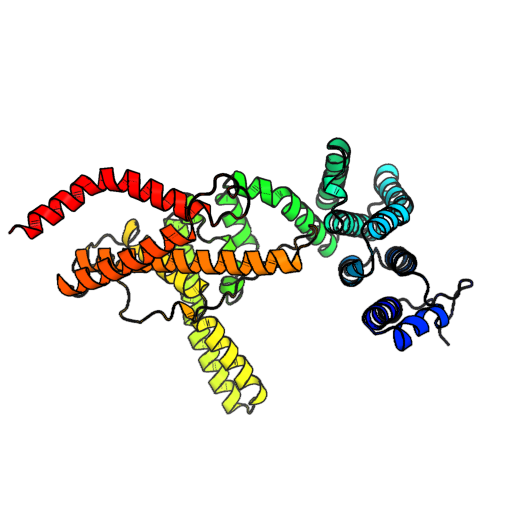Protein AF-A0A016VKU4-F1 (afdb_monomer_lite)

Structure (mmCIF, N/CA/C/O backbone):
data_AF-A0A016VKU4-F1
#
_entry.id   AF-A0A016VKU4-F1
#
loop_
_atom_site.group_PDB
_atom_site.id
_atom_site.type_symbol
_atom_site.label_atom_id
_atom_site.label_alt_id
_atom_site.label_comp_id
_atom_site.label_asym_id
_atom_site.label_entity_id
_atom_site.label_seq_id
_atom_site.pdbx_PDB_ins_code
_atom_site.Cartn_x
_atom_site.Cartn_y
_atom_site.Cartn_z
_atom_site.occupancy
_atom_site.B_iso_or_equiv
_atom_site.auth_seq_id
_atom_site.auth_comp_id
_atom_site.auth_asym_id
_atom_site.auth_atom_id
_atom_site.pdbx_PDB_model_num
ATOM 1 N N . MET A 1 1 ? -12.195 -19.382 39.585 1.00 36.94 1 MET A N 1
ATOM 2 C CA . MET A 1 1 ? -13.373 -18.495 39.668 1.00 36.94 1 MET A CA 1
ATOM 3 C C . MET A 1 1 ? -12.895 -17.095 39.341 1.00 36.94 1 MET A C 1
ATOM 5 O O . MET A 1 1 ? -12.125 -16.550 40.120 1.00 36.94 1 MET A O 1
ATOM 9 N N . GLU A 1 2 ? -13.237 -16.565 38.165 1.00 37.88 2 GLU A N 1
ATOM 10 C CA . GLU A 1 2 ? -12.980 -15.151 37.863 1.00 37.88 2 GLU A CA 1
ATOM 11 C C . GLU A 1 2 ? -13.862 -14.297 38.777 1.00 37.88 2 GLU A C 1
ATOM 13 O O . GLU A 1 2 ? -15.054 -14.573 38.909 1.00 37.88 2 GLU A O 1
ATOM 18 N N . ALA A 1 3 ? -13.282 -13.296 39.442 1.00 38.75 3 ALA A N 1
ATOM 19 C CA . ALA A 1 3 ? -14.057 -12.374 40.257 1.00 38.75 3 ALA A CA 1
ATOM 20 C C . ALA A 1 3 ? -14.966 -11.559 39.330 1.00 38.75 3 ALA A C 1
ATOM 22 O O . ALA A 1 3 ? -14.496 -10.883 38.413 1.00 38.75 3 ALA A O 1
ATOM 23 N N . VAL A 1 4 ? -16.268 -11.669 39.540 1.00 41.91 4 VAL A N 1
ATOM 24 C CA . VAL A 1 4 ? -17.293 -10.891 38.850 1.00 41.91 4 VAL A CA 1
ATOM 25 C C . VAL A 1 4 ? -17.611 -9.707 39.764 1.00 41.91 4 VAL A C 1
ATOM 27 O O . VAL A 1 4 ? -17.753 -9.900 40.972 1.00 41.91 4 VAL A O 1
ATOM 30 N N . ASN A 1 5 ? -17.634 -8.480 39.240 1.00 48.84 5 ASN A N 1
ATOM 31 C CA . ASN A 1 5 ? -18.047 -7.318 40.035 1.00 48.84 5 ASN A CA 1
ATOM 32 C C . ASN A 1 5 ? -19.577 -7.321 40.247 1.00 48.84 5 ASN A C 1
ATOM 34 O O . ASN A 1 5 ? -20.285 -8.156 39.686 1.00 48.84 5 ASN A O 1
ATOM 38 N N . ALA A 1 6 ? -20.086 -6.401 41.074 1.00 39.22 6 ALA A N 1
ATOM 39 C CA . ALA A 1 6 ? -21.504 -6.335 41.455 1.00 39.22 6 ALA A CA 1
ATOM 40 C C . ALA A 1 6 ? -22.479 -6.240 40.258 1.00 39.22 6 ALA A C 1
ATOM 42 O O . ALA A 1 6 ? -23.636 -6.623 40.391 1.00 39.22 6 ALA A O 1
ATOM 43 N N . ASP A 1 7 ? -21.980 -5.827 39.088 1.00 47.75 7 ASP A N 1
ATOM 44 C CA . ASP A 1 7 ? -22.739 -5.659 37.845 1.00 47.75 7 ASP A CA 1
ATOM 45 C C . ASP A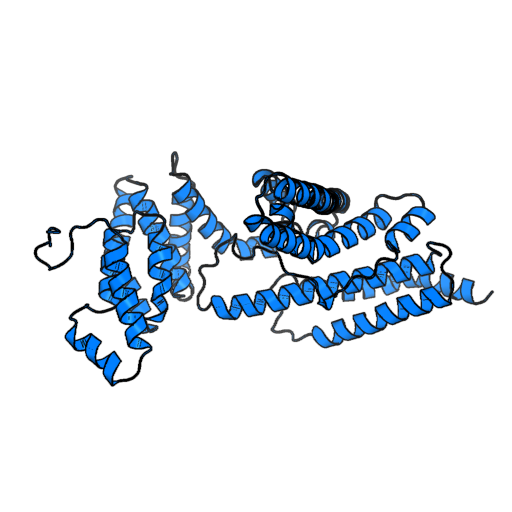 1 7 ? -22.622 -6.856 36.879 1.00 47.75 7 ASP A C 1
ATOM 47 O O . ASP A 1 7 ? -22.999 -6.764 35.712 1.00 47.75 7 ASP A O 1
ATOM 51 N N . GLY A 1 8 ? -22.058 -7.991 37.307 1.00 42.06 8 GLY A N 1
ATOM 52 C CA . GLY A 1 8 ? -21.963 -9.176 36.446 1.00 42.06 8 GLY A CA 1
ATOM 53 C C . GLY A 1 8 ? -20.842 -9.122 35.392 1.00 42.06 8 GLY A C 1
ATOM 54 O O . GLY A 1 8 ? -20.757 -10.004 34.531 1.00 42.06 8 GLY A O 1
ATOM 55 N N . LEU A 1 9 ? -19.954 -8.120 35.434 1.00 47.56 9 LEU A N 1
ATOM 56 C CA . LEU A 1 9 ? -18.817 -7.996 34.519 1.00 47.56 9 LEU A CA 1
ATOM 57 C C . LEU A 1 9 ? -17.557 -8.661 35.099 1.00 47.56 9 LEU A C 1
ATOM 59 O O . LEU A 1 9 ? -17.164 -8.447 36.246 1.00 47.56 9 LEU A O 1
ATOM 63 N N . SER A 1 10 ? -16.877 -9.468 34.277 1.00 48.25 10 SER A N 1
ATOM 64 C CA . SER A 1 10 ? -15.586 -10.068 34.640 1.00 48.25 10 SER A CA 1
ATOM 65 C C . SER A 1 10 ? -14.590 -8.965 35.032 1.00 48.25 10 SER A C 1
ATOM 67 O O . SER A 1 10 ? -14.452 -7.966 34.325 1.00 48.25 10 SER A O 1
ATOM 69 N N . THR A 1 11 ? -13.882 -9.118 36.154 1.00 53.78 11 THR A N 1
ATOM 70 C CA . THR A 1 11 ? -12.762 -8.232 36.554 1.00 53.78 11 THR A CA 1
ATOM 71 C C . THR A 1 11 ? -11.488 -8.493 35.747 1.00 53.78 11 THR A C 1
ATOM 73 O O . THR A 1 11 ? -10.471 -7.821 35.933 1.00 53.78 11 THR A O 1
ATOM 76 N N . SER A 1 12 ? -11.537 -9.463 34.832 1.00 57.28 12 SER A N 1
ATOM 77 C CA . SER A 1 12 ? -10.430 -9.817 33.965 1.00 57.28 12 SER A CA 1
ATOM 78 C C . SER A 1 12 ? -9.983 -8.618 33.125 1.00 57.28 12 SER A C 1
ATOM 80 O O . SER A 1 12 ? -10.776 -7.955 32.455 1.00 57.28 12 SER A O 1
ATOM 82 N N . ARG A 1 13 ? -8.673 -8.346 33.142 1.00 72.38 13 ARG A N 1
ATOM 83 C CA . ARG A 1 13 ? -8.019 -7.404 32.216 1.00 72.38 13 ARG A CA 1
ATOM 84 C C . ARG A 1 13 ? -7.783 -8.027 30.833 1.00 72.38 13 ARG A C 1
ATOM 86 O O . ARG A 1 13 ? -7.097 -7.434 30.002 1.00 72.38 13 ARG A O 1
ATOM 93 N N . LEU A 1 14 ? -8.302 -9.230 30.584 1.00 86.75 14 LEU A N 1
ATOM 94 C CA . LEU A 1 14 ? -8.193 -9.898 29.295 1.00 86.75 14 LEU A CA 1
ATOM 95 C C . LEU A 1 14 ? -9.196 -9.290 28.317 1.00 86.75 14 LEU A C 1
ATOM 97 O O . LEU A 1 14 ? -10.392 -9.254 28.577 1.00 86.75 14 LEU A O 1
ATOM 101 N N . ARG A 1 15 ? -8.705 -8.856 27.156 1.00 90.88 15 ARG A N 1
ATOM 102 C CA . ARG A 1 15 ? -9.536 -8.294 26.079 1.00 90.88 15 ARG A CA 1
ATOM 103 C C . ARG A 1 15 ? -10.429 -9.349 25.419 1.00 90.88 15 ARG A C 1
ATOM 105 O O . ARG A 1 15 ? -11.575 -9.068 25.084 1.00 90.88 15 ARG A O 1
ATOM 112 N N . GLY A 1 16 ? -9.907 -10.571 25.282 1.00 92.50 16 GLY A N 1
ATOM 113 C CA . GLY A 1 16 ? -10.527 -11.678 24.546 1.00 92.50 16 GLY A CA 1
ATOM 114 C C . GLY A 1 16 ? -11.987 -11.953 24.921 1.00 92.50 16 GLY A C 1
ATOM 115 O O . GLY A 1 16 ? -12.823 -11.925 24.026 1.00 92.50 16 GLY A O 1
ATOM 116 N N . PRO A 1 17 ? -12.334 -12.148 26.208 1.00 91.88 17 PRO A N 1
ATOM 117 C CA . PRO A 1 17 ? -13.717 -12.400 26.614 1.00 91.88 17 PRO A CA 1
ATOM 118 C C . PRO A 1 17 ? -14.701 -11.286 26.235 1.00 91.88 17 PRO A C 1
ATOM 120 O O . PRO A 1 17 ? -15.844 -11.573 25.889 1.00 91.88 17 PRO A O 1
ATOM 123 N N . HIS A 1 18 ? -14.273 -10.020 26.268 1.00 91.94 18 HIS A N 1
ATOM 124 C CA . HIS A 1 18 ? -15.134 -8.903 25.880 1.00 91.94 18 HIS A CA 1
ATOM 125 C C . HIS A 1 18 ? -15.362 -8.864 24.362 1.00 91.94 18 HIS A C 1
ATOM 127 O O . HIS A 1 18 ? -16.495 -8.690 23.920 1.00 91.94 18 HIS A O 1
ATOM 133 N N . LEU A 1 19 ? -14.309 -9.091 23.569 1.00 95.25 19 LEU A N 1
ATOM 134 C CA . LEU A 1 19 ? -14.415 -9.160 22.106 1.00 95.25 19 LEU A CA 1
ATOM 135 C C . LEU A 1 19 ? -15.195 -10.395 21.645 1.00 95.25 19 LEU A C 1
ATOM 137 O O . LEU A 1 19 ? -15.984 -10.306 20.713 1.00 95.25 19 LEU A O 1
ATOM 141 N N . ALA A 1 20 ? -15.055 -11.522 22.345 1.00 93.88 20 ALA A N 1
ATOM 142 C CA . ALA A 1 20 ? -15.795 -12.746 22.055 1.00 93.88 20 ALA A CA 1
ATOM 143 C C . ALA A 1 20 ? -17.317 -12.555 22.171 1.00 93.88 20 ALA A C 1
ATOM 145 O O . ALA A 1 20 ? -18.057 -13.170 21.409 1.00 93.88 20 ALA A O 1
ATOM 146 N N . ARG A 1 21 ? -17.796 -11.687 23.077 1.00 93.50 21 ARG A N 1
ATOM 147 C CA . ARG A 1 21 ? -19.228 -11.346 23.166 1.00 93.50 21 ARG A CA 1
ATOM 148 C C . ARG A 1 21 ? -19.714 -10.605 21.918 1.00 93.50 21 ARG A C 1
ATOM 150 O O . ARG A 1 21 ? -20.748 -10.975 21.372 1.00 93.50 21 ARG A O 1
ATOM 157 N N . LEU A 1 22 ? -18.959 -9.607 21.449 1.00 95.12 22 LEU A N 1
ATOM 158 C CA . LEU A 1 22 ? -19.272 -8.872 20.214 1.00 95.12 22 LEU A CA 1
ATOM 159 C C . LEU A 1 22 ? -19.219 -9.788 18.983 1.00 95.12 22 LEU A C 1
ATOM 161 O O . LEU A 1 22 ? -20.114 -9.746 18.144 1.00 95.12 22 LEU A O 1
ATOM 165 N N . GLU A 1 23 ? -18.212 -10.658 18.908 1.00 95.38 23 GLU A N 1
ATOM 166 C CA . GLU A 1 23 ? -18.069 -11.643 17.834 1.00 95.38 23 GLU A CA 1
ATOM 167 C C . GLU A 1 23 ? -19.229 -12.648 17.823 1.00 95.38 23 GLU A C 1
ATOM 169 O O . GLU A 1 23 ? -19.771 -12.952 16.762 1.00 95.38 23 GLU A O 1
ATOM 174 N N . LEU A 1 24 ? -19.658 -13.132 18.994 1.00 94.06 24 LEU A N 1
ATOM 175 C CA . LEU A 1 24 ? -20.796 -14.046 19.111 1.00 94.06 24 LEU A CA 1
ATOM 176 C C . LEU A 1 24 ? -22.092 -13.389 18.616 1.00 94.06 24 LEU A C 1
ATOM 178 O O . LEU A 1 24 ? -22.798 -13.987 17.805 1.00 94.06 24 LEU A O 1
ATOM 182 N N . ILE A 1 25 ? -22.360 -12.147 19.040 1.00 93.50 25 ILE A N 1
ATOM 183 C CA . ILE A 1 25 ? -23.488 -11.347 18.535 1.00 93.50 25 ILE A CA 1
ATOM 184 C C . ILE A 1 25 ? -23.400 -11.217 17.012 1.00 93.50 25 ILE A C 1
ATOM 186 O O . ILE A 1 25 ? -24.379 -11.473 16.309 1.00 93.50 25 ILE A O 1
ATOM 190 N N . GLY A 1 26 ? -22.223 -10.873 16.484 1.00 92.56 26 GLY A N 1
ATOM 191 C CA . GLY A 1 26 ? -22.033 -10.687 15.051 1.00 92.56 26 GLY A CA 1
ATOM 192 C C . GLY A 1 26 ? -22.246 -11.952 14.229 1.00 92.56 26 GLY A C 1
ATOM 193 O O . GLY A 1 26 ? -22.896 -11.891 13.187 1.00 92.56 26 GLY A O 1
ATOM 194 N N . ARG A 1 27 ? -21.767 -13.108 14.694 1.00 92.75 27 ARG A N 1
ATOM 195 C CA . ARG A 1 27 ? -21.996 -14.383 14.002 1.00 92.75 27 ARG A CA 1
ATOM 196 C C . ARG A 1 27 ? -23.475 -14.731 13.951 1.00 92.75 27 ARG A C 1
ATOM 198 O O . ARG A 1 27 ? -23.995 -14.935 12.866 1.00 92.75 27 ARG A O 1
ATOM 205 N N . PHE A 1 28 ? -24.164 -14.704 15.089 1.00 91.88 28 PHE A N 1
ATOM 206 C CA . PHE A 1 28 ? -25.588 -15.052 15.155 1.00 91.88 28 PHE A CA 1
ATOM 207 C C . PHE A 1 28 ? -26.479 -14.075 14.377 1.00 91.88 28 PHE A C 1
ATOM 209 O O . PHE A 1 28 ? -27.508 -14.479 13.848 1.00 91.88 28 PHE A O 1
ATOM 216 N N . THR A 1 29 ? -26.081 -12.803 14.260 1.00 88.88 29 THR A N 1
ATOM 217 C CA . THR A 1 29 ? -26.810 -11.806 13.454 1.00 88.88 29 THR A CA 1
ATOM 218 C C . THR A 1 29 ? -26.782 -12.130 11.954 1.00 88.88 29 THR A C 1
ATOM 220 O O . THR A 1 29 ? -27.672 -11.696 11.226 1.00 88.88 29 THR A O 1
ATOM 223 N N . LYS A 1 30 ? -25.779 -12.886 11.482 1.00 90.19 30 LYS A N 1
ATOM 224 C CA . LYS A 1 30 ? -25.656 -13.318 10.078 1.00 90.19 30 LYS A CA 1
ATOM 225 C C . LYS A 1 30 ? -26.398 -14.623 9.769 1.00 90.19 30 LYS A C 1
ATOM 227 O O . LYS A 1 30 ? -26.472 -14.987 8.601 1.00 90.19 30 LYS A O 1
ATOM 232 N N . GLU A 1 31 ? -26.904 -15.315 10.785 1.00 92.19 31 GLU A N 1
ATOM 233 C CA . GLU A 1 31 ? -27.603 -16.595 10.646 1.00 92.19 31 GLU A CA 1
ATOM 234 C C . GLU A 1 31 ? -29.121 -16.407 10.481 1.00 92.19 31 GLU A C 1
ATOM 236 O O . GLU A 1 31 ? -29.681 -15.350 10.791 1.00 92.19 31 GLU A O 1
ATOM 241 N N . ASP A 1 32 ? -29.798 -17.469 10.044 1.00 89.88 32 ASP A N 1
ATOM 242 C CA . ASP A 1 32 ? -31.255 -17.500 9.898 1.00 89.88 32 ASP A CA 1
ATOM 243 C C . ASP A 1 32 ? -32.000 -17.476 11.253 1.00 89.88 32 ASP A C 1
ATOM 245 O O . ASP A 1 32 ? -31.464 -17.790 12.322 1.00 89.88 32 ASP A O 1
ATOM 249 N N . GLU A 1 33 ? -33.300 -17.163 11.201 1.00 84.94 33 GLU A N 1
ATOM 250 C CA . GLU A 1 33 ? -34.180 -16.943 12.363 1.00 84.94 33 GLU A CA 1
ATOM 251 C C . GLU A 1 33 ? -34.157 -17.984 13.503 1.00 84.94 33 GLU A C 1
ATOM 253 O O . GLU A 1 33 ? -34.212 -17.572 14.671 1.00 84.94 33 GLU A O 1
ATOM 258 N N . PRO A 1 34 ? -34.056 -19.311 13.273 1.00 83.75 34 PRO A N 1
ATOM 259 C CA . PRO A 1 34 ? -34.003 -20.242 14.399 1.00 83.75 34 PRO A CA 1
ATOM 260 C C . PRO A 1 34 ? -32.718 -20.093 15.225 1.00 83.75 34 PRO A C 1
ATOM 262 O O . PRO A 1 34 ? -32.741 -20.341 16.428 1.00 83.75 34 PRO A O 1
ATOM 265 N N . VAL A 1 35 ? -31.613 -19.666 14.608 1.00 85.88 35 VAL A N 1
ATOM 266 C CA . VAL A 1 35 ? -30.335 -19.443 15.295 1.00 85.88 35 VAL A CA 1
ATOM 267 C C . VAL A 1 35 ? -30.288 -18.032 15.865 1.00 85.88 35 VAL A C 1
ATOM 269 O O . VAL A 1 35 ? -29.947 -17.858 17.033 1.00 85.88 35 VAL A O 1
ATOM 272 N N . ARG A 1 36 ? -30.708 -17.027 15.089 1.00 87.38 36 ARG A N 1
ATOM 273 C CA . ARG A 1 36 ? -30.703 -15.619 15.506 1.00 87.38 36 ARG A CA 1
ATOM 274 C C . ARG A 1 36 ? -31.510 -15.369 16.782 1.00 87.38 36 ARG A C 1
ATOM 276 O O . ARG A 1 36 ? -31.025 -14.693 17.685 1.00 87.38 36 ARG A O 1
ATOM 283 N N . SER A 1 37 ? -32.686 -15.987 16.908 1.00 86.38 37 SER A N 1
ATOM 284 C CA . SER A 1 37 ? -33.555 -15.878 18.096 1.00 86.38 37 SER A CA 1
ATOM 285 C C . SER A 1 37 ? -32.957 -16.463 19.386 1.00 86.38 37 SER A C 1
ATOM 287 O O . SER A 1 37 ? -33.473 -16.230 20.481 1.00 86.38 37 SER A O 1
ATOM 289 N N . LEU A 1 38 ? -31.853 -17.217 19.304 1.00 87.38 38 LEU A N 1
ATOM 290 C CA . LEU A 1 38 ? -31.128 -17.662 20.495 1.00 87.38 38 LEU A CA 1
ATOM 291 C C . LEU A 1 38 ? -30.404 -16.504 21.193 1.00 87.38 38 LEU A C 1
ATOM 293 O O . LEU A 1 38 ? -30.191 -16.598 22.401 1.00 87.38 38 LEU A O 1
ATOM 297 N N . LEU A 1 39 ? -30.068 -15.418 20.483 1.00 85.88 39 LEU A N 1
ATOM 298 C CA . LEU A 1 39 ? -29.403 -14.249 21.072 1.00 85.88 39 LEU A CA 1
ATOM 299 C C . LEU A 1 39 ? -30.208 -13.645 22.222 1.00 85.88 39 LEU A C 1
ATOM 301 O O . LEU A 1 39 ? -29.643 -13.371 23.283 1.00 85.88 39 LEU A O 1
ATOM 305 N N . ASP A 1 40 ? -31.526 -13.535 22.051 1.00 84.19 40 ASP A N 1
ATOM 306 C CA . ASP A 1 40 ? -32.435 -12.976 23.058 1.00 84.19 40 ASP A CA 1
ATOM 307 C C . ASP A 1 40 ? -32.413 -13.779 24.367 1.00 84.19 40 ASP A C 1
ATOM 309 O O . ASP A 1 40 ? -32.663 -13.246 25.448 1.00 84.19 40 ASP A O 1
ATOM 313 N N . LYS A 1 41 ? -32.059 -15.068 24.291 1.00 86.62 41 LYS A N 1
ATOM 314 C CA . LYS A 1 41 ? -31.964 -15.970 25.447 1.00 86.62 41 LYS A CA 1
ATOM 315 C C . LYS A 1 41 ? -30.601 -15.929 26.140 1.00 86.62 41 LYS A C 1
ATOM 317 O O . LYS A 1 41 ? -30.492 -16.411 27.263 1.00 86.62 41 LYS A O 1
ATOM 322 N N . MET A 1 42 ? -29.560 -15.401 25.491 1.00 85.31 42 MET A N 1
ATOM 323 C CA . MET A 1 42 ? -28.179 -15.439 25.996 1.00 85.31 42 MET A CA 1
ATOM 324 C C . MET A 1 42 ? -27.808 -14.253 26.898 1.00 85.31 42 MET A C 1
ATOM 326 O O . MET A 1 42 ? -26.710 -14.246 27.455 1.00 85.31 42 MET A O 1
ATOM 330 N N . SER A 1 43 ? -28.689 -13.254 27.052 1.00 86.19 43 SER A N 1
ATOM 331 C CA . SER A 1 43 ? -28.490 -12.086 27.933 1.00 86.19 43 SER A CA 1
ATOM 332 C C . SER A 1 43 ? -27.103 -11.430 27.785 1.00 86.19 43 SER A C 1
ATOM 334 O O . SER A 1 43 ? -26.421 -11.156 28.770 1.00 86.19 43 SER A O 1
ATOM 336 N N . LEU A 1 44 ? -26.650 -11.224 26.542 1.00 86.69 44 LEU A N 1
ATOM 337 C CA . LEU A 1 44 ? -25.292 -10.737 26.250 1.00 86.69 44 LEU A CA 1
ATOM 338 C C . LEU A 1 44 ? -25.133 -9.213 26.398 1.00 86.69 44 LEU A C 1
ATOM 340 O O . LEU A 1 44 ? -24.001 -8.738 26.484 1.00 86.69 44 LEU A O 1
ATOM 344 N N . GLY A 1 45 ? -26.242 -8.468 26.457 1.00 87.69 45 GLY A N 1
ATOM 345 C CA . GLY A 1 45 ? -26.269 -7.004 26.376 1.00 87.69 45 GLY A CA 1
ATOM 346 C C . GLY A 1 45 ? -26.342 -6.500 24.931 1.00 87.69 45 GLY A C 1
ATOM 347 O O . GLY A 1 45 ? -26.281 -7.286 23.984 1.00 87.69 45 GLY A O 1
ATOM 348 N N . THR A 1 46 ? -26.493 -5.185 24.754 1.00 91.00 46 THR A N 1
ATOM 349 C CA . THR A 1 46 ? -26.507 -4.576 23.417 1.00 91.00 46 THR A CA 1
ATOM 350 C C . THR A 1 46 ? -25.083 -4.370 22.897 1.00 91.00 46 THR A C 1
ATOM 352 O O . THR A 1 46 ? -24.134 -4.208 23.667 1.00 91.00 46 THR A O 1
ATOM 355 N N . ALA A 1 47 ? -24.911 -4.354 21.572 1.00 93.56 47 ALA A N 1
ATOM 356 C CA . ALA A 1 47 ? -23.601 -4.107 20.969 1.00 93.56 47 ALA A CA 1
ATOM 357 C C . ALA A 1 47 ? -23.028 -2.731 21.362 1.00 93.56 47 ALA A C 1
ATOM 359 O O . ALA A 1 47 ? -21.828 -2.630 21.603 1.00 93.56 47 ALA A O 1
ATOM 360 N N . ILE A 1 48 ? -23.875 -1.699 21.479 1.00 95.00 48 ILE A N 1
ATOM 361 C CA . ILE A 1 48 ? -23.465 -0.339 21.867 1.00 95.00 48 ILE A CA 1
ATOM 362 C C . ILE A 1 48 ? -22.920 -0.343 23.296 1.00 95.00 48 ILE A C 1
ATOM 364 O O . ILE A 1 48 ? -21.783 0.077 23.509 1.00 95.00 48 ILE A O 1
ATOM 368 N N . ASP A 1 49 ? -23.673 -0.894 24.253 1.00 93.88 49 ASP A N 1
ATOM 369 C CA . ASP A 1 49 ? -23.263 -0.944 25.661 1.00 93.88 49 ASP A CA 1
ATOM 370 C C . ASP A 1 49 ? -21.958 -1.719 25.832 1.00 93.88 49 ASP A C 1
ATOM 372 O O . ASP A 1 49 ? -21.064 -1.314 26.579 1.00 93.88 49 ASP A O 1
ATOM 376 N N . LEU A 1 50 ? -21.823 -2.846 25.128 1.00 95.00 50 LEU A N 1
ATOM 377 C CA . LEU A 1 50 ? -20.603 -3.647 25.151 1.00 95.00 50 LEU A CA 1
ATOM 378 C C . LEU A 1 50 ? -19.404 -2.867 24.598 1.00 95.00 50 LEU A C 1
ATOM 380 O O . LEU A 1 50 ? -18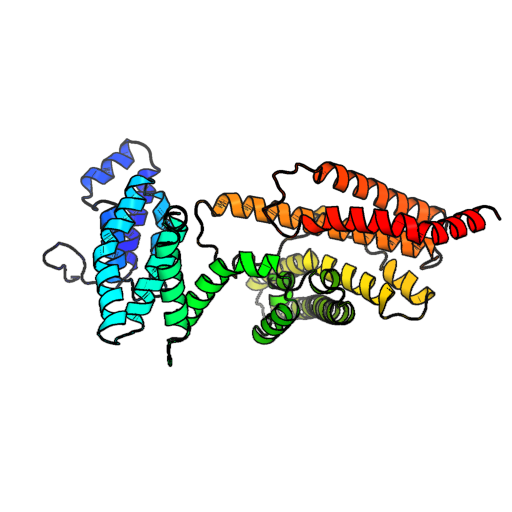.320 -2.950 25.178 1.00 95.00 50 LEU A O 1
ATOM 384 N N . MET A 1 51 ? -19.587 -2.094 23.522 1.00 96.12 51 MET A N 1
ATOM 385 C CA . MET A 1 51 ? -18.535 -1.238 22.969 1.00 96.12 51 MET A CA 1
ATOM 386 C C . MET A 1 51 ? -18.177 -0.096 23.923 1.00 96.12 51 MET A C 1
ATOM 388 O O . MET A 1 51 ? -16.995 0.067 24.213 1.00 96.12 51 MET A O 1
ATOM 392 N N . ILE A 1 52 ? -19.149 0.641 24.474 1.00 94.94 52 ILE A N 1
ATOM 393 C CA . ILE A 1 52 ? -18.894 1.717 25.451 1.00 94.94 52 ILE A CA 1
ATOM 394 C C . ILE A 1 52 ? -18.102 1.167 26.643 1.00 94.94 52 ILE A C 1
ATOM 396 O O . ILE A 1 52 ? -17.030 1.677 26.973 1.00 94.94 52 ILE A O 1
ATOM 400 N N . ASN A 1 53 ? -18.567 0.066 27.239 1.00 93.19 53 ASN A N 1
ATOM 401 C CA . ASN A 1 53 ? -17.898 -0.566 28.377 1.00 93.19 53 ASN A CA 1
ATOM 402 C C . ASN A 1 53 ? -16.479 -1.044 28.042 1.00 93.19 53 ASN A C 1
ATOM 404 O O . ASN A 1 53 ? -15.574 -0.945 28.875 1.00 93.19 53 ASN A O 1
ATOM 408 N N . TYR A 1 54 ? -16.264 -1.560 26.829 1.00 94.56 54 TYR A N 1
ATOM 409 C CA . TYR A 1 54 ? -14.932 -1.947 26.372 1.00 94.56 54 TYR A CA 1
ATOM 410 C C . TYR A 1 54 ? -14.003 -0.736 26.287 1.00 94.56 54 TYR A C 1
ATOM 412 O O . TYR A 1 54 ? -12.878 -0.784 26.785 1.00 94.56 54 TYR A O 1
ATOM 420 N N . VAL A 1 55 ? -14.477 0.364 25.704 1.00 94.19 55 VAL A N 1
ATOM 421 C CA . VAL A 1 55 ? -13.699 1.596 25.556 1.00 94.19 55 VAL A CA 1
ATOM 422 C C . VAL A 1 55 ? -13.335 2.173 26.916 1.00 94.19 55 VAL A C 1
ATOM 424 O O . VAL A 1 55 ? -12.153 2.370 27.183 1.00 94.19 55 VAL A O 1
ATOM 427 N N . LEU A 1 56 ? -14.305 2.351 27.814 1.00 91.75 56 LEU A N 1
ATOM 428 C CA . LEU A 1 56 ? -14.058 2.877 29.162 1.00 91.75 56 LEU A CA 1
ATOM 429 C C . LEU A 1 56 ? -13.035 2.037 29.944 1.00 91.75 56 LEU A C 1
ATOM 431 O O . LEU A 1 56 ? -12.299 2.556 30.781 1.00 91.75 56 LEU A O 1
ATOM 435 N N . ARG A 1 57 ? -12.944 0.739 29.642 1.00 90.44 57 ARG A N 1
ATOM 436 C CA . ARG A 1 57 ? -11.994 -0.180 30.272 1.00 90.44 57 ARG A CA 1
ATOM 437 C C . ARG A 1 57 ? -10.610 -0.193 29.621 1.00 90.44 57 ARG A C 1
ATOM 439 O O . ARG A 1 57 ? -9.616 -0.362 30.329 1.00 90.44 57 ARG A O 1
ATOM 446 N N . PHE A 1 58 ? -10.528 -0.074 28.296 1.00 92.19 58 PHE A N 1
ATOM 447 C CA . PHE A 1 58 ? -9.299 -0.319 27.532 1.00 92.19 58 PHE A CA 1
ATOM 448 C C . PHE A 1 58 ? -8.772 0.896 26.756 1.00 92.19 58 PHE A C 1
ATOM 450 O O . PHE A 1 58 ? -7.754 0.749 26.082 1.00 92.19 58 PHE A O 1
ATOM 457 N N . TYR A 1 59 ? -9.377 2.087 26.876 1.00 91.12 59 TYR A N 1
ATOM 458 C CA . TYR A 1 59 ? -8.996 3.292 26.117 1.00 91.12 59 TYR A CA 1
ATOM 459 C C . TYR A 1 59 ? -7.500 3.611 26.179 1.00 91.12 59 TYR A C 1
ATOM 461 O O . TYR A 1 59 ? -6.925 4.027 25.182 1.00 91.12 59 TYR A O 1
ATOM 469 N N . ALA A 1 60 ? -6.855 3.369 27.326 1.00 89.00 60 ALA A N 1
ATOM 470 C CA . ALA A 1 60 ? -5.436 3.640 27.546 1.00 89.00 60 ALA A CA 1
ATOM 471 C C . ALA A 1 60 ? -4.499 2.664 26.804 1.00 89.00 60 ALA A C 1
ATOM 473 O O . ALA A 1 60 ? -3.284 2.708 26.988 1.00 89.00 60 ALA A O 1
ATOM 474 N N . LYS A 1 61 ? -5.043 1.719 26.027 1.00 89.94 61 LYS A N 1
ATOM 475 C CA . LYS A 1 61 ? -4.279 0.748 25.243 1.00 89.94 61 LYS A CA 1
A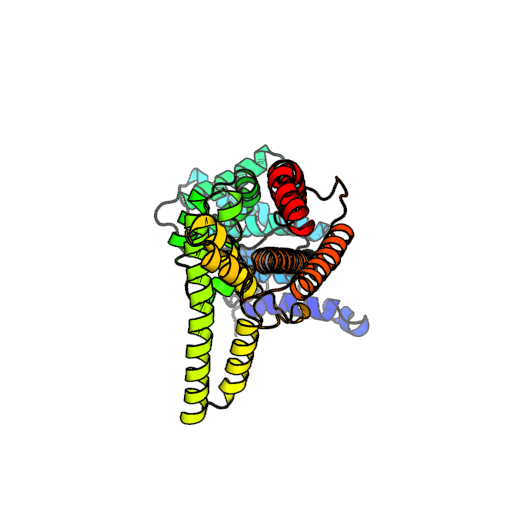TOM 476 C C . LYS A 1 61 ? -4.302 1.123 23.756 1.00 89.94 61 LYS A C 1
ATOM 478 O O . LYS A 1 61 ? -5.390 1.298 23.206 1.00 89.94 61 LYS A O 1
ATOM 483 N N . PRO A 1 62 ? -3.144 1.109 23.061 1.00 88.69 62 PRO A N 1
ATOM 484 C CA . PRO A 1 62 ? -3.050 1.451 21.636 1.00 88.69 62 PRO A CA 1
ATOM 485 C C . PRO A 1 62 ? -4.001 0.667 20.719 1.00 88.69 62 PRO A C 1
ATOM 487 O O . PRO A 1 62 ? -4.443 1.160 19.682 1.00 88.69 62 PRO A O 1
ATOM 490 N N . CYS A 1 63 ? -4.318 -0.569 21.106 1.00 91.19 63 CYS A N 1
ATOM 491 C CA . CYS A 1 63 ? -5.163 -1.490 20.357 1.00 91.19 63 CYS A CA 1
ATOM 492 C C . CYS A 1 63 ? -6.666 -1.204 20.465 1.00 91.19 63 CYS A C 1
ATOM 494 O O . CYS A 1 63 ? -7.420 -1.737 19.660 1.00 91.19 63 CYS A O 1
ATOM 496 N N . CYS A 1 64 ? -7.116 -0.387 21.427 1.00 93.94 64 CYS A N 1
ATOM 497 C CA . CYS A 1 64 ? -8.539 -0.242 21.747 1.00 93.94 64 CYS A CA 1
ATOM 498 C C . CYS A 1 64 ? -9.383 0.149 20.527 1.00 93.94 64 CYS A C 1
ATOM 500 O O . CYS A 1 64 ? -10.441 -0.429 20.294 1.00 93.94 64 CYS A O 1
ATOM 502 N N . TYR A 1 65 ? -8.896 1.095 19.721 1.00 93.06 65 TYR A N 1
ATOM 503 C CA . TYR A 1 65 ? -9.565 1.492 18.482 1.00 93.06 65 TYR A CA 1
ATOM 504 C C . TYR A 1 65 ? -9.636 0.337 17.469 1.00 93.06 65 TYR A C 1
ATOM 506 O O . TYR A 1 65 ? -10.713 0.045 16.959 1.00 93.06 65 TYR A O 1
ATOM 514 N N . ASN A 1 66 ? -8.513 -0.349 17.219 1.00 90.94 66 ASN A N 1
ATOM 515 C CA . ASN A 1 66 ? -8.443 -1.458 16.259 1.00 90.94 66 ASN A CA 1
ATOM 516 C C . ASN A 1 66 ? -9.327 -2.641 16.671 1.00 90.94 66 ASN A C 1
ATOM 518 O O . ASN A 1 66 ? -9.807 -3.376 15.811 1.00 90.94 66 ASN A O 1
ATOM 522 N N . ASP A 1 67 ? -9.539 -2.826 17.972 1.00 94.88 67 ASP A N 1
ATOM 523 C CA . ASP A 1 67 ? -10.430 -3.851 18.499 1.00 94.88 67 ASP A CA 1
ATOM 524 C C . ASP A 1 67 ? -11.905 -3.477 18.236 1.00 94.88 67 ASP A C 1
ATOM 526 O O . ASP A 1 67 ? -12.664 -4.309 17.753 1.00 94.88 67 ASP A O 1
ATOM 530 N N . ILE A 1 68 ? -12.312 -2.222 18.483 1.00 94.62 68 ILE A N 1
ATOM 531 C CA . ILE A 1 68 ? -13.709 -1.765 18.323 1.00 94.62 68 ILE A CA 1
ATOM 532 C C . ILE A 1 68 ? -14.113 -1.561 16.864 1.00 94.62 68 ILE A C 1
ATOM 534 O O . ILE A 1 68 ? -15.228 -1.917 16.478 1.00 94.62 68 ILE A O 1
ATOM 538 N N . VAL A 1 69 ? -13.221 -1.015 16.033 1.00 91.12 69 VAL A N 1
ATOM 539 C CA . VAL A 1 69 ? -13.537 -0.667 14.639 1.00 91.12 69 VAL A CA 1
ATOM 540 C C . VAL A 1 69 ? -14.020 -1.878 13.832 1.00 91.12 69 VAL A C 1
ATOM 542 O O . VAL A 1 69 ? -14.879 -1.748 12.961 1.00 91.12 69 VAL A O 1
ATOM 545 N N . GLN A 1 70 ? -13.536 -3.076 14.177 1.00 90.50 70 GLN A N 1
ATOM 546 C CA . GLN A 1 70 ? -13.913 -4.342 13.543 1.00 90.50 70 GLN A CA 1
ATOM 547 C C . GLN A 1 70 ? -15.380 -4.724 13.747 1.00 90.50 70 GLN A C 1
ATOM 549 O O . GLN A 1 70 ? -15.900 -5.526 12.975 1.00 90.50 70 GLN A O 1
ATOM 554 N N . TYR A 1 71 ? -16.051 -4.147 14.743 1.00 93.94 71 TYR A N 1
ATOM 555 C CA . TYR A 1 71 ? -17.431 -4.467 15.098 1.00 93.94 71 TYR A CA 1
ATOM 556 C C . TYR A 1 71 ? -18.407 -3.323 14.808 1.00 93.94 71 TYR A C 1
ATOM 558 O O . TYR A 1 71 ? -19.606 -3.504 14.993 1.00 93.94 71 TYR A O 1
ATOM 566 N N . LEU A 1 72 ? -17.952 -2.171 14.292 1.00 91.81 72 LEU A N 1
ATOM 567 C CA . LEU A 1 72 ? -18.835 -1.033 13.975 1.00 91.81 72 LEU A CA 1
ATOM 568 C C . LEU A 1 72 ? -19.918 -1.358 12.936 1.00 91.81 72 LEU A C 1
ATOM 570 O O . LEU A 1 72 ? -20.910 -0.640 12.851 1.00 91.81 72 LEU A O 1
ATOM 574 N N . TRP A 1 73 ? -19.749 -2.429 12.157 1.00 90.50 73 TRP A N 1
ATOM 575 C CA . TRP A 1 73 ? -20.770 -2.929 11.233 1.00 90.50 73 TRP A CA 1
ATOM 576 C C . TRP A 1 73 ? -22.001 -3.513 11.949 1.00 90.50 73 TRP A C 1
ATOM 578 O O . TRP A 1 73 ? -23.051 -3.620 11.325 1.00 90.50 73 TRP A O 1
ATOM 588 N N . LEU A 1 74 ? -21.901 -3.848 13.244 1.00 92.75 74 LEU A N 1
ATOM 589 C CA . LEU A 1 74 ? -23.047 -4.234 14.081 1.00 92.75 74 LEU A CA 1
ATOM 590 C C . LEU A 1 74 ? -23.974 -3.055 14.392 1.00 92.75 74 LEU A C 1
ATOM 592 O O . LEU A 1 74 ? -25.096 -3.256 14.851 1.00 92.75 74 LEU A O 1
ATOM 596 N N . LEU A 1 75 ? -23.496 -1.826 14.195 1.00 93.06 75 LEU A N 1
ATOM 597 C CA . LEU A 1 75 ? -24.228 -0.611 14.511 1.00 93.06 75 LEU A CA 1
ATOM 598 C C . LEU A 1 75 ? -24.762 0.026 13.226 1.00 93.06 75 LEU A C 1
ATOM 600 O O . LEU A 1 75 ? -24.031 0.211 12.248 1.00 93.06 75 LEU A O 1
ATOM 604 N N . ASN A 1 76 ? -26.035 0.416 13.250 1.00 91.38 76 ASN A N 1
ATOM 605 C CA . ASN A 1 76 ? -26.580 1.338 12.257 1.00 91.38 76 ASN A CA 1
ATOM 606 C C . ASN A 1 76 ? -26.060 2.769 12.521 1.00 91.38 76 ASN A C 1
ATOM 608 O O . ASN A 1 76 ? -25.359 3.022 13.501 1.00 91.38 76 ASN A O 1
ATOM 612 N N . ASP A 1 77 ? -26.391 3.718 11.649 1.00 89.19 77 ASP A N 1
ATOM 613 C CA . ASP A 1 77 ? -25.898 5.093 11.784 1.00 89.19 77 ASP A CA 1
ATOM 614 C C . ASP A 1 77 ? -26.378 5.800 13.058 1.00 89.19 77 ASP A C 1
ATOM 616 O O . ASP A 1 77 ? -25.603 6.542 13.651 1.00 89.19 77 ASP A O 1
ATOM 620 N N . ALA A 1 78 ? -27.606 5.538 13.517 1.00 91.25 78 ALA A N 1
ATOM 621 C CA . ALA A 1 78 ? -28.120 6.113 14.762 1.00 91.25 78 ALA A CA 1
ATOM 622 C C . ALA A 1 78 ? -27.344 5.585 15.981 1.00 91.25 78 ALA A C 1
ATOM 624 O O . ALA A 1 78 ? -26.868 6.362 16.802 1.00 91.25 78 ALA A O 1
ATOM 625 N N . ASN A 1 79 ? -27.118 4.273 16.030 1.00 93.19 79 ASN A N 1
ATOM 626 C CA . ASN A 1 79 ? -26.377 3.591 17.087 1.00 93.19 79 ASN A CA 1
ATOM 627 C C . ASN A 1 79 ? -24.892 3.997 17.114 1.00 93.19 79 ASN A C 1
ATOM 629 O O . ASN A 1 79 ? -24.249 3.951 18.160 1.00 93.19 79 ASN A O 1
ATOM 633 N N . LYS A 1 80 ? -24.316 4.379 15.966 1.00 92.50 80 LYS A N 1
ATOM 634 C CA . LYS A 1 80 ? -22.953 4.930 15.900 1.00 92.50 80 LYS A CA 1
ATOM 635 C C . LYS A 1 80 ? -22.874 6.329 16.508 1.00 92.50 80 LYS A C 1
ATOM 637 O O . LYS A 1 80 ? -21.898 6.618 17.193 1.00 92.50 80 LYS A O 1
ATOM 642 N N . GLU A 1 81 ? -23.869 7.182 16.271 1.00 90.88 81 GLU A N 1
ATOM 643 C CA . GLU A 1 81 ? -23.941 8.494 16.931 1.00 90.88 81 GLU A CA 1
ATOM 644 C C . GLU A 1 81 ? -24.167 8.318 18.442 1.00 90.88 81 GLU A C 1
ATOM 646 O O . GLU A 1 81 ? -23.462 8.929 19.237 1.00 90.88 81 GLU A O 1
ATOM 651 N N . GLU A 1 82 ? -25.030 7.380 18.846 1.00 93.12 82 GLU A N 1
ATOM 652 C CA . GLU A 1 82 ? -25.244 7.037 20.259 1.00 93.12 82 GLU A CA 1
ATOM 653 C C . GLU A 1 82 ? -23.962 6.534 20.944 1.00 93.12 82 GLU A C 1
ATOM 655 O O . GLU A 1 82 ? -23.660 6.938 22.064 1.00 93.12 82 GLU A O 1
ATOM 660 N N . LEU A 1 83 ? -23.149 5.715 20.263 1.00 94.00 83 LEU A N 1
ATOM 661 C CA . LEU A 1 83 ? -21.831 5.306 20.760 1.00 94.00 83 LEU A CA 1
ATOM 662 C C . LEU A 1 83 ? -20.917 6.517 21.016 1.00 94.00 83 LEU A C 1
ATOM 664 O O . LEU A 1 83 ? -20.200 6.553 22.014 1.00 94.00 83 LEU A O 1
ATOM 668 N N . ILE A 1 84 ? -20.918 7.501 20.115 1.00 91.75 84 ILE A N 1
ATOM 669 C CA . ILE A 1 84 ? -20.120 8.722 20.264 1.00 91.75 84 ILE A CA 1
ATOM 670 C C . ILE A 1 84 ? -20.630 9.583 21.424 1.00 91.75 84 ILE A C 1
ATOM 672 O O . ILE A 1 84 ? -19.821 10.095 22.203 1.00 91.75 84 ILE A O 1
ATOM 676 N N . ASP A 1 85 ? -21.946 9.723 21.554 1.00 91.31 85 ASP A N 1
ATOM 677 C CA . ASP A 1 85 ? -22.575 10.489 22.627 1.00 91.31 85 ASP A CA 1
ATOM 678 C C . ASP A 1 85 ? -22.354 9.828 23.994 1.00 91.31 85 ASP A C 1
ATOM 680 O O . ASP A 1 85 ? -21.984 10.510 24.949 1.00 91.31 85 ASP A O 1
ATOM 684 N N . GLY A 1 86 ? -22.448 8.499 24.077 1.00 91.00 86 GLY A N 1
ATOM 685 C CA . GLY A 1 86 ? -22.174 7.734 25.296 1.00 91.00 86 GLY A CA 1
ATOM 686 C C . GLY A 1 86 ? -20.719 7.818 25.775 1.00 91.00 86 GLY A C 1
ATOM 687 O O . GLY A 1 86 ? -20.438 7.617 26.955 1.00 91.00 86 GLY A O 1
ATOM 688 N N . LEU A 1 87 ? -19.779 8.160 24.888 1.00 92.44 87 LEU A N 1
ATOM 689 C CA . LEU A 1 87 ? -18.376 8.402 25.240 1.00 92.44 87 LEU A CA 1
ATOM 690 C C . LEU A 1 87 ? -18.080 9.873 25.568 1.00 92.44 87 LEU A C 1
ATOM 692 O O . LEU A 1 87 ? -16.990 10.178 26.055 1.00 92.44 87 LEU A O 1
ATOM 696 N N . LYS A 1 88 ? -19.017 10.792 25.313 1.00 89.44 88 LYS A N 1
ATOM 697 C CA . LYS A 1 88 ? -18.779 12.238 25.374 1.00 89.44 88 LYS A CA 1
ATOM 698 C C . LYS A 1 88 ? -18.386 12.720 26.766 1.00 89.44 88 LYS A C 1
ATOM 700 O O . LYS A 1 88 ? -17.344 13.349 26.896 1.00 89.44 88 LYS A O 1
ATOM 705 N N . GLU A 1 89 ? -19.159 12.381 27.799 1.00 89.00 89 GLU A N 1
ATOM 706 C CA . GLU A 1 89 ? -18.880 12.830 29.174 1.00 89.00 89 GLU A CA 1
ATOM 707 C C . GLU A 1 89 ? -17.506 12.358 29.668 1.00 89.00 89 GLU A C 1
ATOM 709 O O . GLU A 1 89 ? -16.756 13.116 30.284 1.00 89.00 89 GLU A O 1
ATOM 714 N N . PHE A 1 90 ? -17.140 11.116 29.338 1.00 89.81 90 PHE A N 1
ATOM 715 C CA . PHE A 1 90 ? -15.823 10.567 29.647 1.00 89.81 90 PHE A CA 1
ATOM 716 C C . PHE A 1 90 ? -14.704 11.351 28.948 1.00 89.81 90 PHE A C 1
ATOM 718 O O . PHE A 1 90 ? -13.728 11.741 29.589 1.00 89.81 90 PHE A O 1
ATOM 725 N N . ILE A 1 91 ? -14.846 11.614 27.647 1.00 86.69 91 ILE A N 1
ATOM 726 C CA . ILE A 1 91 ? -13.844 12.358 26.877 1.00 86.69 91 ILE A CA 1
ATOM 727 C C . ILE A 1 91 ? -13.743 13.813 27.345 1.00 86.69 91 ILE A C 1
ATOM 729 O O . ILE A 1 91 ? -12.629 14.309 27.505 1.00 86.69 91 ILE A O 1
ATOM 733 N N . ASP A 1 92 ? -14.864 14.473 27.631 1.00 86.62 92 ASP A N 1
ATOM 734 C CA . ASP A 1 92 ? -14.892 15.843 28.149 1.00 86.62 92 ASP A CA 1
ATOM 735 C C . ASP A 1 92 ? -14.189 15.924 29.515 1.00 86.62 92 ASP A C 1
ATOM 737 O O . ASP A 1 92 ? -13.378 16.826 29.743 1.00 86.62 92 ASP A O 1
ATOM 741 N N . SER A 1 93 ? -14.397 14.932 30.392 1.00 85.19 93 SER A N 1
ATOM 742 C CA . SER A 1 93 ? -13.658 14.810 31.656 1.00 85.19 93 SER A CA 1
ATOM 743 C C . SER A 1 93 ? -12.149 14.659 31.432 1.00 85.19 93 SER A C 1
ATOM 745 O O . SER A 1 93 ? -11.357 15.300 32.124 1.00 85.19 93 SER A O 1
ATOM 747 N N . VAL A 1 94 ? -11.724 13.832 30.470 1.00 82.62 94 VAL A N 1
ATOM 748 C CA . VAL A 1 94 ? -10.299 13.654 30.140 1.00 82.62 94 VAL A CA 1
ATOM 749 C C . VAL A 1 94 ? -9.695 14.945 29.580 1.00 82.62 94 VAL A C 1
ATOM 751 O O . VAL A 1 94 ? -8.592 15.331 29.970 1.00 82.62 94 VAL A O 1
ATOM 754 N N . ILE A 1 95 ? -10.398 15.638 28.679 1.00 78.88 95 ILE A N 1
ATOM 755 C CA . ILE A 1 95 ? -9.940 16.911 28.103 1.00 78.88 95 ILE A CA 1
ATOM 756 C C . ILE A 1 95 ? -9.782 17.957 29.207 1.00 78.88 95 ILE A C 1
ATOM 758 O O . ILE A 1 95 ? -8.737 18.602 29.290 1.00 78.88 95 ILE A O 1
ATOM 762 N N . HIS A 1 96 ? -10.767 18.073 30.098 1.00 81.75 96 HIS A N 1
ATOM 763 C CA . HIS A 1 96 ? -10.721 19.000 31.222 1.00 81.75 96 HIS A CA 1
ATOM 764 C C . HIS A 1 96 ? -9.507 18.754 32.134 1.00 81.75 96 HIS A C 1
ATOM 766 O O . HIS A 1 96 ? -8.799 19.700 32.485 1.00 81.75 96 HIS A O 1
ATOM 772 N N . GLN A 1 97 ? -9.204 17.489 32.450 1.00 74.25 97 GLN A N 1
ATOM 773 C CA . GLN A 1 97 ? -8.005 17.115 33.213 1.00 74.25 97 GLN A CA 1
ATOM 774 C C . GLN A 1 97 ? -6.709 17.536 32.498 1.00 74.25 97 GLN A C 1
ATOM 776 O O . GLN A 1 97 ? -5.812 18.099 33.128 1.00 74.25 97 GLN A O 1
ATOM 781 N N . ARG A 1 98 ? -6.620 17.350 31.173 1.00 72.81 98 ARG A N 1
ATOM 782 C CA . ARG A 1 98 ? -5.449 17.774 30.378 1.00 72.81 98 ARG A CA 1
ATOM 783 C C . ARG A 1 98 ? -5.286 19.294 30.326 1.00 72.81 98 ARG A C 1
ATOM 785 O O . ARG A 1 98 ? -4.160 19.794 30.306 1.00 72.81 98 ARG A O 1
ATOM 792 N N . GLU A 1 99 ? -6.388 20.036 30.249 1.00 71.44 99 GLU A N 1
ATOM 793 C CA . GLU A 1 99 ? -6.363 21.491 30.087 1.00 71.44 99 GLU A CA 1
ATOM 794 C C . GLU A 1 99 ? -6.130 22.243 31.397 1.00 71.44 99 GLU A C 1
ATOM 796 O O . GLU A 1 99 ? -5.350 23.196 31.393 1.00 71.44 99 GLU A O 1
ATOM 801 N N . GLN A 1 100 ? -6.771 21.823 32.493 1.00 65.38 100 GLN A N 1
ATOM 802 C CA . GLN A 1 100 ? -6.778 22.576 33.752 1.00 65.38 100 GLN A CA 1
ATOM 803 C C . GLN A 1 100 ? -5.779 22.064 34.793 1.00 65.38 100 GLN A C 1
ATOM 805 O O . GLN A 1 100 ? -5.231 22.872 35.539 1.00 65.38 100 GLN A O 1
ATOM 810 N N . ALA A 1 101 ? -5.502 20.756 34.838 1.00 57.88 101 ALA A N 1
ATOM 811 C CA . ALA A 1 101 ? -4.598 20.177 35.838 1.00 57.88 101 ALA A CA 1
ATOM 812 C C . ALA A 1 101 ? -3.143 20.058 35.352 1.00 57.88 101 ALA A C 1
ATOM 814 O O . ALA A 1 101 ? -2.252 19.744 36.135 1.00 57.88 101 ALA A O 1
ATOM 815 N N . GLY A 1 102 ? -2.884 20.280 34.056 1.00 60.38 102 GLY A N 1
ATOM 816 C CA . GLY A 1 102 ? -1.570 20.028 33.452 1.00 60.38 102 GLY A CA 1
ATOM 817 C C . GLY A 1 102 ? -1.187 18.541 33.399 1.00 60.38 102 GLY A C 1
ATOM 818 O O . GLY A 1 102 ? -0.068 18.211 33.009 1.00 60.38 102 GLY A O 1
ATOM 819 N N . GLU A 1 103 ? -2.108 17.640 33.757 1.00 62.16 103 GLU A N 1
ATOM 820 C CA . GLU A 1 103 ? -1.911 16.191 33.777 1.00 62.16 103 GLU A CA 1
ATOM 821 C C . GLU A 1 103 ? -2.178 15.589 32.391 1.00 62.16 103 GLU A C 1
ATOM 823 O O . GLU A 1 103 ? -3.269 15.111 32.066 1.00 62.16 103 GLU A O 1
ATOM 828 N N . ASP A 1 104 ? -1.156 15.599 31.540 1.00 69.56 104 ASP A N 1
ATOM 829 C CA . ASP A 1 104 ? -1.216 14.993 30.209 1.00 69.56 104 ASP A CA 1
ATOM 830 C C . ASP A 1 104 ? -0.575 13.597 30.176 1.00 69.56 104 ASP A C 1
ATOM 832 O O . ASP A 1 104 ? 0.374 13.321 29.434 1.00 69.56 104 ASP A O 1
ATOM 836 N N . SER A 1 105 ? -1.112 12.707 31.015 1.00 81.06 105 SER A N 1
ATOM 837 C CA . SER A 1 105 ? -0.705 11.301 31.047 1.00 81.06 105 SER A CA 1
ATOM 838 C C . SER A 1 105 ? -0.907 10.625 29.684 1.00 81.06 105 SER A C 1
ATOM 840 O O . SER A 1 105 ? -1.790 10.995 28.904 1.00 81.06 105 SER A O 1
ATOM 842 N N . ASP A 1 106 ? -0.128 9.582 29.393 1.00 81.25 106 ASP A N 1
ATOM 843 C CA . ASP A 1 106 ? -0.299 8.831 28.144 1.00 81.25 106 ASP A CA 1
ATOM 844 C C . ASP A 1 106 ? -1.683 8.174 28.046 1.00 81.25 106 ASP A C 1
ATOM 846 O O . ASP A 1 106 ? -2.240 8.084 26.955 1.00 81.25 106 ASP A O 1
ATOM 850 N N . ALA A 1 107 ? -2.302 7.807 29.174 1.00 84.94 107 ALA A N 1
ATOM 851 C CA . ALA A 1 107 ? -3.678 7.313 29.198 1.00 84.94 107 ALA A CA 1
ATOM 852 C C . ALA A 1 107 ? -4.674 8.367 28.680 1.00 84.94 107 ALA A C 1
ATOM 854 O O . ALA A 1 107 ? -5.492 8.066 27.807 1.00 84.94 107 ALA A O 1
ATOM 855 N N . ASN A 1 108 ? -4.560 9.612 29.153 1.00 86.56 108 ASN A N 1
ATOM 856 C CA . ASN A 1 108 ? -5.399 10.727 28.705 1.00 86.56 108 ASN A CA 1
ATOM 857 C C . ASN A 1 108 ? -5.177 11.029 27.215 1.00 86.56 108 ASN A C 1
ATOM 859 O O . ASN A 1 108 ? -6.118 11.323 26.475 1.00 86.56 108 ASN A O 1
ATOM 863 N N . CYS A 1 109 ? -3.933 10.910 26.752 1.00 88.62 109 CYS A N 1
ATOM 864 C CA . CYS A 1 109 ? -3.595 11.034 25.340 1.00 88.62 109 CYS A CA 1
ATOM 865 C C . CYS A 1 109 ? -4.255 9.930 24.495 1.00 88.62 109 CYS A C 1
ATOM 867 O O . CYS A 1 109 ? -4.880 10.226 23.474 1.00 88.62 109 CYS A O 1
ATOM 869 N N . TRP A 1 110 ? -4.195 8.674 24.945 1.00 91.69 110 TRP A N 1
ATOM 870 C CA . TRP A 1 110 ? -4.817 7.537 24.265 1.00 91.69 110 TRP A CA 1
ATOM 871 C C . TRP A 1 110 ? -6.346 7.624 24.203 1.00 91.69 110 TRP A C 1
ATOM 873 O O . TRP A 1 110 ? -6.914 7.271 23.170 1.00 91.69 110 TRP A O 1
ATOM 883 N N . ALA A 1 111 ? -7.010 8.168 25.229 1.00 90.81 111 ALA A N 1
ATOM 884 C CA . ALA A 1 111 ? -8.442 8.487 25.170 1.00 90.81 111 ALA A CA 1
ATOM 885 C C . ALA A 1 111 ? -8.760 9.467 24.030 1.00 90.81 111 ALA A C 1
ATOM 887 O O . ALA A 1 111 ? -9.666 9.215 23.233 1.00 90.81 111 ALA A O 1
ATOM 888 N N . VAL A 1 112 ? -7.981 10.549 23.904 1.00 89.69 112 VAL A N 1
ATOM 889 C CA . VAL A 1 112 ? -8.157 11.518 22.812 1.00 89.69 112 VAL A CA 1
ATOM 890 C C . VAL A 1 112 ? -7.885 10.868 21.458 1.00 89.69 112 VAL A C 1
ATOM 892 O O . VAL A 1 112 ? -8.733 10.957 20.578 1.00 89.69 112 VAL A O 1
ATOM 895 N N . ILE A 1 113 ? -6.767 10.154 21.291 1.00 91.31 113 ILE A N 1
ATOM 896 C CA . ILE A 1 113 ? -6.435 9.441 20.042 1.00 91.31 113 ILE A CA 1
ATOM 897 C C . ILE A 1 113 ? -7.567 8.493 19.632 1.00 91.31 113 ILE A C 1
ATOM 899 O O . ILE A 1 113 ? -7.965 8.462 18.468 1.00 91.31 113 ILE A O 1
ATOM 903 N N . MET A 1 114 ? -8.079 7.707 20.578 1.00 92.38 114 MET A N 1
ATOM 904 C CA . MET A 1 114 ? -9.152 6.752 20.334 1.00 92.38 114 MET A CA 1
ATOM 905 C C . MET A 1 114 ? -10.432 7.462 19.870 1.00 92.38 114 MET A C 1
ATOM 907 O O . MET A 1 114 ? -10.995 7.072 18.845 1.00 92.38 114 MET A O 1
ATOM 911 N N . ASN A 1 115 ? -10.851 8.524 20.567 1.00 91.00 115 ASN A N 1
ATOM 912 C CA . ASN A 1 115 ? -12.041 9.300 20.213 1.00 91.00 115 ASN A CA 1
ATOM 913 C C . ASN A 1 115 ? -11.888 9.982 18.846 1.00 91.00 115 ASN A C 1
ATOM 915 O O . ASN A 1 115 ? -12.799 9.932 18.021 1.00 91.00 115 ASN A O 1
ATOM 919 N N . GLU A 1 116 ? -10.716 10.556 18.572 1.00 89.94 116 GLU A N 1
ATOM 920 C CA . GLU A 1 116 ? -10.396 11.172 17.284 1.00 89.94 116 GLU A CA 1
ATOM 921 C C . GLU A 1 116 ? -10.491 10.174 16.125 1.00 89.94 116 GLU A C 1
ATOM 923 O O . GLU A 1 116 ? -11.053 10.496 15.074 1.00 89.94 116 GLU A O 1
ATOM 928 N N . ARG A 1 117 ? -9.955 8.961 16.300 1.00 90.06 117 ARG A N 1
ATOM 929 C CA . ARG A 1 117 ? -10.040 7.903 15.287 1.00 90.06 117 ARG A CA 1
ATOM 930 C C . ARG A 1 117 ? -11.483 7.440 15.090 1.00 90.06 117 ARG A C 1
ATOM 932 O O . ARG A 1 117 ? -11.945 7.362 13.957 1.00 90.06 117 ARG A O 1
ATOM 939 N N . LEU A 1 118 ? -12.215 7.198 16.178 1.00 90.88 118 LEU A N 1
ATOM 940 C CA . LEU A 1 118 ? -13.593 6.708 16.126 1.00 90.88 118 LEU A CA 1
ATOM 941 C C . LEU A 1 118 ? -14.546 7.709 15.450 1.00 90.88 118 LEU A C 1
ATOM 943 O O . LEU A 1 118 ? -15.320 7.320 14.576 1.00 90.88 118 LEU A O 1
ATOM 947 N N . ARG A 1 119 ? -14.453 9.003 15.790 1.00 89.44 119 ARG A N 1
ATOM 948 C CA . ARG A 1 119 ? -15.287 10.062 15.190 1.00 89.44 119 ARG A CA 1
ATOM 949 C C . ARG A 1 119 ? -15.059 10.222 13.691 1.00 89.44 119 ARG A C 1
ATOM 951 O O . ARG A 1 119 ? -16.025 10.463 12.968 1.00 89.44 119 ARG A O 1
ATOM 958 N N . ARG A 1 120 ? -13.813 10.079 13.225 1.00 86.19 120 ARG A N 1
ATOM 959 C CA . ARG A 1 120 ? -13.492 10.068 11.786 1.00 86.19 120 ARG A CA 1
ATOM 960 C C . ARG A 1 120 ? -14.116 8.856 11.104 1.00 86.19 120 ARG A C 1
ATOM 962 O O . ARG A 1 120 ? -14.804 9.017 10.106 1.00 86.19 120 ARG A O 1
ATOM 969 N N . THR A 1 121 ? -14.007 7.673 11.711 1.00 85.81 121 THR A N 1
ATOM 970 C CA . THR A 1 121 ? -14.512 6.434 11.089 1.00 85.81 121 THR A CA 1
ATOM 971 C C . THR A 1 121 ? -16.027 6.399 10.979 1.00 85.81 121 THR A C 1
ATOM 973 O O . THR A 1 121 ? -16.579 5.841 10.033 1.00 85.81 121 THR A O 1
ATOM 976 N N . ILE A 1 122 ? -16.715 7.033 11.924 1.00 88.12 122 ILE A N 1
ATOM 977 C CA . ILE A 1 122 ? -18.170 7.186 11.891 1.00 88.12 122 ILE A CA 1
ATOM 978 C C . ILE A 1 122 ? -18.607 8.315 10.932 1.00 88.12 122 ILE A C 1
ATOM 980 O O . ILE A 1 122 ? -19.753 8.325 10.484 1.00 88.12 122 ILE A O 1
ATOM 984 N N . GLY A 1 123 ? -17.706 9.231 10.556 1.00 83.75 123 GLY A N 1
ATOM 985 C CA . GLY A 1 123 ? -18.010 10.406 9.726 1.00 83.75 123 GLY A CA 1
ATOM 986 C C . GLY A 1 123 ? -18.643 11.565 10.506 1.00 83.75 123 GLY A C 1
ATOM 987 O O . GLY A 1 123 ? -19.266 12.452 9.925 1.00 83.75 123 GLY A O 1
ATOM 988 N N . ASN A 1 124 ? -18.514 11.568 11.837 1.00 83.44 124 ASN A N 1
ATOM 989 C CA . ASN A 1 124 ? -19.065 12.617 12.697 1.00 83.44 124 ASN A CA 1
ATOM 990 C C . ASN A 1 124 ? -18.293 13.943 12.523 1.00 83.44 124 ASN A C 1
ATOM 992 O O . ASN A 1 124 ? -18.897 15.014 12.555 1.00 83.44 124 ASN A O 1
ATOM 996 N N . ILE A 1 125 ? -16.979 13.883 12.254 1.00 81.94 125 ILE A N 1
ATOM 997 C CA . ILE A 1 125 ? -16.135 15.078 12.052 1.00 81.94 125 ILE A CA 1
ATOM 998 C C . ILE A 1 125 ? -16.599 15.932 10.868 1.00 81.94 125 ILE A C 1
ATOM 1000 O O . ILE A 1 125 ? -16.554 17.159 10.955 1.00 81.94 125 ILE A O 1
ATOM 1004 N N . ASP A 1 126 ? -17.091 15.331 9.786 1.00 78.62 126 ASP A N 1
ATOM 1005 C CA . ASP A 1 126 ? -17.509 16.078 8.591 1.00 78.62 126 ASP A CA 1
ATOM 1006 C C . ASP A 1 126 ? -18.716 16.981 8.847 1.00 78.62 126 ASP A C 1
ATOM 1008 O O . ASP A 1 126 ? -18.857 18.034 8.220 1.00 78.62 126 ASP A O 1
ATOM 1012 N N . ARG A 1 127 ? -19.552 16.593 9.815 1.00 82.88 127 ARG A N 1
ATOM 1013 C CA . ARG A 1 127 ? -20.773 17.297 10.221 1.00 82.88 127 ARG A CA 1
ATOM 1014 C C . ARG A 1 127 ? -20.511 18.390 11.260 1.00 82.88 127 ARG A C 1
ATOM 1016 O O . ARG A 1 127 ? -21.391 19.210 11.512 1.00 82.88 127 ARG A O 1
ATOM 1023 N N . MET A 1 128 ? -19.322 18.419 11.865 1.00 84.06 128 MET A N 1
ATOM 1024 C CA . MET A 1 128 ? -18.994 19.379 12.917 1.00 84.06 128 MET A CA 1
ATOM 1025 C C . MET A 1 128 ? -18.803 20.808 12.376 1.00 84.06 128 MET A C 1
ATOM 1027 O O . MET A 1 128 ? -18.207 21.001 11.307 1.00 84.06 128 MET A O 1
ATOM 1031 N N . PRO A 1 129 ? -19.199 21.838 13.150 1.00 88.56 129 PRO A N 1
ATOM 1032 C CA . PRO A 1 129 ? -18.852 23.223 12.861 1.00 88.56 129 PRO A CA 1
ATOM 1033 C C . PRO A 1 129 ? -17.339 23.425 12.723 1.00 88.56 129 PRO A C 1
ATOM 1035 O O . PRO A 1 129 ? -16.525 22.774 13.381 1.00 88.56 129 PRO A O 1
ATOM 1038 N N . ARG A 1 130 ? -16.936 24.389 11.885 1.00 85.19 130 ARG A N 1
ATOM 1039 C CA . ARG A 1 130 ? -15.513 24.684 11.624 1.00 85.19 130 ARG A CA 1
ATOM 1040 C C . ARG A 1 130 ? -14.723 24.994 12.896 1.00 85.19 130 ARG A C 1
ATOM 1042 O O . ARG A 1 130 ? -13.551 24.636 12.965 1.00 85.19 130 ARG A O 1
ATOM 1049 N N . GLU A 1 131 ? -15.340 25.669 13.858 1.00 87.12 131 GLU A N 1
ATOM 1050 C CA . GLU A 1 131 ? -14.700 26.027 15.125 1.00 87.12 131 GLU A CA 1
ATOM 1051 C C . GLU A 1 131 ? -14.377 24.793 15.963 1.00 87.12 131 GLU A C 1
ATOM 1053 O O . GLU A 1 131 ? -13.249 24.655 16.432 1.00 87.12 131 GLU A O 1
ATOM 1058 N N . ASP A 1 132 ? -15.310 23.851 16.069 1.00 85.75 132 ASP A N 1
ATOM 1059 C CA . ASP A 1 132 ? -15.092 22.622 16.829 1.00 85.75 132 ASP A CA 1
ATOM 1060 C C . ASP A 1 132 ? -14.053 21.733 16.148 1.00 85.75 132 ASP A C 1
ATOM 1062 O O . ASP A 1 132 ? -13.117 21.274 16.802 1.00 85.75 132 ASP A O 1
ATOM 1066 N N . ARG A 1 133 ? -14.088 21.613 14.813 1.00 84.94 133 ARG A N 1
ATOM 1067 C CA . ARG A 1 133 ? -13.025 20.910 14.069 1.00 84.94 133 ARG A CA 1
ATOM 1068 C C . ARG A 1 133 ? -11.636 21.484 14.355 1.00 84.94 133 ARG A C 1
ATOM 1070 O O . ARG A 1 133 ? -10.679 20.726 14.492 1.00 84.94 133 ARG A O 1
ATOM 1077 N N . ARG A 1 134 ? -11.508 22.811 14.486 1.00 85.88 134 ARG A N 1
ATOM 1078 C CA . ARG A 1 134 ? -10.232 23.443 14.865 1.00 85.88 134 ARG A CA 1
ATOM 1079 C C . ARG A 1 134 ? -9.797 23.056 16.276 1.00 85.88 134 ARG A C 1
ATOM 1081 O O . ARG A 1 134 ? -8.609 22.806 16.455 1.00 85.88 134 ARG A O 1
ATOM 1088 N N . LYS A 1 135 ? -10.717 22.954 17.242 1.00 85.44 135 LYS A N 1
ATOM 1089 C CA . LYS A 1 135 ? -10.398 22.484 18.604 1.00 85.44 135 LYS A CA 1
ATOM 1090 C C . LYS A 1 135 ? -9.851 21.054 18.583 1.00 85.44 135 LYS A C 1
ATOM 1092 O O . LYS A 1 135 ? -8.803 20.797 19.166 1.00 85.44 135 LYS A O 1
ATOM 1097 N N . HIS A 1 136 ? -10.479 20.151 17.829 1.00 86.12 136 HIS A N 1
ATOM 1098 C CA . HIS A 1 136 ? -9.992 18.776 17.654 1.00 86.12 136 HIS A CA 1
ATOM 1099 C C . HIS A 1 136 ? -8.573 18.725 17.055 1.00 86.12 136 HIS A C 1
ATOM 1101 O O . HIS A 1 136 ? -7.699 18.019 17.560 1.00 86.12 136 HIS A O 1
ATOM 1107 N N . VAL A 1 137 ? -8.290 19.539 16.030 1.00 85.19 137 VAL A N 1
ATOM 1108 C CA . VAL A 1 137 ? -6.930 19.662 15.468 1.00 85.19 137 VAL A CA 1
ATOM 1109 C C . VAL A 1 137 ? -5.943 20.215 16.504 1.00 85.19 137 VAL A C 1
ATOM 1111 O O . VAL A 1 137 ? -4.834 19.698 16.631 1.00 85.19 137 VAL A O 1
ATOM 1114 N N . GLN A 1 138 ? -6.332 21.232 17.277 1.00 86.38 138 GLN A N 1
ATOM 1115 C CA . GLN A 1 138 ? -5.491 21.805 18.334 1.00 86.38 138 GLN A CA 1
ATOM 1116 C C . GLN A 1 138 ? -5.138 20.776 19.415 1.00 86.38 138 GLN A C 1
ATOM 1118 O O . GLN A 1 138 ? -3.989 20.750 19.857 1.00 86.38 138 GLN A O 1
ATOM 1123 N N . LEU A 1 139 ? -6.070 19.892 19.794 1.00 84.69 139 LEU A N 1
ATOM 1124 C CA . LEU A 1 139 ? -5.809 18.798 20.737 1.00 84.69 139 LEU A CA 1
ATOM 1125 C C . LEU A 1 139 ? -4.740 17.831 20.213 1.00 84.69 139 LEU A C 1
ATOM 1127 O O . LEU A 1 139 ? -3.848 17.434 20.968 1.00 84.69 139 LEU A O 1
ATOM 1131 N N . ILE A 1 140 ? -4.791 17.491 18.921 1.00 86.50 140 ILE A N 1
ATOM 1132 C CA . ILE A 1 140 ? -3.795 16.620 18.282 1.00 86.50 140 ILE A CA 1
ATOM 1133 C C . ILE A 1 140 ? -2.419 17.296 18.286 1.00 86.50 140 ILE A C 1
ATOM 1135 O O . ILE A 1 140 ? -1.447 16.706 18.754 1.00 86.50 140 ILE A O 1
ATOM 1139 N N . ILE A 1 141 ? -2.336 18.552 17.832 1.00 85.00 141 ILE A N 1
ATOM 1140 C CA . ILE A 1 141 ? -1.072 19.302 17.778 1.00 85.00 141 ILE A CA 1
ATOM 1141 C C . ILE A 1 141 ? -0.477 19.492 19.177 1.00 85.00 141 ILE A C 1
ATOM 1143 O O . ILE A 1 141 ? 0.715 19.257 19.370 1.00 85.00 141 ILE A O 1
ATOM 1147 N N . ARG A 1 142 ? -1.293 19.844 20.178 1.00 84.12 142 ARG A N 1
ATOM 1148 C CA . ARG A 1 142 ? -0.843 19.958 21.573 1.00 84.12 142 ARG A CA 1
ATOM 1149 C C . ARG A 1 142 ? -0.295 18.630 22.094 1.00 84.12 142 ARG A C 1
ATOM 1151 O O . ARG A 1 142 ? 0.719 18.628 22.782 1.00 84.12 142 ARG A O 1
ATOM 1158 N N . GLY A 1 143 ? -0.927 17.512 21.732 1.00 83.88 143 GLY A N 1
ATOM 1159 C CA . GLY A 1 143 ? -0.443 16.174 22.069 1.00 83.88 143 GLY A CA 1
ATOM 1160 C C . GLY A 1 143 ? 0.918 15.839 21.451 1.00 83.88 143 GLY A C 1
ATOM 1161 O O . GLY A 1 143 ? 1.728 15.197 22.114 1.00 83.88 143 GLY A O 1
ATOM 1162 N N . ILE A 1 144 ? 1.177 16.283 20.213 1.00 83.12 144 ILE A N 1
ATOM 1163 C CA . ILE A 1 144 ? 2.457 16.079 19.506 1.00 83.12 144 ILE A CA 1
ATOM 1164 C C . ILE A 1 144 ? 3.572 16.911 20.143 1.00 83.12 144 ILE A C 1
ATOM 1166 O O . ILE A 1 144 ? 4.696 16.440 20.273 1.00 83.12 144 ILE A O 1
ATOM 1170 N N . LEU A 1 145 ? 3.266 18.148 20.539 1.00 84.25 145 LEU A N 1
ATOM 1171 C CA . LEU A 1 145 ? 4.240 19.087 21.105 1.00 84.25 145 LEU A CA 1
ATOM 1172 C C . LEU A 1 145 ? 4.589 18.809 22.578 1.00 84.25 145 LEU A C 1
ATOM 1174 O O . LEU A 1 145 ? 5.438 19.495 23.145 1.00 84.25 145 LEU A O 1
ATOM 1178 N N . GLN A 1 146 ? 3.938 17.831 23.208 1.00 83.69 146 GLN A N 1
ATOM 1179 C CA . GLN A 1 146 ? 4.194 17.456 24.595 1.00 83.69 146 GLN A CA 1
ATOM 1180 C C . GLN A 1 146 ? 5.595 16.843 24.773 1.00 83.69 146 GLN A C 1
ATOM 1182 O O . GLN A 1 146 ? 5.923 15.863 24.098 1.00 83.69 146 GLN A O 1
ATOM 1187 N N . PRO A 1 147 ? 6.418 17.369 25.700 1.00 79.19 147 PRO A N 1
ATOM 1188 C CA . PRO A 1 147 ? 7.720 16.787 25.996 1.00 79.19 147 PRO A CA 1
ATOM 1189 C C . PRO A 1 147 ? 7.552 15.405 26.643 1.00 79.19 147 PRO A C 1
ATOM 1191 O O . PRO A 1 147 ? 6.646 15.197 27.444 1.00 79.19 147 PRO A O 1
ATOM 1194 N N . ASN A 1 148 ? 8.450 14.469 26.325 1.00 83.00 148 ASN A N 1
ATOM 1195 C CA . ASN A 1 148 ? 8.463 13.098 26.862 1.00 83.00 148 ASN A CA 1
ATOM 1196 C C . ASN A 1 148 ? 7.227 12.241 26.525 1.00 83.00 148 ASN A C 1
ATOM 1198 O O . ASN A 1 148 ? 6.955 11.266 27.223 1.00 83.00 148 ASN A O 1
ATOM 1202 N N . ARG A 1 149 ? 6.490 12.570 25.457 1.00 85.88 149 ARG A N 1
ATOM 1203 C CA . ARG A 1 149 ? 5.375 11.745 24.976 1.00 85.88 149 ARG A CA 1
ATOM 1204 C C . ARG A 1 149 ? 5.842 10.323 24.648 1.00 85.88 149 ARG A C 1
ATOM 1206 O O . ARG A 1 149 ? 6.836 10.152 23.940 1.00 85.88 149 ARG A O 1
ATOM 1213 N N . GLU A 1 150 ? 5.084 9.314 25.087 1.00 86.19 150 GLU A N 1
ATOM 1214 C CA . GLU A 1 150 ? 5.312 7.925 24.679 1.00 86.19 150 GLU A CA 1
ATOM 1215 C C . GLU A 1 150 ? 5.375 7.814 23.146 1.00 86.19 150 GLU A C 1
ATOM 1217 O O . GLU A 1 150 ? 4.497 8.310 22.434 1.00 86.19 150 GLU A O 1
ATOM 1222 N N . GLN A 1 151 ? 6.389 7.116 22.626 1.00 83.94 151 GLN A N 1
ATOM 1223 C CA . GLN A 1 151 ? 6.640 6.994 21.187 1.00 83.94 151 GLN A CA 1
ATOM 1224 C C . GLN A 1 151 ? 5.411 6.504 20.403 1.00 83.94 151 GLN A C 1
ATOM 1226 O O . GLN A 1 151 ? 5.117 7.027 19.326 1.00 83.94 151 GLN A O 1
ATOM 1231 N N . LEU A 1 152 ? 4.661 5.534 20.940 1.00 85.25 152 LEU A N 1
ATOM 1232 C CA . LEU A 1 152 ? 3.464 4.995 20.289 1.00 85.25 152 LEU A CA 1
ATOM 1233 C C . LEU A 1 152 ? 2.330 6.026 20.215 1.00 85.25 152 LEU A C 1
ATOM 1235 O O . LEU A 1 152 ? 1.702 6.170 19.165 1.00 85.25 152 LEU A O 1
ATOM 1239 N N . ALA A 1 153 ? 2.092 6.770 21.297 1.00 85.62 153 ALA A N 1
ATOM 1240 C CA . ALA A 1 153 ? 1.079 7.821 21.333 1.00 85.62 153 ALA A CA 1
ATOM 1241 C C . ALA A 1 153 ? 1.461 8.989 20.409 1.00 85.62 153 ALA A C 1
ATOM 1243 O O . ALA A 1 153 ? 0.634 9.457 19.625 1.00 85.62 153 ALA A O 1
ATOM 1244 N N . GLY A 1 154 ? 2.733 9.404 20.427 1.00 84.56 154 GLY A N 1
ATOM 1245 C CA . GLY A 1 154 ? 3.265 10.411 19.506 1.00 84.56 154 GLY A CA 1
ATOM 1246 C C . GLY A 1 154 ? 3.108 9.996 18.040 1.00 84.56 154 GLY A C 1
ATOM 1247 O O . GLY A 1 154 ? 2.652 10.789 17.219 1.00 84.56 154 GLY A O 1
ATOM 1248 N N . THR A 1 155 ? 3.385 8.728 17.724 1.00 82.06 155 THR A N 1
ATOM 1249 C CA . THR A 1 155 ? 3.199 8.167 16.375 1.00 82.06 155 THR A CA 1
ATOM 1250 C C . THR A 1 155 ? 1.727 8.175 15.964 1.00 82.06 155 THR A C 1
ATOM 1252 O O . THR A 1 155 ? 1.396 8.594 14.858 1.00 82.06 155 THR A O 1
ATOM 1255 N N . ALA A 1 156 ? 0.818 7.763 16.848 1.00 83.94 156 ALA A N 1
ATOM 1256 C CA . ALA A 1 156 ? -0.614 7.755 16.561 1.00 83.94 156 ALA A CA 1
ATOM 1257 C C . ALA A 1 156 ? -1.182 9.167 16.322 1.00 83.94 156 ALA A C 1
ATOM 1259 O O . ALA A 1 156 ? -2.021 9.356 15.438 1.00 83.94 156 ALA A O 1
ATOM 1260 N N . LEU A 1 157 ? -0.701 10.166 17.064 1.00 85.38 157 LEU A N 1
ATOM 1261 C CA . LEU A 1 157 ? -1.040 11.569 16.828 1.00 85.38 157 LEU A CA 1
ATOM 1262 C C . LEU A 1 157 ? -0.456 12.087 15.512 1.00 85.38 157 LEU A C 1
ATOM 1264 O O . LEU A 1 157 ? -1.148 12.786 14.776 1.00 85.38 157 LEU A O 1
ATOM 1268 N N . ALA A 1 158 ? 0.786 11.720 15.190 1.00 80.62 158 ALA A N 1
ATOM 1269 C CA . ALA A 1 158 ? 1.404 12.063 13.915 1.00 80.62 158 ALA A CA 1
ATOM 1270 C C . ALA A 1 158 ? 0.643 11.444 12.733 1.00 80.62 158 ALA A C 1
ATOM 1272 O O . ALA A 1 158 ? 0.451 12.120 11.730 1.00 80.62 158 ALA A O 1
ATOM 1273 N N . GLN A 1 159 ? 0.135 10.213 12.863 1.00 78.31 159 GLN A N 1
ATOM 1274 C CA . GLN A 1 159 ? -0.738 9.586 11.862 1.00 78.31 159 GLN A CA 1
ATOM 1275 C C . GLN A 1 159 ? -2.044 10.365 11.673 1.00 78.31 159 GLN A C 1
ATOM 1277 O O . GLN A 1 159 ? -2.449 10.605 10.541 1.00 78.31 159 GLN A O 1
ATOM 1282 N N . LEU A 1 160 ? -2.691 10.795 12.761 1.00 79.00 160 LEU A N 1
ATOM 1283 C CA . LEU A 1 160 ? -3.894 11.630 12.681 1.00 79.00 160 LEU A CA 1
ATOM 1284 C C . LEU A 1 160 ? -3.596 12.985 12.027 1.00 79.00 160 LEU A C 1
ATOM 1286 O O . LEU A 1 160 ? -4.341 13.424 11.156 1.00 79.00 160 LEU A O 1
ATOM 1290 N N . ALA A 1 161 ? -2.493 13.631 12.410 1.00 77.00 161 ALA A N 1
ATOM 1291 C CA . ALA A 1 161 ? -2.051 14.876 11.795 1.00 77.00 161 ALA A CA 1
ATOM 1292 C C . ALA A 1 161 ? -1.740 14.688 10.304 1.00 77.00 161 ALA A C 1
ATOM 1294 O O . ALA A 1 161 ? -2.155 15.511 9.496 1.00 77.00 161 ALA A O 1
ATOM 1295 N N . ALA A 1 162 ? -1.071 13.594 9.933 1.00 70.81 162 ALA A N 1
ATOM 1296 C CA . ALA A 1 162 ? -0.797 13.246 8.547 1.00 70.81 162 ALA A CA 1
ATOM 1297 C C . ALA A 1 162 ? -2.096 13.035 7.768 1.00 70.81 162 ALA A C 1
ATOM 1299 O O . ALA A 1 162 ? -2.248 13.651 6.727 1.00 70.81 162 ALA A O 1
ATOM 1300 N N . ALA A 1 163 ? -3.061 12.272 8.290 1.00 69.06 163 ALA A N 1
ATOM 1301 C CA . ALA A 1 163 ? -4.357 12.066 7.639 1.00 69.06 163 ALA A CA 1
ATOM 1302 C C . ALA A 1 163 ? -5.108 13.392 7.393 1.00 69.06 163 ALA A C 1
ATOM 1304 O O . ALA A 1 163 ? -5.657 13.602 6.316 1.00 69.06 163 ALA A O 1
ATOM 1305 N N . ILE A 1 164 ? -5.069 14.324 8.354 1.00 70.56 164 ILE A N 1
ATOM 1306 C CA . ILE A 1 164 ? -5.695 15.653 8.225 1.00 70.56 164 ILE A CA 1
ATOM 1307 C C . ILE A 1 164 ? -4.954 16.524 7.202 1.00 70.56 164 ILE A C 1
ATOM 1309 O O . ILE A 1 164 ? -5.574 17.206 6.389 1.00 70.56 164 ILE A O 1
ATOM 1313 N N . LEU A 1 165 ? -3.621 16.533 7.262 1.00 65.06 165 LEU A N 1
ATOM 1314 C CA . LEU A 1 165 ? -2.774 17.402 6.446 1.00 65.06 165 LEU A CA 1
ATOM 1315 C C . LEU A 1 165 ? -2.467 16.819 5.065 1.00 65.06 165 LEU A C 1
ATOM 1317 O O . LEU A 1 165 ? -1.971 17.553 4.214 1.00 65.06 165 LEU A O 1
ATOM 1321 N N . TRP A 1 166 ? -2.763 15.541 4.818 1.00 59.44 166 TRP A N 1
ATOM 1322 C CA . TRP A 1 166 ? -2.466 14.850 3.562 1.00 59.44 166 TRP A CA 1
ATOM 1323 C C . TRP A 1 166 ? -3.063 15.587 2.362 1.00 59.44 166 TRP A C 1
ATOM 1325 O O . TRP A 1 166 ? -2.379 15.815 1.364 1.00 59.44 166 TRP A O 1
ATOM 1335 N N . ASN A 1 167 ? -4.308 16.055 2.499 1.00 50.50 167 ASN A N 1
ATOM 1336 C CA . ASN A 1 167 ? -4.993 16.834 1.466 1.00 50.50 167 ASN A CA 1
ATOM 1337 C C . ASN A 1 167 ? -4.300 18.176 1.176 1.00 50.50 167 ASN A C 1
ATOM 1339 O O . ASN A 1 167 ? -4.222 18.583 0.020 1.00 50.50 167 ASN A O 1
ATOM 1343 N N . GLU A 1 168 ? -3.725 18.828 2.187 1.00 54.16 168 GLU A N 1
ATOM 1344 C CA . GLU A 1 168 ? -2.968 20.076 2.016 1.00 54.16 168 GLU A CA 1
ATOM 1345 C C . GLU A 1 168 ? -1.572 19.816 1.425 1.00 54.16 168 GLU A C 1
ATOM 1347 O O . GLU A 1 168 ? -1.096 20.546 0.553 1.00 54.16 168 GLU A O 1
ATOM 1352 N N . TRP A 1 169 ? -0.907 18.736 1.848 1.00 54.72 169 TRP A N 1
ATOM 1353 C CA . TRP A 1 169 ? 0.404 18.343 1.321 1.00 54.72 169 TRP A CA 1
ATOM 1354 C C . TRP A 1 169 ? 0.329 17.982 -0.163 1.00 54.72 169 TRP A C 1
ATOM 1356 O O . TRP A 1 169 ? 1.222 18.360 -0.926 1.00 54.72 169 TRP A O 1
ATOM 1366 N N . ARG A 1 170 ? -0.769 17.332 -0.574 1.00 48.75 170 ARG A N 1
ATOM 1367 C CA . ARG A 1 170 ? -1.086 17.017 -1.972 1.00 48.75 170 ARG A CA 1
ATOM 1368 C C . ARG A 1 170 ? -1.087 18.268 -2.852 1.00 48.75 170 ARG A C 1
ATOM 1370 O O . ARG A 1 170 ? -0.528 18.245 -3.942 1.00 48.75 170 ARG A O 1
ATOM 1377 N N . VAL A 1 171 ? -1.692 19.363 -2.394 1.00 50.09 171 VAL A N 1
ATOM 1378 C CA . VAL A 1 171 ? -1.871 20.580 -3.208 1.00 50.09 171 VAL A CA 1
ATOM 1379 C C . VAL A 1 171 ? -0.579 21.394 -3.324 1.00 50.09 171 VAL A C 1
ATOM 1381 O O . VAL A 1 171 ? -0.318 21.995 -4.365 1.00 50.09 171 VAL A O 1
ATOM 1384 N N . HIS A 1 172 ? 0.258 21.398 -2.284 1.00 57.09 172 HIS A N 1
ATOM 1385 C CA . HIS A 1 172 ? 1.391 22.322 -2.190 1.00 57.09 172 HIS A CA 1
ATOM 1386 C C . HIS A 1 172 ? 2.745 21.777 -2.679 1.00 57.09 172 HIS A C 1
ATOM 1388 O O . HIS A 1 172 ? 3.736 22.506 -2.625 1.00 57.09 172 HIS A O 1
ATOM 1394 N N . GLY A 1 173 ? 2.810 20.542 -3.198 1.00 54.78 173 GLY A N 1
ATOM 1395 C CA . GLY A 1 173 ? 3.932 20.066 -4.026 1.00 54.78 173 GLY A CA 1
ATOM 1396 C C . GLY A 1 173 ? 5.326 20.241 -3.405 1.00 54.78 173 GLY A C 1
ATOM 1397 O O . GLY A 1 173 ? 6.269 20.659 -4.079 1.00 54.78 173 GLY A O 1
ATOM 1398 N N . CYS A 1 174 ? 5.479 19.966 -2.107 1.00 66.88 174 CYS A N 1
ATOM 1399 C CA . CYS A 1 174 ? 6.721 20.252 -1.385 1.00 66.88 174 CYS A CA 1
ATOM 1400 C C . CYS A 1 174 ? 7.743 19.102 -1.491 1.00 66.88 174 CYS A C 1
ATOM 1402 O O . CYS A 1 174 ? 7.999 18.390 -0.519 1.00 66.88 174 CYS A O 1
ATOM 1404 N N . MET A 1 175 ? 8.362 18.936 -2.668 1.00 68.88 175 MET A N 1
ATOM 1405 C CA . MET A 1 175 ? 9.326 17.852 -2.943 1.00 68.88 175 MET A CA 1
ATOM 1406 C C . MET A 1 175 ? 10.444 17.754 -1.894 1.00 68.88 175 MET A C 1
ATOM 1408 O O . MET A 1 175 ? 10.762 16.662 -1.433 1.00 68.88 175 MET A O 1
ATOM 1412 N N . TYR A 1 176 ? 11.001 18.885 -1.446 1.00 71.12 176 TYR A N 1
ATOM 1413 C CA . TYR A 1 176 ? 12.086 18.883 -0.455 1.00 71.12 176 TYR A CA 1
ATOM 1414 C C . TYR A 1 176 ? 11.680 18.197 0.859 1.00 71.12 176 TYR A C 1
ATOM 1416 O O . TYR A 1 176 ? 12.480 17.486 1.464 1.00 71.12 176 TYR A O 1
ATOM 1424 N N . ARG A 1 177 ? 10.419 18.364 1.284 1.00 72.31 177 ARG A N 1
ATOM 1425 C CA . ARG A 1 177 ? 9.887 17.692 2.475 1.00 72.31 177 ARG A CA 1
ATOM 1426 C C . ARG A 1 177 ? 9.649 16.206 2.233 1.00 72.31 177 ARG A C 1
ATOM 1428 O O . ARG A 1 177 ? 9.921 15.427 3.135 1.00 72.31 177 ARG A O 1
ATOM 1435 N N . MET A 1 178 ? 9.221 15.813 1.033 1.00 68.50 178 MET A N 1
ATOM 1436 C CA . MET A 1 178 ? 9.064 14.399 0.659 1.00 68.50 178 MET A CA 1
ATOM 1437 C C . MET A 1 178 ? 10.406 13.658 0.648 1.00 68.50 178 MET A C 1
ATOM 1439 O O . MET A 1 178 ? 10.511 12.563 1.195 1.00 68.50 178 MET A O 1
ATOM 1443 N N . VAL A 1 179 ? 11.461 14.282 0.113 1.00 72.44 179 VAL A N 1
ATOM 1444 C CA . VAL A 1 179 ? 12.822 13.721 0.153 1.00 72.44 179 VAL A CA 1
ATOM 1445 C C . VAL A 1 179 ? 13.341 13.642 1.585 1.00 72.44 179 VAL A C 1
ATOM 1447 O O . VAL A 1 179 ? 13.889 12.614 1.979 1.00 72.44 179 VAL A O 1
ATOM 1450 N N . ALA A 1 180 ? 13.160 14.701 2.380 1.00 74.75 180 ALA A N 1
ATOM 1451 C CA . ALA A 1 180 ? 13.557 14.694 3.786 1.00 74.75 180 ALA A CA 1
ATOM 1452 C C . ALA A 1 180 ? 12.820 13.602 4.580 1.00 74.75 180 ALA A C 1
ATOM 1454 O O . ALA A 1 180 ? 13.449 12.894 5.361 1.00 74.75 180 ALA A O 1
ATOM 1455 N N . LEU A 1 181 ? 11.518 13.427 4.334 1.00 72.50 181 LEU A N 1
ATOM 1456 C CA . LEU A 1 181 ? 10.702 12.382 4.945 1.00 72.50 181 LEU A CA 1
ATOM 1457 C C . LEU A 1 181 ? 11.187 10.988 4.542 1.00 72.50 181 LEU A C 1
ATOM 1459 O O . LEU A 1 181 ? 11.440 10.167 5.411 1.00 72.50 181 LEU A O 1
ATOM 1463 N N . THR A 1 182 ? 11.374 10.738 3.247 1.00 72.62 182 THR A N 1
ATOM 1464 C CA . THR A 1 182 ? 11.834 9.437 2.731 1.00 72.62 182 THR A CA 1
ATOM 1465 C C . THR A 1 182 ? 13.188 9.050 3.322 1.00 72.62 182 THR A C 1
ATOM 1467 O O . THR A 1 182 ? 13.382 7.911 3.736 1.00 72.62 182 THR A O 1
ATOM 1470 N N . ARG A 1 183 ? 14.112 10.014 3.432 1.00 78.94 183 ARG A N 1
ATOM 1471 C CA . ARG A 1 183 ? 15.414 9.806 4.081 1.00 78.94 183 ARG A CA 1
ATOM 1472 C C . ARG A 1 183 ? 15.287 9.551 5.581 1.00 78.94 183 ARG A C 1
ATOM 1474 O O . ARG A 1 183 ? 15.996 8.703 6.100 1.00 78.94 183 ARG A O 1
ATOM 1481 N N . ALA A 1 184 ? 14.397 10.264 6.271 1.00 78.31 184 ALA A N 1
ATOM 1482 C CA . ALA A 1 184 ? 14.169 10.075 7.703 1.00 78.31 184 ALA A CA 1
ATOM 1483 C C . ALA A 1 184 ? 13.485 8.736 8.028 1.00 78.31 184 ALA A C 1
ATOM 1485 O O . ALA A 1 184 ? 13.741 8.169 9.085 1.00 78.31 184 ALA A O 1
ATOM 1486 N N . LEU A 1 185 ? 12.635 8.235 7.125 1.00 78.88 185 LEU A N 1
ATOM 1487 C CA . LEU A 1 185 ? 12.015 6.912 7.225 1.00 78.88 185 LEU A CA 1
ATOM 1488 C C . LEU A 1 185 ? 13.003 5.769 6.955 1.00 78.88 185 LEU A C 1
ATOM 1490 O O . LEU A 1 185 ? 12.689 4.632 7.289 1.00 78.88 185 LEU A O 1
ATOM 1494 N N . ASP A 1 186 ? 14.168 6.068 6.366 1.00 86.50 186 ASP A N 1
ATOM 1495 C CA . ASP A 1 186 ? 15.232 5.103 6.071 1.00 86.50 186 ASP A CA 1
ATOM 1496 C C . ASP A 1 186 ? 14.722 3.868 5.296 1.00 86.50 186 ASP A C 1
ATOM 1498 O O . ASP A 1 186 ? 15.056 2.726 5.610 1.00 86.50 186 ASP A O 1
ATOM 1502 N N . ILE A 1 187 ? 13.873 4.110 4.285 1.00 85.00 187 ILE A N 1
ATOM 1503 C CA . ILE A 1 187 ? 13.219 3.065 3.478 1.00 85.00 187 ILE A CA 1
ATOM 1504 C C . ILE A 1 187 ? 14.276 2.242 2.722 1.00 85.00 187 ILE A C 1
ATOM 1506 O O . ILE A 1 187 ? 14.985 2.759 1.850 1.00 85.00 187 ILE A O 1
ATOM 1510 N N . LYS A 1 188 ? 14.360 0.941 3.025 1.00 87.38 188 LYS A N 1
ATOM 1511 C CA . LYS A 1 188 ? 15.410 0.032 2.528 1.00 87.38 188 LYS A CA 1
ATOM 1512 C C . LYS A 1 188 ? 14.869 -1.286 1.979 1.00 87.38 188 LYS A C 1
ATOM 1514 O O . LYS A 1 188 ? 13.828 -1.779 2.411 1.00 87.38 188 LYS A O 1
ATOM 1519 N N . SER A 1 189 ? 15.629 -1.882 1.059 1.00 88.44 189 SER A N 1
ATOM 1520 C CA . SER A 1 189 ? 15.394 -3.232 0.525 1.00 88.44 189 SER A CA 1
ATOM 1521 C C . SER A 1 189 ? 13.931 -3.429 0.092 1.00 88.44 189 SER A C 1
ATOM 1523 O O . SER A 1 189 ? 13.381 -2.571 -0.594 1.00 88.44 189 SER A O 1
ATOM 1525 N N . VAL A 1 190 ? 13.264 -4.498 0.544 1.00 88.19 190 VAL A N 1
ATOM 1526 C CA . VAL A 1 190 ? 11.857 -4.812 0.231 1.00 88.19 190 VAL A CA 1
ATOM 1527 C C . VAL A 1 190 ? 10.867 -3.680 0.561 1.00 88.19 190 VAL A C 1
ATOM 1529 O O . VAL A 1 190 ? 9.793 -3.597 -0.033 1.00 88.19 190 VAL A O 1
ATOM 1532 N N . GLN A 1 191 ? 11.213 -2.751 1.463 1.00 91.06 191 GLN A N 1
ATOM 1533 C CA . GLN A 1 191 ? 10.363 -1.586 1.721 1.00 91.06 191 GLN A CA 1
ATOM 1534 C C . GLN A 1 191 ? 10.283 -0.653 0.506 1.00 91.06 191 GLN A C 1
ATOM 1536 O O . GLN A 1 191 ? 9.314 0.080 0.374 1.00 91.06 191 GLN A O 1
ATOM 1541 N N . ARG A 1 192 ? 11.260 -0.673 -0.409 1.00 90.81 192 ARG A N 1
ATOM 1542 C CA . ARG A 1 192 ? 11.203 0.116 -1.650 1.00 90.81 192 ARG A CA 1
ATOM 1543 C C . ARG A 1 192 ? 10.178 -0.421 -2.646 1.00 90.81 192 ARG A C 1
ATOM 1545 O O . ARG A 1 192 ? 9.607 0.373 -3.382 1.00 90.81 192 ARG A O 1
ATOM 1552 N N . ASP A 1 193 ? 9.892 -1.720 -2.625 1.00 92.69 193 ASP A N 1
ATOM 1553 C CA . ASP A 1 193 ? 8.821 -2.317 -3.436 1.00 92.69 193 ASP A CA 1
ATOM 1554 C C . ASP A 1 193 ? 7.432 -1.910 -2.914 1.00 92.69 193 ASP A C 1
ATOM 1556 O O . ASP A 1 193 ? 6.533 -1.555 -3.673 1.00 92.69 193 ASP A O 1
ATOM 1560 N N . THR A 1 194 ? 7.284 -1.854 -1.588 1.00 90.56 194 THR A N 1
ATOM 1561 C CA . THR A 1 194 ? 6.006 -1.540 -0.929 1.00 90.56 194 THR A CA 1
ATOM 1562 C C . THR A 1 194 ? 5.749 -0.040 -0.759 1.00 90.56 194 THR A C 1
ATOM 1564 O O . THR A 1 194 ? 4.610 0.395 -0.895 1.00 90.56 194 THR A O 1
ATOM 1567 N N . LEU A 1 195 ? 6.778 0.767 -0.487 1.00 84.62 195 LEU A N 1
ATOM 1568 C CA . LEU A 1 195 ? 6.680 2.195 -0.144 1.00 84.62 195 LEU A CA 1
ATOM 1569 C C . LEU A 1 195 ? 7.384 3.123 -1.144 1.00 84.62 195 LEU A C 1
ATOM 1571 O O . LEU A 1 195 ? 7.297 4.344 -1.006 1.00 84.62 195 LEU A O 1
ATOM 1575 N N . GLY A 1 196 ? 8.060 2.588 -2.167 1.00 84.31 196 GLY A N 1
ATOM 1576 C CA . GLY A 1 196 ? 8.747 3.398 -3.185 1.00 84.31 196 GLY A CA 1
ATOM 1577 C C . GLY A 1 196 ? 7.811 4.355 -3.925 1.00 84.31 196 GLY A C 1
ATOM 1578 O O . GLY A 1 196 ? 8.218 5.447 -4.321 1.00 84.31 196 GLY A O 1
ATOM 1579 N N . TYR A 1 197 ? 6.519 4.014 -3.990 1.00 82.19 197 TYR A N 1
ATOM 1580 C CA . TYR A 1 197 ? 5.487 4.862 -4.583 1.00 82.19 197 TYR A CA 1
ATOM 1581 C C . TYR A 1 197 ? 5.373 6.253 -3.932 1.00 82.19 197 TYR A C 1
ATOM 1583 O O . TYR A 1 197 ? 4.875 7.172 -4.570 1.00 82.19 197 TYR A O 1
ATOM 1591 N N . ILE A 1 198 ? 5.847 6.446 -2.693 1.00 78.19 198 ILE A N 1
ATOM 1592 C CA . ILE A 1 198 ? 5.828 7.751 -2.007 1.00 78.19 198 ILE A CA 1
ATOM 1593 C C . ILE A 1 198 ? 6.621 8.808 -2.791 1.00 78.19 198 ILE A C 1
ATOM 1595 O O . ILE A 1 198 ? 6.255 9.985 -2.805 1.00 78.19 198 ILE A O 1
ATOM 1599 N N . MET A 1 199 ? 7.710 8.393 -3.438 1.00 77.81 199 MET A N 1
ATOM 1600 C CA . MET A 1 199 ? 8.558 9.266 -4.250 1.00 77.81 199 MET A CA 1
ATOM 1601 C C . MET A 1 199 ? 8.227 9.192 -5.743 1.00 77.81 199 MET A C 1
ATOM 1603 O O . MET A 1 199 ? 8.686 10.038 -6.502 1.00 77.81 199 MET A O 1
ATOM 1607 N N . PHE A 1 200 ? 7.392 8.254 -6.178 1.00 75.75 200 PHE A N 1
ATOM 1608 C CA . PHE A 1 200 ? 7.042 8.060 -7.582 1.00 75.75 200 PHE A CA 1
ATOM 1609 C C . PHE A 1 200 ? 5.769 8.852 -7.958 1.00 75.75 200 PHE A C 1
ATOM 1611 O O . PHE A 1 200 ? 4.758 8.700 -7.275 1.00 75.75 200 PHE A O 1
ATOM 1618 N N . PRO A 1 201 ? 5.717 9.646 -9.050 1.00 70.69 201 PRO A N 1
ATOM 1619 C CA . PRO A 1 201 ? 6.787 10.159 -9.913 1.00 70.69 201 PRO A CA 1
ATOM 1620 C C . PRO A 1 201 ? 7.127 11.621 -9.544 1.00 70.69 201 PRO A C 1
ATOM 1622 O O . PRO A 1 201 ? 7.063 12.554 -10.353 1.00 70.69 201 PRO A O 1
ATOM 1625 N N . MET A 1 202 ? 7.359 11.882 -8.257 1.00 73.81 202 MET A N 1
ATOM 1626 C CA . MET A 1 202 ? 7.477 13.247 -7.737 1.00 73.81 202 MET A CA 1
ATOM 1627 C C . MET A 1 202 ? 8.695 14.014 -8.284 1.00 73.81 202 MET A C 1
ATOM 1629 O O . MET A 1 202 ? 8.544 15.200 -8.601 1.00 73.81 202 MET A O 1
ATOM 1633 N N . PRO A 1 203 ? 9.892 13.409 -8.432 1.00 79.88 203 PRO A N 1
ATOM 1634 C CA . PRO A 1 203 ? 11.042 14.087 -9.013 1.00 79.88 203 PRO A CA 1
ATOM 1635 C C . PRO A 1 203 ? 10.787 14.646 -10.415 1.00 79.88 203 PRO A C 1
ATOM 1637 O O . PRO A 1 203 ? 11.189 15.782 -10.678 1.00 79.88 203 PRO A O 1
ATOM 1640 N N . GLU A 1 204 ? 10.094 13.922 -11.301 1.00 77.38 204 GLU A N 1
ATOM 1641 C CA . GLU A 1 204 ? 9.792 14.419 -12.650 1.00 77.38 204 GLU A CA 1
ATOM 1642 C C . GLU A 1 204 ? 8.804 15.574 -12.616 1.00 77.38 204 GLU A C 1
ATOM 1644 O O . GLU A 1 204 ? 9.014 16.588 -13.283 1.00 77.38 204 GLU A O 1
ATOM 1649 N N . LEU A 1 205 ? 7.744 15.441 -11.814 1.00 72.44 205 LEU A N 1
ATOM 1650 C CA . LEU A 1 205 ? 6.698 16.458 -11.704 1.00 72.44 205 LEU A CA 1
ATOM 1651 C C . LEU A 1 205 ? 7.231 17.785 -11.157 1.00 72.44 205 LEU A C 1
ATOM 1653 O O . LEU A 1 205 ? 6.688 18.847 -11.466 1.00 72.44 205 LEU A O 1
ATOM 1657 N N . CYS A 1 206 ? 8.304 17.735 -10.370 1.00 74.81 206 CYS A N 1
ATOM 1658 C CA . CYS A 1 206 ? 8.974 18.910 -9.825 1.00 74.81 206 CYS A CA 1
ATOM 1659 C C . CYS A 1 206 ? 10.196 19.366 -10.644 1.00 74.81 206 CYS A C 1
ATOM 1661 O O . CYS A 1 206 ? 10.887 20.293 -10.215 1.00 74.81 206 CYS A O 1
ATOM 1663 N N . GLY A 1 207 ? 10.488 18.739 -11.792 1.00 78.38 207 GLY A N 1
ATOM 1664 C CA . GLY A 1 207 ? 11.629 19.090 -12.647 1.00 78.38 207 GLY A CA 1
ATOM 1665 C C . GLY A 1 207 ? 12.988 18.846 -11.981 1.00 78.38 207 GLY A C 1
ATOM 1666 O O . GLY A 1 207 ? 13.924 19.630 -12.132 1.00 78.38 207 GLY A O 1
ATOM 1667 N N . ARG A 1 208 ? 13.087 17.802 -11.156 1.00 83.31 208 ARG A N 1
ATOM 1668 C CA . ARG A 1 208 ? 14.262 17.463 -10.340 1.00 83.31 208 ARG A CA 1
ATOM 1669 C C . ARG A 1 208 ? 14.837 16.123 -10.789 1.00 83.31 208 ARG A C 1
ATOM 1671 O O . ARG A 1 208 ? 14.973 15.192 -10.002 1.00 83.31 208 ARG A O 1
ATOM 1678 N N . PHE A 1 209 ? 15.190 16.058 -12.069 1.00 88.88 209 PHE A N 1
ATOM 1679 C CA . PHE A 1 209 ? 15.572 14.825 -12.758 1.00 88.88 209 PHE A CA 1
ATOM 1680 C C . PHE A 1 209 ? 16.790 14.131 -12.143 1.00 88.88 209 PHE A C 1
ATOM 1682 O O . PHE A 1 209 ? 16.740 12.924 -11.975 1.00 88.88 209 PHE A O 1
ATOM 1689 N N . ASN A 1 210 ? 17.807 14.867 -11.678 1.00 89.69 210 ASN A N 1
ATOM 1690 C CA . ASN A 1 210 ? 18.967 14.266 -10.997 1.00 89.69 210 ASN A CA 1
ATOM 1691 C C . ASN A 1 210 ? 18.571 13.480 -9.737 1.00 89.69 210 ASN A C 1
ATOM 1693 O O . ASN A 1 210 ? 19.130 12.425 -9.461 1.00 89.69 210 ASN A O 1
ATOM 1697 N N . VAL A 1 211 ? 17.590 13.983 -8.975 1.00 87.94 211 VAL A N 1
ATOM 1698 C CA . VAL A 1 211 ? 17.059 13.274 -7.799 1.00 87.94 211 VAL A CA 1
ATOM 1699 C C . VAL A 1 211 ? 16.264 12.046 -8.237 1.00 87.94 211 VAL A C 1
ATOM 1701 O O . VAL A 1 211 ? 16.369 11.005 -7.598 1.00 87.94 211 VAL A O 1
ATOM 1704 N N . GLY A 1 212 ? 15.500 12.164 -9.328 1.00 89.38 212 GLY A N 1
ATOM 1705 C CA . GLY A 1 212 ? 14.774 11.048 -9.933 1.00 89.38 212 GLY A CA 1
ATOM 1706 C C . GLY A 1 212 ? 15.706 9.930 -10.384 1.00 89.38 212 GLY A C 1
ATOM 1707 O O . GLY A 1 212 ? 15.519 8.798 -9.965 1.00 89.38 212 GLY A O 1
ATOM 1708 N N . ILE A 1 213 ? 16.752 10.255 -11.149 1.00 93.12 213 ILE A N 1
ATOM 1709 C CA . ILE A 1 213 ? 17.750 9.291 -11.635 1.00 93.12 213 ILE A CA 1
ATOM 1710 C C . ILE A 1 213 ? 18.333 8.502 -10.467 1.00 93.12 213 ILE A C 1
ATOM 1712 O O . ILE A 1 213 ? 18.221 7.284 -10.461 1.00 93.12 213 ILE A O 1
ATOM 1716 N N . VAL A 1 214 ? 18.865 9.185 -9.444 1.00 91.88 214 VAL A N 1
ATOM 1717 C CA . VAL A 1 214 ? 19.425 8.518 -8.255 1.00 91.88 214 VAL A CA 1
ATOM 1718 C C . VAL A 1 214 ? 18.383 7.623 -7.583 1.00 91.88 214 VAL A C 1
ATOM 1720 O O . VAL A 1 214 ? 18.668 6.470 -7.280 1.00 91.88 214 VAL A O 1
ATOM 1723 N N . HIS A 1 215 ? 17.164 8.128 -7.379 1.00 89.56 215 HIS A N 1
ATOM 1724 C CA . HIS A 1 215 ? 16.109 7.372 -6.713 1.00 89.56 215 HIS A CA 1
ATOM 1725 C C . HIS A 1 215 ? 15.731 6.091 -7.468 1.00 89.56 215 HIS A C 1
ATOM 1727 O O . HIS A 1 215 ? 15.644 5.032 -6.849 1.00 89.56 215 HIS A O 1
ATOM 1733 N N . TYR A 1 216 ? 15.525 6.170 -8.784 1.00 93.50 216 TYR A N 1
ATOM 1734 C CA . TYR A 1 216 ? 15.136 5.006 -9.576 1.00 93.50 216 TYR A CA 1
ATOM 1735 C C . TYR A 1 216 ? 16.293 4.029 -9.780 1.00 93.50 216 TYR A C 1
ATOM 1737 O O . TYR A 1 216 ? 16.040 2.829 -9.770 1.00 93.50 216 TYR A O 1
ATOM 1745 N N . THR A 1 217 ? 17.545 4.498 -9.861 1.00 94.06 217 THR A N 1
ATOM 1746 C CA . THR A 1 217 ? 18.723 3.613 -9.831 1.00 94.06 217 THR A CA 1
ATOM 1747 C C . THR A 1 217 ? 18.743 2.784 -8.546 1.00 94.06 217 THR A C 1
ATOM 1749 O O . THR A 1 217 ? 18.783 1.560 -8.612 1.00 94.06 217 THR A O 1
ATOM 1752 N N . GLU A 1 218 ? 18.603 3.424 -7.378 1.00 92.00 218 GLU A N 1
ATOM 1753 C CA . GLU A 1 218 ? 18.547 2.713 -6.090 1.00 92.00 218 GLU A CA 1
ATOM 1754 C C . GLU A 1 218 ? 17.366 1.729 -6.010 1.00 92.00 218 GLU A C 1
ATOM 1756 O O . GLU A 1 218 ? 17.428 0.733 -5.292 1.00 92.00 218 GLU A O 1
ATOM 1761 N N . MET A 1 219 ? 16.252 2.014 -6.692 1.00 92.25 219 MET A N 1
ATOM 1762 C CA . MET A 1 219 ? 15.125 1.083 -6.758 1.00 92.25 219 MET A CA 1
ATOM 1763 C C . MET A 1 219 ? 15.436 -0.127 -7.635 1.00 92.25 219 MET A C 1
ATOM 1765 O O . MET A 1 219 ? 15.160 -1.242 -7.204 1.00 92.25 219 MET A O 1
ATOM 1769 N N . VAL A 1 220 ? 16.010 0.073 -8.825 1.00 94.25 220 VAL A N 1
ATOM 1770 C CA . VAL A 1 220 ? 16.407 -1.015 -9.734 1.00 94.25 220 VAL A CA 1
ATOM 1771 C C . VAL A 1 220 ? 17.405 -1.952 -9.047 1.00 94.25 220 VAL A C 1
ATOM 1773 O O . VAL A 1 220 ? 17.180 -3.162 -9.024 1.00 94.25 220 VAL A O 1
ATOM 1776 N N . GLU A 1 221 ? 18.423 -1.397 -8.382 1.00 93.81 221 GLU A N 1
ATOM 1777 C CA . GLU A 1 221 ? 19.434 -2.163 -7.637 1.00 93.81 221 GLU A CA 1
ATOM 1778 C C . GLU A 1 221 ? 18.817 -3.093 -6.579 1.00 93.81 221 GLU A C 1
ATOM 1780 O O . GLU A 1 221 ? 19.296 -4.209 -6.373 1.00 93.81 221 GLU A O 1
ATOM 1785 N N . VAL A 1 222 ? 17.726 -2.677 -5.921 1.00 92.50 222 VAL A N 1
ATOM 1786 C CA . VAL A 1 222 ? 17.036 -3.524 -4.937 1.00 92.50 222 VAL A CA 1
ATOM 1787 C C . VAL A 1 222 ? 16.440 -4.775 -5.574 1.00 92.50 222 VAL A C 1
ATOM 1789 O O . VAL A 1 222 ? 16.502 -5.838 -4.956 1.00 92.50 222 VAL A O 1
ATOM 1792 N N . TYR A 1 223 ? 15.867 -4.683 -6.774 1.00 94.25 223 TYR A N 1
ATOM 1793 C CA . TYR A 1 223 ? 15.277 -5.852 -7.432 1.00 94.25 223 TYR A CA 1
ATOM 1794 C C . TYR A 1 223 ? 16.353 -6.813 -7.941 1.00 94.25 223 TYR A C 1
ATOM 1796 O O . TYR A 1 223 ? 16.224 -8.019 -7.735 1.00 94.25 223 TYR A O 1
ATOM 1804 N N . GLU A 1 224 ? 17.443 -6.294 -8.512 1.00 93.38 224 GLU A N 1
ATOM 1805 C CA . GLU A 1 224 ? 18.586 -7.116 -8.934 1.00 93.38 224 GLU A CA 1
ATOM 1806 C C . GLU A 1 224 ? 19.243 -7.837 -7.750 1.00 93.38 224 GLU A C 1
ATOM 1808 O O . GLU A 1 224 ? 19.623 -9.008 -7.839 1.00 93.38 224 GLU A O 1
ATOM 1813 N N . GLN A 1 225 ? 19.378 -7.141 -6.618 1.00 94.00 225 GLN A N 1
ATOM 1814 C CA . GLN A 1 225 ? 19.919 -7.728 -5.400 1.00 94.00 225 GLN A CA 1
ATOM 1815 C C . GLN A 1 225 ? 18.957 -8.769 -4.811 1.00 94.00 225 GLN A C 1
ATOM 1817 O O . GLN A 1 225 ? 19.396 -9.850 -4.418 1.00 94.00 225 GLN A O 1
ATOM 1822 N N . ALA A 1 226 ? 17.649 -8.491 -4.804 1.00 93.62 226 ALA A N 1
ATOM 1823 C CA . ALA A 1 226 ? 16.639 -9.431 -4.328 1.00 93.62 226 ALA A CA 1
ATOM 1824 C C . ALA A 1 226 ? 16.622 -10.729 -5.149 1.00 93.62 226 ALA A C 1
ATOM 1826 O O . ALA A 1 226 ? 16.528 -11.807 -4.567 1.00 93.62 226 ALA A O 1
ATOM 1827 N N . GLU A 1 227 ? 16.762 -10.660 -6.476 1.00 93.56 227 GLU A N 1
ATOM 1828 C CA . GLU A 1 227 ? 16.839 -11.853 -7.332 1.00 93.56 227 GLU A CA 1
ATOM 1829 C C . GLU A 1 227 ? 17.999 -12.776 -6.921 1.00 93.56 227 GLU A C 1
ATOM 1831 O O . GLU A 1 227 ? 17.817 -13.992 -6.772 1.00 93.56 227 GLU A O 1
ATOM 1836 N N . LYS A 1 228 ? 19.181 -12.197 -6.671 1.00 95.38 228 LYS A N 1
ATOM 1837 C CA . LYS A 1 228 ? 20.374 -12.935 -6.229 1.00 95.38 228 LYS A CA 1
ATOM 1838 C C . LYS A 1 228 ? 20.179 -13.529 -4.834 1.00 95.38 228 LYS A C 1
ATOM 1840 O O . LYS A 1 228 ? 20.375 -14.730 -4.648 1.00 95.38 228 LYS A O 1
ATOM 1845 N N . GLU A 1 229 ? 19.737 -12.722 -3.872 1.00 95.88 229 GLU A N 1
ATOM 1846 C CA . GLU A 1 229 ? 19.554 -13.146 -2.478 1.00 95.88 229 GLU A CA 1
ATOM 1847 C C . GLU A 1 229 ? 18.482 -14.229 -2.327 1.00 95.88 229 GLU A C 1
ATOM 1849 O O . GLU A 1 229 ? 18.678 -15.200 -1.593 1.00 95.88 229 GLU A O 1
ATOM 1854 N N . ILE A 1 230 ? 17.359 -14.113 -3.045 1.00 95.94 230 ILE A N 1
ATOM 1855 C CA . ILE A 1 230 ? 16.296 -15.125 -3.013 1.00 95.94 230 ILE A CA 1
ATOM 1856 C C . ILE A 1 230 ? 16.787 -16.431 -3.649 1.00 95.94 230 ILE A C 1
ATOM 1858 O O . ILE A 1 230 ? 16.532 -17.511 -3.110 1.00 95.94 230 ILE A O 1
ATOM 1862 N N . SER A 1 231 ? 17.542 -16.355 -4.748 1.00 96.31 231 SER A N 1
ATOM 1863 C CA . SER A 1 231 ? 18.141 -17.534 -5.387 1.00 96.31 231 SER A CA 1
ATOM 1864 C C . SER A 1 231 ? 19.120 -18.260 -4.455 1.00 96.31 231 SER A C 1
ATOM 1866 O O . SER A 1 231 ? 19.074 -19.487 -4.326 1.00 96.31 231 SER A O 1
ATOM 1868 N N . GLU A 1 232 ? 19.968 -17.519 -3.741 1.00 97.31 232 GLU A N 1
ATOM 1869 C CA . GLU A 1 232 ? 20.866 -18.078 -2.724 1.00 97.31 232 GLU A CA 1
ATOM 1870 C C . GLU A 1 232 ? 20.096 -18.686 -1.544 1.00 97.31 232 GLU A C 1
ATOM 1872 O O . GLU A 1 232 ? 20.423 -19.789 -1.089 1.00 97.31 232 GLU A O 1
ATOM 1877 N N . ALA A 1 233 ? 19.033 -18.019 -1.082 1.00 97.19 233 ALA A N 1
ATOM 1878 C CA . ALA A 1 233 ? 18.165 -18.517 -0.019 1.00 97.19 233 ALA A CA 1
ATOM 1879 C C . ALA A 1 233 ? 17.461 -19.824 -0.415 1.00 97.19 233 ALA A C 1
ATOM 1881 O O . ALA A 1 233 ? 17.371 -20.739 0.407 1.00 97.19 233 ALA A O 1
ATOM 1882 N N . LEU A 1 234 ? 17.025 -19.959 -1.672 1.00 97.12 234 LEU A N 1
ATOM 1883 C CA . LEU A 1 234 ? 16.447 -21.195 -2.208 1.00 97.12 234 LEU A CA 1
ATOM 1884 C C . LEU A 1 234 ? 17.460 -22.345 -2.169 1.00 97.12 234 LEU A C 1
ATOM 1886 O O . LEU A 1 234 ? 17.149 -23.426 -1.663 1.00 97.12 234 LEU A O 1
ATOM 1890 N N . ILE A 1 235 ? 18.692 -22.112 -2.630 1.00 96.75 235 ILE A N 1
ATOM 1891 C CA . ILE A 1 235 ? 19.775 -23.107 -2.557 1.00 96.75 235 ILE A CA 1
ATOM 1892 C C . ILE A 1 235 ? 20.043 -23.497 -1.095 1.00 96.75 235 ILE A C 1
ATOM 1894 O O . ILE A 1 235 ? 20.174 -24.683 -0.778 1.00 96.75 235 ILE A O 1
ATOM 1898 N N . GLY A 1 236 ? 20.095 -22.512 -0.195 1.00 97.62 236 GLY A N 1
ATOM 1899 C CA . GLY A 1 236 ? 20.256 -22.725 1.242 1.00 97.62 236 GLY A CA 1
ATOM 1900 C C . GLY A 1 236 ? 19.128 -23.561 1.850 1.00 97.62 236 GLY A C 1
ATOM 1901 O O . GLY A 1 236 ? 19.397 -24.472 2.633 1.00 97.62 236 GLY A O 1
ATOM 1902 N N . ALA A 1 237 ? 17.877 -23.315 1.454 1.00 97.75 237 ALA A N 1
ATOM 1903 C CA . ALA A 1 237 ? 16.718 -24.057 1.937 1.00 97.75 237 ALA A CA 1
ATOM 1904 C C . ALA A 1 237 ? 16.797 -25.546 1.567 1.00 97.75 237 ALA A C 1
ATOM 1906 O O . ALA A 1 237 ? 16.581 -26.397 2.432 1.00 97.75 237 ALA A O 1
ATOM 1907 N N . TYR A 1 238 ? 17.188 -25.872 0.330 1.00 97.19 238 TYR A N 1
ATOM 1908 C CA . TYR A 1 238 ? 17.408 -27.261 -0.089 1.00 97.19 238 TYR A CA 1
ATOM 1909 C C . TYR A 1 238 ? 18.574 -27.919 0.656 1.00 97.19 238 TYR A C 1
ATOM 1911 O O . TYR A 1 238 ? 18.435 -29.045 1.134 1.00 97.19 238 TYR A O 1
ATOM 1919 N N . ARG A 1 239 ? 19.709 -27.221 0.801 1.00 97.75 239 ARG A N 1
ATOM 1920 C CA . ARG A 1 239 ? 20.893 -27.748 1.508 1.00 97.75 239 ARG A CA 1
ATOM 1921 C C . ARG A 1 239 ? 20.617 -28.044 2.983 1.00 97.75 239 ARG A C 1
ATOM 1923 O O . ARG A 1 239 ? 21.118 -29.035 3.502 1.00 97.75 239 ARG A O 1
ATOM 1930 N N . ASN A 1 240 ? 19.816 -27.205 3.637 1.00 97.25 240 ASN A N 1
ATOM 1931 C CA . ASN A 1 240 ? 19.531 -27.294 5.071 1.00 97.25 240 ASN A CA 1
ATOM 1932 C C . ASN A 1 240 ? 18.262 -28.103 5.399 1.00 97.25 240 ASN A C 1
ATOM 1934 O O . ASN A 1 240 ? 17.875 -28.180 6.563 1.00 97.25 240 ASN A O 1
ATOM 1938 N N . GLY A 1 241 ? 17.584 -28.677 4.399 1.00 96.81 241 GLY A N 1
ATOM 1939 C CA . GLY A 1 241 ? 16.342 -29.433 4.597 1.00 96.81 241 GLY A CA 1
ATOM 1940 C C . GLY A 1 241 ? 15.128 -28.581 4.995 1.00 96.81 241 GLY A C 1
ATOM 1941 O O . GLY A 1 241 ? 14.136 -29.113 5.490 1.00 96.81 241 GLY A O 1
ATOM 1942 N N . ALA A 1 242 ? 15.167 -27.264 4.771 1.00 97.06 242 ALA A N 1
ATOM 1943 C CA . ALA A 1 242 ? 14.077 -26.333 5.070 1.00 97.06 242 ALA A CA 1
ATOM 1944 C C . ALA A 1 242 ? 13.013 -26.308 3.952 1.00 97.06 242 ALA A C 1
ATOM 1946 O O . ALA A 1 242 ? 12.594 -25.245 3.494 1.00 97.06 242 ALA A O 1
ATOM 1947 N N . PHE A 1 243 ? 12.555 -27.483 3.510 1.00 96.12 243 PHE A N 1
ATOM 1948 C CA . PHE A 1 243 ? 11.658 -27.632 2.354 1.00 96.12 243 PHE A CA 1
ATOM 1949 C C . PHE A 1 243 ? 10.337 -26.868 2.502 1.00 96.12 243 PHE A C 1
ATOM 1951 O O . PHE A 1 243 ? 9.800 -26.372 1.518 1.00 96.12 243 PHE A O 1
ATOM 1958 N N . MET A 1 244 ? 9.852 -26.703 3.736 1.00 96.88 244 MET A N 1
ATOM 1959 C CA . MET A 1 244 ? 8.627 -25.949 4.025 1.00 96.88 244 MET A CA 1
ATOM 1960 C C . MET A 1 244 ? 8.725 -24.459 3.669 1.00 96.88 244 MET A C 1
ATOM 1962 O O . MET A 1 244 ? 7.694 -23.818 3.511 1.00 96.88 244 MET A O 1
ATOM 1966 N N . GLN A 1 245 ? 9.936 -23.901 3.546 1.00 95.75 245 GLN A N 1
ATOM 1967 C CA . GLN A 1 245 ? 10.140 -22.499 3.163 1.00 95.75 245 GLN A CA 1
ATOM 1968 C C . GLN A 1 245 ? 10.292 -22.303 1.654 1.00 95.75 245 GLN A C 1
ATOM 1970 O O . GLN A 1 245 ? 10.149 -21.181 1.177 1.00 95.75 245 GLN A O 1
ATOM 1975 N N . VAL A 1 246 ? 10.555 -23.371 0.892 1.00 97.06 246 VAL A N 1
ATOM 1976 C CA . VAL A 1 246 ? 10.753 -23.280 -0.561 1.00 97.06 246 VAL A CA 1
ATOM 1977 C C . VAL A 1 246 ? 9.538 -22.660 -1.265 1.00 97.06 246 VAL A C 1
ATOM 1979 O O . VAL A 1 246 ? 9.758 -21.729 -2.036 1.00 97.06 246 VAL A O 1
ATOM 1982 N N . PRO A 1 247 ? 8.277 -23.059 -0.985 1.00 97.50 247 PRO A N 1
ATOM 1983 C CA . PRO A 1 247 ? 7.117 -22.420 -1.610 1.00 97.50 247 PRO A CA 1
ATOM 1984 C C . PRO A 1 247 ? 7.039 -20.914 -1.332 1.00 97.50 247 PRO A C 1
ATOM 1986 O O . PRO A 1 247 ? 6.804 -20.144 -2.255 1.00 97.50 247 PRO A O 1
ATOM 1989 N N . ASN A 1 248 ? 7.321 -20.488 -0.095 1.00 96.50 248 ASN A N 1
ATOM 1990 C CA . ASN A 1 248 ? 7.292 -19.073 0.294 1.00 96.50 248 ASN A CA 1
ATOM 1991 C C . ASN A 1 248 ? 8.374 -18.258 -0.434 1.00 96.50 248 ASN A C 1
ATOM 1993 O O . ASN A 1 248 ? 8.142 -17.118 -0.826 1.00 96.50 248 ASN A O 1
ATOM 1997 N N . LEU A 1 249 ? 9.568 -18.834 -0.614 1.00 96.38 249 LEU A N 1
ATOM 1998 C CA . LEU A 1 249 ? 10.667 -18.191 -1.339 1.00 96.38 249 LEU A CA 1
ATOM 1999 C C . LEU A 1 249 ? 10.382 -18.093 -2.843 1.00 96.38 249 LEU A C 1
ATOM 2001 O O . LEU A 1 249 ? 10.712 -17.079 -3.449 1.00 96.38 249 LEU A O 1
ATOM 2005 N N . VAL A 1 250 ? 9.750 -19.113 -3.434 1.00 96.31 250 VAL A N 1
ATOM 2006 C CA . VAL A 1 250 ? 9.304 -19.075 -4.837 1.00 96.31 250 VAL A CA 1
ATOM 2007 C C . VAL A 1 250 ? 8.215 -18.018 -5.026 1.00 96.31 250 VAL A C 1
ATOM 2009 O O . VAL A 1 250 ? 8.315 -17.209 -5.941 1.00 96.31 250 VAL A O 1
ATOM 2012 N N . GLU A 1 251 ? 7.229 -17.957 -4.127 1.00 95.38 251 GLU A N 1
ATOM 2013 C CA . GLU A 1 251 ? 6.185 -16.927 -4.164 1.00 95.38 251 GLU A CA 1
ATOM 2014 C C . GLU A 1 251 ? 6.778 -15.515 -4.044 1.00 95.38 251 GLU A C 1
ATOM 2016 O O . GLU A 1 251 ? 6.386 -14.608 -4.778 1.00 95.38 251 GLU A O 1
ATOM 2021 N N . LEU A 1 252 ? 7.768 -15.326 -3.163 1.00 93.81 252 LEU A N 1
ATOM 2022 C CA . LEU A 1 252 ? 8.477 -14.055 -3.042 1.00 93.81 252 LEU A CA 1
ATOM 2023 C C . LEU A 1 252 ? 9.253 -13.705 -4.321 1.00 93.81 252 LEU A C 1
ATOM 2025 O O . LEU A 1 252 ? 9.206 -12.552 -4.750 1.00 93.81 252 LEU A O 1
ATOM 2029 N N . ALA A 1 253 ? 9.937 -14.675 -4.937 1.00 94.31 253 ALA A N 1
ATOM 2030 C CA . ALA A 1 253 ? 10.652 -14.475 -6.198 1.00 94.31 253 ALA A CA 1
ATOM 2031 C C . ALA A 1 253 ? 9.699 -14.019 -7.312 1.00 94.31 253 ALA A C 1
ATOM 2033 O O . ALA A 1 253 ? 9.956 -13.011 -7.970 1.00 94.31 253 ALA A O 1
ATOM 2034 N N . ASP A 1 254 ? 8.569 -14.713 -7.472 1.00 93.25 254 ASP A N 1
ATOM 2035 C CA . ASP A 1 254 ? 7.555 -14.379 -8.474 1.00 93.25 254 ASP A CA 1
ATOM 2036 C C . ASP A 1 254 ? 6.949 -12.993 -8.221 1.00 93.25 254 ASP A C 1
ATOM 2038 O O . ASP A 1 254 ? 6.800 -12.200 -9.154 1.00 93.25 254 ASP A O 1
ATOM 2042 N N . LYS A 1 255 ? 6.654 -12.665 -6.957 1.00 93.19 255 LYS A N 1
ATOM 2043 C CA . LYS A 1 255 ? 6.095 -11.366 -6.562 1.00 93.19 255 LYS A CA 1
ATOM 2044 C C . LYS A 1 255 ? 7.054 -10.202 -6.819 1.00 93.19 255 LYS A C 1
ATOM 2046 O O . LYS A 1 255 ? 6.610 -9.133 -7.235 1.00 93.19 255 LYS A O 1
ATOM 2051 N N . MET A 1 256 ? 8.351 -10.391 -6.577 1.00 92.75 256 MET A N 1
ATOM 2052 C CA . MET A 1 256 ? 9.371 -9.373 -6.855 1.00 92.75 256 MET A CA 1
ATOM 2053 C C . MET A 1 256 ? 9.599 -9.216 -8.360 1.00 92.75 256 MET A C 1
ATOM 2055 O O . MET A 1 256 ? 9.620 -8.093 -8.859 1.00 92.75 256 MET A O 1
ATOM 2059 N N . LYS A 1 257 ? 9.693 -10.331 -9.097 1.00 91.81 257 LYS A N 1
ATOM 2060 C CA . LYS A 1 257 ? 9.888 -10.340 -10.554 1.00 91.81 257 LYS A CA 1
ATOM 2061 C C . LYS A 1 257 ? 8.735 -9.676 -11.306 1.00 91.81 257 LYS A C 1
ATOM 2063 O O . LYS A 1 257 ? 8.956 -9.007 -12.308 1.00 91.81 257 LYS A O 1
ATOM 2068 N N . ARG A 1 258 ? 7.502 -9.866 -10.829 1.00 94.56 258 ARG A N 1
ATOM 2069 C CA . ARG A 1 258 ? 6.289 -9.298 -11.433 1.00 94.56 258 ARG A CA 1
ATOM 2070 C C . ARG A 1 258 ? 5.886 -7.954 -10.832 1.00 94.56 258 ARG A C 1
ATOM 2072 O O . ARG A 1 258 ? 4.817 -7.452 -11.160 1.00 94.56 258 ARG A O 1
ATOM 2079 N N . SER A 1 259 ? 6.710 -7.346 -9.980 1.00 95.81 259 SER A N 1
ATOM 2080 C CA . SER A 1 259 ? 6.377 -6.053 -9.384 1.00 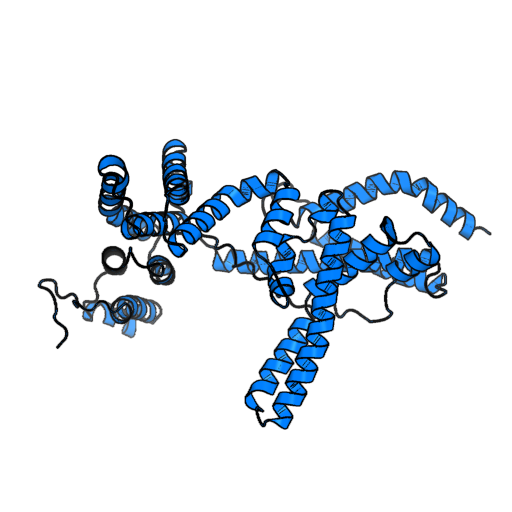95.81 259 SER A CA 1
ATOM 2081 C C . SER A 1 259 ? 6.212 -4.977 -10.457 1.00 95.81 259 SER A C 1
ATOM 2083 O O . SER A 1 259 ? 7.148 -4.652 -11.192 1.00 95.81 259 SER A O 1
ATOM 2085 N N . ALA A 1 260 ? 5.035 -4.349 -10.497 1.00 94.88 260 ALA A N 1
ATOM 2086 C CA . ALA A 1 260 ? 4.814 -3.192 -11.357 1.00 94.88 260 ALA A CA 1
ATOM 2087 C C . ALA A 1 260 ? 5.778 -2.044 -11.010 1.00 94.88 260 ALA A C 1
ATOM 2089 O O . ALA A 1 260 ? 6.253 -1.335 -11.896 1.00 94.88 260 ALA A O 1
ATOM 2090 N N . MET A 1 261 ? 6.112 -1.888 -9.726 1.00 92.62 261 MET A N 1
ATOM 2091 C CA . MET A 1 261 ? 7.036 -0.859 -9.257 1.00 92.62 261 MET A CA 1
ATOM 2092 C C . MET A 1 261 ? 8.465 -1.096 -9.763 1.00 92.62 261 MET A C 1
ATOM 2094 O O . MET A 1 261 ? 9.161 -0.129 -10.069 1.00 92.62 261 MET A O 1
ATOM 2098 N N . SER A 1 262 ? 8.884 -2.358 -9.909 1.00 94.69 262 SER A N 1
ATOM 2099 C CA . SER A 1 262 ? 10.161 -2.716 -10.541 1.00 94.69 262 SER A CA 1
ATOM 2100 C C . SER A 1 262 ? 10.220 -2.240 -11.990 1.00 94.69 262 SER A C 1
ATOM 2102 O O . SER A 1 262 ? 11.124 -1.490 -12.365 1.00 94.69 262 SER A O 1
ATOM 2104 N N . VAL A 1 263 ? 9.194 -2.582 -12.777 1.00 95.19 263 VAL A N 1
ATOM 2105 C CA . VAL A 1 263 ? 9.089 -2.165 -14.181 1.00 95.19 263 VAL A CA 1
ATOM 2106 C C . VAL A 1 263 ? 9.051 -0.641 -14.290 1.00 95.19 263 VAL A C 1
ATOM 2108 O O . VAL A 1 263 ? 9.837 -0.059 -15.032 1.00 95.19 263 VAL A O 1
ATOM 2111 N N . GLY A 1 264 ? 8.200 0.028 -13.507 1.00 93.31 264 GLY A N 1
ATOM 2112 C CA . GLY A 1 264 ? 8.089 1.487 -13.514 1.00 93.31 264 GLY A CA 1
ATOM 2113 C C . GLY A 1 264 ? 9.390 2.202 -13.147 1.00 93.31 264 GLY A C 1
ATOM 2114 O O . GLY A 1 264 ? 9.744 3.191 -13.792 1.00 93.31 264 GLY A O 1
ATOM 2115 N N . ALA A 1 265 ? 10.120 1.703 -12.146 1.00 94.00 265 ALA A N 1
ATOM 2116 C CA . ALA A 1 265 ? 11.419 2.251 -11.765 1.00 94.00 265 ALA A CA 1
ATOM 2117 C C . ALA A 1 265 ? 12.457 2.069 -12.879 1.00 94.00 265 ALA A C 1
ATOM 2119 O O . ALA A 1 265 ? 13.159 3.024 -13.204 1.00 94.00 265 ALA A O 1
ATOM 2120 N N . ASN A 1 266 ? 12.517 0.892 -13.508 1.00 94.88 266 ASN A N 1
ATOM 2121 C CA . ASN A 1 266 ? 13.430 0.640 -14.621 1.00 94.88 266 ASN A CA 1
ATOM 2122 C C . ASN A 1 266 ? 13.127 1.551 -15.826 1.00 94.88 266 ASN A C 1
ATOM 2124 O O . ASN A 1 266 ? 14.024 2.201 -16.361 1.00 94.88 266 ASN A O 1
ATOM 2128 N N . GLU A 1 267 ? 11.853 1.675 -16.211 1.00 93.56 267 GLU A N 1
ATOM 2129 C CA . GLU A 1 267 ? 11.424 2.569 -17.293 1.00 93.56 267 GLU A CA 1
ATOM 2130 C C . GLU A 1 267 ? 11.814 4.028 -17.025 1.00 93.56 267 GLU A C 1
ATOM 2132 O O . GLU A 1 267 ? 12.345 4.708 -17.905 1.00 93.56 267 GLU A O 1
ATOM 2137 N N . LEU A 1 268 ? 11.591 4.527 -15.806 1.00 91.56 268 LEU A N 1
ATOM 2138 C CA . LEU A 1 268 ? 11.946 5.901 -15.447 1.00 91.56 268 LEU A CA 1
ATOM 2139 C C . LEU A 1 268 ? 13.445 6.123 -15.309 1.00 91.56 268 LEU A C 1
ATOM 2141 O O . LEU A 1 268 ? 13.933 7.173 -15.731 1.00 91.56 268 LEU A O 1
ATOM 2145 N N . HIS A 1 269 ? 14.177 5.153 -14.764 1.00 94.50 269 HIS A N 1
ATOM 2146 C CA . HIS A 1 269 ? 15.631 5.193 -14.713 1.00 94.50 269 HIS A CA 1
ATOM 2147 C C . HIS A 1 269 ? 16.207 5.354 -16.126 1.00 94.50 269 HIS A C 1
ATOM 2149 O O . HIS A 1 269 ? 16.950 6.308 -16.370 1.00 94.50 269 HIS A O 1
ATOM 2155 N N . ARG A 1 270 ? 15.805 4.496 -17.075 1.00 94.44 270 ARG A N 1
ATOM 2156 C CA . ARG A 1 270 ? 16.261 4.564 -18.474 1.00 94.44 270 ARG A CA 1
ATOM 2157 C C . ARG A 1 270 ? 15.849 5.873 -19.140 1.00 94.44 270 ARG A C 1
ATOM 2159 O O . ARG A 1 270 ? 16.688 6.568 -19.710 1.00 94.44 270 ARG A O 1
ATOM 2166 N N . TYR A 1 271 ? 14.575 6.245 -19.007 1.00 93.44 271 TYR A N 1
ATOM 2167 C CA . TYR A 1 271 ? 14.019 7.460 -19.597 1.00 93.44 271 TYR A CA 1
ATOM 2168 C C . TYR A 1 271 ? 14.741 8.726 -19.121 1.00 93.44 271 TYR A C 1
ATOM 2170 O O . TYR A 1 271 ? 15.141 9.559 -19.931 1.00 93.44 271 TYR A O 1
ATOM 2178 N N . LEU A 1 272 ? 14.933 8.888 -17.810 1.00 92.56 272 LEU A N 1
ATOM 2179 C CA . LEU A 1 272 ? 15.589 10.078 -17.271 1.00 92.56 272 LEU A CA 1
ATOM 2180 C C . LEU A 1 272 ? 17.092 10.084 -17.536 1.00 92.56 272 LEU A C 1
ATOM 2182 O O . LEU A 1 272 ? 17.635 11.143 -17.846 1.00 92.56 272 LEU A O 1
ATOM 2186 N N . SER A 1 273 ? 17.757 8.932 -17.439 1.00 94.62 273 SER A N 1
ATOM 2187 C CA . SER A 1 273 ? 19.199 8.844 -17.683 1.00 94.62 273 SER A CA 1
ATOM 2188 C C . SER A 1 273 ? 19.526 9.217 -19.124 1.00 94.62 273 SER A C 1
ATOM 2190 O O . SER A 1 273 ? 20.371 10.079 -19.355 1.00 94.62 273 SER A O 1
ATOM 2192 N N . ALA A 1 274 ? 18.786 8.672 -20.090 1.00 95.06 274 ALA A N 1
ATOM 2193 C CA . ALA A 1 274 ? 18.987 8.992 -21.496 1.00 95.06 274 ALA A CA 1
ATOM 2194 C C . ALA A 1 274 ? 18.718 10.462 -21.843 1.00 95.06 274 ALA A C 1
ATOM 2196 O O . ALA A 1 274 ? 19.386 11.022 -22.704 1.00 95.06 274 ALA A O 1
ATOM 2197 N N . LEU A 1 275 ? 17.744 11.099 -21.187 1.00 92.06 275 LEU A N 1
ATOM 2198 C CA . LEU A 1 275 ? 17.393 12.490 -21.482 1.00 92.06 275 LEU A CA 1
ATOM 2199 C C . LEU A 1 275 ? 18.278 13.521 -20.776 1.00 92.06 275 LEU A C 1
ATOM 2201 O O . LEU A 1 275 ? 18.400 14.641 -21.272 1.00 92.06 275 LEU A O 1
ATOM 2205 N N . PHE A 1 276 ? 18.823 13.192 -19.601 1.00 92.69 276 PHE A N 1
ATOM 2206 C CA . PHE A 1 276 ? 19.432 14.191 -18.716 1.00 92.69 276 PHE A CA 1
ATOM 2207 C C . PHE A 1 276 ? 20.828 13.844 -18.193 1.00 92.69 276 PHE A C 1
ATOM 2209 O O . PHE A 1 276 ? 21.474 14.737 -17.648 1.00 92.69 276 PHE A O 1
ATOM 2216 N N . ALA A 1 277 ? 21.287 12.595 -18.310 1.00 93.62 277 ALA A N 1
ATOM 2217 C CA . ALA A 1 277 ? 22.583 12.162 -17.775 1.00 93.62 277 ALA A CA 1
ATOM 2218 C C . ALA A 1 277 ? 23.564 11.660 -18.840 1.00 93.62 277 ALA A C 1
ATOM 2220 O O . ALA A 1 277 ? 24.770 11.763 -18.633 1.00 93.62 277 ALA A O 1
ATOM 2221 N N . ILE A 1 278 ? 23.067 11.106 -19.946 1.00 94.25 278 ILE A N 1
ATOM 2222 C CA . ILE A 1 278 ? 23.900 10.542 -21.009 1.00 94.25 278 ILE A CA 1
ATOM 2223 C C . ILE A 1 278 ? 24.141 11.604 -22.086 1.00 94.25 278 ILE A C 1
ATOM 2225 O O . ILE A 1 278 ? 23.206 12.064 -22.737 1.00 94.25 278 ILE A O 1
ATOM 2229 N N . ASP A 1 279 ? 25.407 11.969 -22.292 1.00 94.62 279 ASP A N 1
ATOM 2230 C CA . ASP A 1 279 ? 25.806 12.963 -23.298 1.00 94.62 279 ASP A CA 1
ATOM 2231 C C . ASP A 1 279 ? 25.918 12.367 -24.713 1.00 94.62 279 ASP A C 1
ATOM 2233 O O . ASP A 1 279 ? 25.751 13.068 -25.715 1.00 94.62 279 ASP A O 1
ATOM 2237 N N . ASN A 1 280 ? 26.226 11.069 -24.816 1.00 96.00 280 ASN A N 1
ATOM 2238 C CA . ASN A 1 280 ? 26.353 10.377 -26.094 1.00 96.00 280 ASN A CA 1
ATOM 2239 C C . ASN A 1 280 ? 24.967 9.996 -26.637 1.00 96.00 280 ASN A C 1
ATOM 2241 O O . ASN A 1 280 ? 24.238 9.223 -26.022 1.00 96.00 280 ASN A O 1
ATOM 2245 N N . ILE A 1 281 ? 24.621 10.512 -27.821 1.00 93.31 281 ILE A N 1
ATOM 2246 C CA . ILE A 1 281 ? 23.310 10.292 -28.445 1.00 93.31 281 ILE A CA 1
ATOM 2247 C C . ILE A 1 281 ? 23.057 8.809 -28.730 1.00 93.31 281 ILE A C 1
ATOM 2249 O O . ILE A 1 281 ? 21.960 8.335 -28.449 1.00 93.31 281 ILE A O 1
ATOM 2253 N N . ASP A 1 282 ? 24.043 8.071 -29.242 1.00 94.12 282 ASP A N 1
ATOM 2254 C CA . ASP A 1 282 ? 23.873 6.651 -29.563 1.00 94.12 282 ASP A CA 1
ATOM 2255 C C . ASP A 1 282 ? 23.610 5.844 -28.284 1.00 94.12 282 ASP A C 1
ATOM 2257 O O . ASP A 1 282 ? 22.726 4.990 -28.238 1.00 94.12 282 ASP A O 1
ATOM 2261 N N . GLU A 1 283 ? 24.335 6.145 -27.207 1.00 95.38 283 GLU A N 1
ATOM 2262 C CA . GLU A 1 283 ? 24.137 5.514 -25.899 1.00 95.38 283 GLU A CA 1
ATOM 2263 C C . GLU A 1 283 ? 22.771 5.872 -25.292 1.00 95.38 283 GLU A C 1
ATOM 2265 O O . GLU A 1 283 ? 22.065 4.995 -24.789 1.00 95.38 283 GLU A O 1
ATOM 2270 N N . ALA A 1 284 ? 22.350 7.134 -25.395 1.00 95.25 284 ALA A N 1
ATOM 2271 C CA . ALA A 1 284 ? 21.052 7.598 -24.915 1.00 95.25 284 ALA A CA 1
ATOM 2272 C C . ALA A 1 284 ? 19.895 6.927 -25.671 1.00 95.25 284 ALA A C 1
ATOM 2274 O O . ALA A 1 284 ? 18.932 6.460 -25.063 1.00 95.25 284 ALA A O 1
ATOM 2275 N N . VAL A 1 285 ? 20.004 6.829 -26.995 1.00 95.25 285 VAL A N 1
ATOM 2276 C CA . VAL A 1 285 ? 19.017 6.192 -27.875 1.00 95.25 285 VAL A CA 1
ATOM 2277 C C . VAL A 1 285 ? 18.910 4.690 -27.589 1.00 95.25 285 VAL A C 1
ATOM 2279 O O . VAL A 1 285 ? 17.800 4.177 -27.441 1.00 95.25 285 VAL A O 1
ATOM 2282 N N . ASN A 1 286 ? 20.039 3.997 -27.411 1.00 95.38 286 ASN A N 1
ATOM 2283 C CA . ASN A 1 286 ? 20.045 2.592 -26.990 1.00 95.38 286 ASN A CA 1
ATOM 2284 C C . ASN A 1 286 ? 19.444 2.405 -25.585 1.00 95.38 286 ASN A C 1
ATOM 2286 O O . ASN A 1 286 ? 18.682 1.465 -25.356 1.00 95.38 286 ASN A O 1
ATOM 2290 N N . THR A 1 287 ? 19.725 3.323 -24.655 1.00 95.38 287 THR A N 1
ATOM 2291 C CA . THR A 1 287 ? 19.163 3.301 -23.294 1.00 95.38 287 THR A CA 1
ATOM 2292 C C . THR A 1 287 ? 17.642 3.499 -23.302 1.00 95.38 287 THR A C 1
ATOM 2294 O O . THR A 1 287 ? 16.923 2.784 -22.596 1.00 95.38 287 THR A O 1
ATOM 2297 N N . LEU A 1 288 ? 17.127 4.422 -24.128 1.00 93.44 288 LEU A N 1
ATOM 2298 C CA . LEU A 1 288 ? 15.684 4.635 -24.316 1.00 93.44 288 LEU A CA 1
ATOM 2299 C C . LEU A 1 288 ? 14.997 3.405 -24.897 1.00 93.44 288 LEU A C 1
ATOM 2301 O O . LEU A 1 288 ? 13.932 3.022 -24.409 1.00 93.44 288 LEU A O 1
ATOM 2305 N N . HIS A 1 289 ? 15.616 2.777 -25.896 1.00 94.00 289 HIS A N 1
ATOM 2306 C CA . HIS A 1 289 ? 15.074 1.572 -26.513 1.00 94.00 289 HIS A CA 1
ATOM 2307 C C . HIS A 1 289 ? 14.941 0.426 -25.502 1.00 94.00 289 HIS A C 1
ATOM 2309 O O . HIS A 1 289 ? 13.899 -0.219 -25.431 1.00 94.00 289 HIS A O 1
ATOM 2315 N N . GLY A 1 290 ? 15.949 0.235 -24.645 1.00 91.00 290 GLY A N 1
ATOM 2316 C CA . GLY A 1 290 ? 15.932 -0.794 -23.603 1.00 91.00 290 GLY A CA 1
ATOM 2317 C C . GLY A 1 290 ? 16.331 -2.187 -24.098 1.00 91.00 290 GLY A C 1
ATOM 2318 O O . GLY A 1 290 ? 16.909 -2.349 -25.180 1.00 91.00 290 GLY A O 1
ATOM 2319 N N . SER A 1 291 ? 16.079 -3.204 -23.268 1.00 83.19 291 SER A N 1
ATOM 2320 C CA . SER A 1 291 ? 16.337 -4.606 -23.614 1.00 83.19 291 SER A CA 1
ATOM 2321 C C . SER A 1 291 ? 15.244 -5.169 -24.525 1.00 83.19 291 SER A C 1
ATOM 2323 O O . SER A 1 291 ? 14.169 -4.592 -24.658 1.00 83.19 291 SER A O 1
ATOM 2325 N N . ASP A 1 292 ? 15.540 -6.301 -25.165 1.00 77.62 292 ASP A N 1
ATOM 2326 C CA . ASP A 1 292 ? 14.578 -7.018 -26.018 1.00 77.62 292 ASP A CA 1
ATOM 2327 C C . ASP A 1 292 ? 13.655 -7.935 -25.189 1.00 77.62 292 ASP A C 1
ATOM 2329 O O . ASP A 1 292 ? 12.901 -8.747 -25.730 1.00 77.62 292 ASP A O 1
ATOM 2333 N N . ASP A 1 293 ? 13.716 -7.816 -23.859 1.00 84.69 293 ASP A N 1
ATOM 2334 C CA . ASP A 1 293 ? 12.894 -8.597 -22.948 1.00 84.69 293 ASP A CA 1
ATOM 2335 C C . ASP A 1 293 ? 11.440 -8.140 -23.045 1.00 84.69 293 ASP A C 1
ATOM 2337 O O . ASP A 1 293 ? 11.102 -6.965 -22.885 1.00 84.69 293 ASP A O 1
ATOM 2341 N N . THR A 1 294 ? 10.548 -9.096 -23.291 1.00 87.50 294 THR A N 1
ATOM 2342 C CA . THR A 1 294 ? 9.118 -8.809 -23.361 1.00 87.50 294 THR A CA 1
ATOM 2343 C C . THR A 1 294 ? 8.552 -8.643 -21.955 1.00 87.50 294 THR A C 1
ATOM 2345 O O . THR A 1 294 ? 8.623 -9.554 -21.132 1.00 87.50 294 THR A O 1
ATOM 2348 N N . ILE A 1 295 ? 7.939 -7.488 -21.695 1.00 93.12 295 ILE A N 1
ATOM 2349 C CA . ILE A 1 295 ? 7.226 -7.229 -20.443 1.00 93.12 295 ILE A CA 1
ATOM 2350 C C . ILE A 1 295 ? 5.822 -7.840 -20.530 1.00 93.12 295 ILE A C 1
ATOM 2352 O O . ILE A 1 295 ? 5.005 -7.450 -21.367 1.00 93.12 295 ILE A O 1
ATOM 2356 N N . GLU A 1 296 ? 5.519 -8.775 -19.630 1.00 94.19 296 GLU A N 1
ATOM 2357 C CA . GLU A 1 296 ? 4.185 -9.366 -19.468 1.00 94.19 296 GLU A CA 1
ATOM 2358 C C . GLU A 1 296 ? 3.271 -8.418 -18.669 1.00 94.19 296 GLU A C 1
ATOM 2360 O O . GLU A 1 296 ? 2.984 -8.648 -17.495 1.00 94.19 296 GLU A O 1
ATOM 2365 N N . TRP A 1 297 ? 2.832 -7.323 -19.303 1.00 94.94 297 TRP A N 1
ATOM 2366 C CA . TRP A 1 297 ? 2.067 -6.234 -18.669 1.00 94.94 297 TRP A CA 1
ATOM 2367 C C . TRP A 1 297 ? 0.863 -6.704 -17.842 1.00 94.94 297 TRP A C 1
ATOM 2369 O O . TRP A 1 297 ? 0.628 -6.187 -16.752 1.00 94.94 297 TRP A O 1
ATOM 2379 N N . ASP A 1 298 ? 0.135 -7.706 -18.338 1.00 94.00 298 ASP A N 1
ATOM 2380 C CA . ASP A 1 298 ? -1.094 -8.210 -17.713 1.00 94.00 298 ASP A CA 1
ATOM 2381 C C . ASP A 1 298 ? -0.827 -9.113 -16.491 1.00 94.00 298 ASP A C 1
ATOM 2383 O O . ASP A 1 298 ? -1.752 -9.457 -15.757 1.00 94.00 298 ASP A O 1
ATOM 2387 N N . LEU A 1 299 ? 0.432 -9.507 -16.259 1.00 94.69 299 LEU A N 1
ATOM 2388 C CA . LEU A 1 299 ? 0.851 -10.331 -15.120 1.00 94.69 299 LEU A CA 1
ATOM 2389 C C . LEU A 1 299 ? 1.512 -9.518 -14.000 1.00 94.69 299 LEU A C 1
ATOM 2391 O O . LEU A 1 299 ? 1.934 -10.103 -12.998 1.00 94.69 299 LEU A O 1
ATOM 2395 N N . LEU A 1 300 ? 1.618 -8.195 -14.155 1.00 96.00 300 LEU A N 1
ATOM 2396 C CA . LEU A 1 300 ? 2.236 -7.333 -13.154 1.00 96.00 300 LEU A CA 1
ATOM 2397 C C . LEU A 1 300 ? 1.399 -7.261 -11.870 1.00 96.00 300 LEU A C 1
ATOM 2399 O O . LEU A 1 300 ? 0.175 -7.129 -11.900 1.00 96.00 300 LEU A O 1
ATOM 2403 N N . THR A 1 301 ? 2.071 -7.300 -10.722 1.00 94.38 301 THR A N 1
ATOM 2404 C CA . THR A 1 301 ? 1.453 -7.292 -9.395 1.00 94.38 301 THR A CA 1
ATOM 2405 C C . THR A 1 301 ? 1.586 -5.932 -8.712 1.00 94.38 301 THR A C 1
ATOM 2407 O O . THR A 1 301 ? 2.613 -5.254 -8.808 1.00 94.38 301 THR A O 1
ATOM 2410 N N . ASP A 1 302 ? 0.538 -5.536 -7.980 1.00 92.06 302 ASP A N 1
ATOM 2411 C CA . ASP A 1 302 ? 0.554 -4.354 -7.113 1.00 92.06 302 ASP A CA 1
ATOM 2412 C C . ASP A 1 302 ? 1.049 -4.710 -5.709 1.00 92.06 302 ASP A C 1
ATOM 2414 O O . ASP A 1 302 ? 0.283 -5.166 -4.850 1.00 92.06 302 ASP A O 1
ATOM 2418 N N . ASN A 1 303 ? 2.327 -4.451 -5.458 1.00 93.06 303 ASN A N 1
ATOM 2419 C CA . ASN A 1 303 ? 2.945 -4.710 -4.162 1.00 93.06 303 ASN A CA 1
ATOM 2420 C C . ASN A 1 303 ? 2.890 -3.504 -3.211 1.00 93.06 303 ASN A C 1
ATOM 2422 O O . ASN A 1 303 ? 3.374 -3.610 -2.084 1.00 93.06 303 ASN A O 1
ATOM 2426 N N . ARG A 1 304 ? 2.291 -2.374 -3.617 1.00 88.75 304 ARG A N 1
ATOM 2427 C CA . ARG A 1 304 ? 2.271 -1.146 -2.810 1.00 88.75 304 ARG A CA 1
ATOM 2428 C C . ARG A 1 304 ? 1.523 -1.367 -1.496 1.00 88.75 304 ARG A C 1
ATOM 2430 O O . ARG A 1 304 ? 0.417 -1.917 -1.471 1.00 88.75 304 ARG A O 1
ATOM 2437 N N . ASP A 1 305 ? 2.099 -0.880 -0.403 1.00 84.25 305 ASP A N 1
ATOM 2438 C CA . ASP A 1 305 ? 1.427 -0.809 0.892 1.00 84.25 305 ASP A CA 1
ATOM 2439 C C . ASP A 1 305 ? 0.708 0.534 1.035 1.00 84.25 305 ASP A C 1
ATOM 2441 O O . ASP A 1 305 ? 1.219 1.493 1.611 1.00 84.25 305 ASP A O 1
ATOM 2445 N N . LEU A 1 306 ? -0.522 0.586 0.524 1.00 78.00 306 LEU A N 1
ATOM 2446 C CA . LEU A 1 306 ? -1.389 1.761 0.641 1.00 78.00 306 LEU A CA 1
ATOM 2447 C C . LEU A 1 306 ? -1.992 1.927 2.049 1.00 78.00 306 LEU A C 1
ATOM 2449 O O . LEU A 1 306 ? -2.729 2.881 2.286 1.00 78.00 306 LEU A O 1
ATOM 2453 N N . SER A 1 307 ? -1.698 1.013 2.981 1.00 73.19 307 SER A N 1
ATOM 2454 C CA . SER A 1 307 ? -2.225 1.024 4.350 1.00 73.19 307 SER A CA 1
ATOM 2455 C C . SER A 1 307 ? -1.260 1.622 5.381 1.00 73.19 307 SER A C 1
ATOM 2457 O O . SER A 1 307 ? -1.645 1.817 6.536 1.00 73.19 307 SER A O 1
ATOM 2459 N N . VAL A 1 308 ? -0.036 1.973 4.963 1.00 71.56 308 VAL A N 1
ATOM 2460 C CA . VAL A 1 308 ? 1.014 2.546 5.825 1.00 71.56 308 VAL A CA 1
ATOM 2461 C C . VAL A 1 308 ? 0.574 3.832 6.536 1.00 71.56 308 VAL A C 1
ATOM 2463 O O . VAL A 1 308 ? 0.888 4.040 7.711 1.00 71.56 308 VAL A O 1
ATOM 2466 N N . ILE A 1 309 ? -0.193 4.685 5.846 1.00 68.75 309 ILE A N 1
ATOM 2467 C CA . ILE A 1 309 ? -0.915 5.802 6.455 1.00 68.75 309 ILE A CA 1
ATOM 2468 C C . ILE A 1 309 ? -2.358 5.331 6.634 1.00 68.75 309 ILE A C 1
ATOM 2470 O O . ILE A 1 309 ? -3.088 5.232 5.646 1.00 68.75 309 ILE A O 1
ATOM 2474 N N . PRO A 1 310 ? -2.792 5.029 7.869 1.00 65.62 310 PRO A N 1
ATOM 2475 C CA . PRO A 1 310 ? -4.148 4.564 8.096 1.00 65.62 310 PRO A CA 1
ATOM 2476 C C . PRO A 1 310 ? -5.138 5.668 7.722 1.00 65.62 310 PRO A C 1
ATOM 2478 O O . PRO A 1 310 ? -5.065 6.785 8.238 1.00 65.62 310 PRO A O 1
ATOM 2481 N N . SER A 1 311 ? -6.081 5.340 6.842 1.00 68.06 311 SER A N 1
ATOM 2482 C CA . SER A 1 311 ? -7.245 6.185 6.609 1.00 68.06 311 SER A CA 1
ATOM 2483 C C . SER A 1 311 ? -8.296 5.880 7.670 1.00 68.06 311 SER A C 1
ATOM 2485 O O . SER A 1 311 ? -8.610 4.719 7.940 1.00 68.06 311 SER A O 1
ATOM 2487 N N . PHE A 1 312 ? -8.812 6.933 8.297 1.00 69.38 312 PHE A N 1
ATOM 2488 C CA . PHE A 1 312 ? -9.825 6.829 9.345 1.00 69.38 312 PHE A CA 1
ATOM 2489 C C . PHE A 1 312 ? -11.208 7.253 8.863 1.00 69.38 312 PHE A C 1
ATOM 2491 O O . PHE A 1 312 ? -12.097 7.305 9.694 1.00 69.38 312 PHE A O 1
ATOM 2498 N N . GLU A 1 313 ? -11.388 7.576 7.585 1.00 66.00 313 GLU A N 1
ATOM 2499 C CA . GLU A 1 313 ? -12.657 8.014 6.988 1.00 66.00 313 GLU A CA 1
ATOM 2500 C C . GLU A 1 313 ? -13.741 6.912 6.954 1.00 66.00 313 GLU A C 1
ATOM 2502 O O . GLU A 1 313 ? -13.508 5.732 7.233 1.00 66.00 313 GLU A O 1
ATOM 2507 N N . ARG A 1 314 ? -14.979 7.296 6.646 1.00 61.84 314 ARG A N 1
ATOM 2508 C CA . ARG A 1 314 ? -16.137 6.390 6.603 1.00 61.84 314 ARG A CA 1
ATOM 2509 C C . ARG A 1 314 ? -16.163 5.549 5.307 1.00 61.84 314 ARG A C 1
ATOM 2511 O O . ARG A 1 314 ? -15.757 6.029 4.263 1.00 61.84 314 ARG A O 1
ATOM 2518 N N . ASN A 1 315 ? -16.705 4.320 5.363 1.00 54.09 315 ASN A N 1
ATOM 2519 C CA . ASN A 1 315 ? -17.002 3.432 4.207 1.00 54.09 315 ASN A CA 1
ATOM 2520 C C . ASN A 1 315 ? -15.800 2.944 3.366 1.00 54.09 315 ASN A C 1
ATOM 2522 O O . ASN A 1 315 ? -15.928 2.547 2.215 1.00 54.09 315 ASN A O 1
ATOM 2526 N N . ILE A 1 316 ? -14.637 2.856 3.999 1.00 55.97 316 ILE A N 1
ATOM 2527 C CA . ILE A 1 316 ? -13.344 2.698 3.333 1.00 55.97 316 ILE A CA 1
ATOM 2528 C C . ILE A 1 316 ? -13.110 1.378 2.587 1.00 55.97 316 ILE A C 1
ATOM 2530 O O . ILE A 1 316 ? -12.471 1.407 1.550 1.00 55.97 316 ILE A O 1
ATOM 2534 N N . LYS A 1 317 ? -13.521 0.203 3.086 1.00 59.09 317 LYS A N 1
ATOM 2535 C CA . LYS A 1 317 ? -12.918 -1.053 2.578 1.00 59.09 317 LYS A CA 1
ATOM 2536 C C . LYS A 1 317 ? -13.196 -1.321 1.095 1.00 59.09 317 LYS A C 1
ATOM 2538 O O . LYS A 1 317 ? -12.266 -1.610 0.357 1.00 59.09 317 LYS A O 1
ATOM 2543 N N . GLN A 1 318 ? -14.451 -1.198 0.673 1.00 59.97 318 GLN A N 1
ATOM 2544 C CA . GLN A 1 318 ? -14.832 -1.485 -0.710 1.00 59.97 318 GLN A CA 1
ATOM 2545 C C . GLN A 1 318 ? -14.364 -0.367 -1.655 1.00 59.97 318 GLN A C 1
ATOM 2547 O O . GLN A 1 318 ? -13.795 -0.652 -2.701 1.00 59.97 318 GLN A O 1
ATOM 2552 N N . GLU A 1 319 ? -14.480 0.893 -1.223 1.00 66.31 319 GLU A N 1
ATOM 2553 C CA . GLU A 1 319 ? -13.962 2.049 -1.963 1.00 66.31 319 GLU A CA 1
ATOM 2554 C C . GLU A 1 319 ? -12.429 2.010 -2.106 1.00 66.31 319 GLU A C 1
ATOM 2556 O O . GLU A 1 319 ? -11.907 2.350 -3.161 1.00 66.31 319 GLU A O 1
ATOM 2561 N N . LEU A 1 320 ? -11.684 1.556 -1.092 1.00 67.94 320 LEU A N 1
ATOM 2562 C CA . LEU A 1 320 ? -10.225 1.435 -1.167 1.00 67.94 320 LEU A CA 1
ATOM 2563 C C . LEU A 1 320 ? -9.768 0.333 -2.110 1.00 67.94 320 LEU A C 1
ATOM 2565 O O . LEU A 1 320 ? -8.767 0.530 -2.794 1.00 67.94 320 LEU A O 1
ATOM 2569 N N . ASP A 1 321 ? -10.445 -0.814 -2.127 1.00 73.94 321 ASP A N 1
ATOM 2570 C CA . ASP A 1 321 ? -10.093 -1.896 -3.045 1.00 73.94 321 ASP A CA 1
ATOM 2571 C C . ASP A 1 321 ? -10.328 -1.458 -4.496 1.00 73.94 321 ASP A C 1
ATOM 2573 O O . ASP A 1 321 ? -9.491 -1.721 -5.361 1.00 73.94 321 ASP A O 1
ATOM 2577 N N . ASP A 1 322 ? -11.411 -0.719 -4.752 1.00 76.44 322 ASP A N 1
ATOM 2578 C CA . ASP A 1 322 ? -11.697 -0.117 -6.056 1.00 76.44 322 ASP A CA 1
ATOM 2579 C C . ASP A 1 322 ? -10.618 0.918 -6.429 1.00 76.44 322 ASP A C 1
ATOM 2581 O O . ASP A 1 322 ? -9.970 0.787 -7.466 1.00 76.44 322 ASP A O 1
ATOM 2585 N N . ILE A 1 323 ? -10.313 1.864 -5.531 1.00 74.31 323 ILE A N 1
ATOM 2586 C CA . ILE A 1 323 ? -9.250 2.868 -5.721 1.00 74.31 323 ILE A CA 1
ATOM 2587 C C . ILE A 1 323 ? -7.884 2.206 -5.947 1.00 74.31 323 ILE A C 1
ATOM 2589 O O . ILE A 1 323 ? -7.089 2.664 -6.771 1.00 74.31 323 ILE A O 1
ATOM 2593 N N . ARG A 1 324 ? -7.569 1.130 -5.224 1.00 79.38 324 ARG A N 1
ATOM 2594 C CA . ARG A 1 324 ? -6.308 0.402 -5.389 1.00 79.38 324 ARG A CA 1
ATOM 2595 C C . ARG A 1 324 ? -6.212 -0.199 -6.785 1.00 79.38 324 ARG A C 1
ATOM 2597 O O . ARG A 1 324 ? -5.179 -0.031 -7.431 1.00 79.38 324 ARG A O 1
ATOM 2604 N N . ARG A 1 325 ? -7.273 -0.860 -7.258 1.00 84.56 325 ARG A N 1
ATOM 2605 C CA . ARG A 1 325 ? -7.311 -1.421 -8.615 1.00 84.56 325 ARG A CA 1
ATOM 2606 C C . ARG A 1 325 ? -7.169 -0.327 -9.668 1.00 84.56 325 ARG A C 1
ATOM 2608 O O . ARG A 1 325 ? -6.313 -0.454 -10.539 1.00 84.56 325 ARG A O 1
ATOM 2615 N N . ASP A 1 326 ? -7.919 0.762 -9.537 1.00 81.12 326 ASP A N 1
ATOM 2616 C CA . ASP A 1 326 ? -7.893 1.870 -10.496 1.00 81.12 326 ASP A CA 1
ATOM 2617 C C . ASP A 1 326 ? -6.509 2.534 -10.553 1.00 81.12 326 ASP A C 1
ATOM 2619 O O . ASP A 1 326 ? -5.942 2.730 -11.628 1.00 81.12 326 ASP A O 1
ATOM 2623 N N . THR A 1 327 ? -5.911 2.816 -9.391 1.00 81.06 327 THR A N 1
ATOM 2624 C CA . THR A 1 327 ? -4.568 3.419 -9.308 1.00 81.06 327 THR A CA 1
ATOM 2625 C C . THR A 1 327 ? -3.467 2.499 -9.810 1.00 81.06 327 THR A C 1
ATOM 2627 O O . THR A 1 327 ? -2.449 2.985 -10.299 1.00 81.06 327 THR A O 1
ATOM 2630 N N . GLN A 1 328 ? -3.622 1.185 -9.645 1.00 86.31 328 GLN A N 1
ATOM 2631 C CA . GLN A 1 328 ? -2.679 0.216 -10.186 1.00 86.31 328 GLN A CA 1
ATOM 2632 C C . GLN A 1 328 ? -2.774 0.172 -11.708 1.00 86.31 328 GLN A C 1
ATOM 2634 O O . GLN A 1 328 ? -1.746 0.233 -12.380 1.00 86.31 328 GLN A O 1
ATOM 2639 N N . GLN A 1 329 ? -3.993 0.085 -12.241 1.00 88.50 329 GLN A N 1
ATOM 2640 C CA . GLN A 1 329 ? -4.223 0.057 -13.679 1.00 88.50 329 GLN A CA 1
ATOM 2641 C C . GLN A 1 329 ? -3.657 1.319 -14.334 1.00 88.50 329 GLN A C 1
ATOM 2643 O O . GLN A 1 329 ? -2.878 1.233 -15.277 1.00 88.50 329 GLN A O 1
ATOM 2648 N N . GLU A 1 330 ? -3.942 2.487 -13.756 1.00 85.38 330 GLU A N 1
ATOM 2649 C CA . GLU A 1 330 ? -3.387 3.758 -14.217 1.00 85.38 330 GLU A CA 1
ATOM 2650 C C . GLU A 1 330 ? -1.857 3.794 -14.176 1.00 85.38 330 GLU A C 1
ATOM 2652 O O . GLU A 1 330 ? -1.215 4.255 -15.122 1.00 85.38 330 GLU A O 1
ATOM 2657 N N . PHE A 1 331 ? -1.251 3.285 -13.104 1.00 86.62 331 PHE A N 1
ATOM 2658 C CA . PHE A 1 331 ? 0.200 3.198 -13.001 1.00 86.62 331 PHE A CA 1
ATOM 2659 C C . PHE A 1 331 ? 0.802 2.316 -14.110 1.00 86.62 331 PHE A C 1
ATOM 2661 O O . PHE A 1 331 ? 1.780 2.717 -14.753 1.00 86.62 331 PHE A O 1
ATOM 2668 N N . VAL A 1 332 ? 0.217 1.140 -14.362 1.00 92.69 332 VAL A N 1
ATOM 2669 C CA . VAL A 1 332 ? 0.661 0.215 -15.415 1.00 92.69 332 VAL A CA 1
ATOM 2670 C C . VAL A 1 332 ? 0.480 0.842 -16.794 1.00 92.69 332 VAL A C 1
ATOM 2672 O O . VAL A 1 332 ? 1.428 0.852 -17.578 1.00 92.69 332 VAL A O 1
ATOM 2675 N N . ASP A 1 333 ? -0.675 1.446 -17.075 1.00 89.56 333 ASP A N 1
ATOM 2676 C CA . ASP A 1 333 ? -0.963 2.065 -18.369 1.00 89.56 333 ASP A CA 1
ATOM 2677 C C . ASP A 1 333 ? -0.027 3.232 -18.673 1.00 89.56 333 ASP A C 1
ATOM 2679 O O . ASP A 1 333 ? 0.473 3.349 -19.796 1.00 89.56 333 ASP A O 1
ATOM 2683 N N . MET A 1 334 ? 0.278 4.062 -17.672 1.00 86.38 334 MET A N 1
ATOM 2684 C CA . MET A 1 334 ? 1.234 5.161 -17.810 1.00 86.38 334 MET A CA 1
ATOM 2685 C C . MET A 1 334 ? 2.668 4.670 -18.016 1.00 86.38 334 MET A C 1
ATOM 2687 O O . MET A 1 334 ? 3.421 5.266 -18.792 1.00 86.38 334 MET A O 1
ATOM 2691 N N . THR A 1 335 ? 3.051 3.591 -17.335 1.00 91.69 335 THR A N 1
ATOM 2692 C CA . THR A 1 335 ? 4.374 2.972 -17.484 1.00 91.69 335 THR A CA 1
ATOM 2693 C C . THR A 1 335 ? 4.517 2.356 -18.873 1.00 91.69 335 THR A C 1
ATOM 2695 O O . THR A 1 335 ? 5.489 2.632 -19.572 1.00 91.69 335 THR A O 1
ATOM 2698 N N . ARG A 1 336 ? 3.497 1.623 -19.327 1.00 94.31 336 ARG A N 1
ATOM 2699 C CA . ARG A 1 336 ? 3.421 1.011 -20.657 1.00 94.31 336 ARG A CA 1
ATOM 2700 C C . ARG A 1 336 ? 3.434 2.040 -21.781 1.00 94.31 336 ARG A C 1
ATOM 2702 O O . ARG A 1 336 ? 4.152 1.875 -22.765 1.00 94.31 336 ARG A O 1
ATOM 2709 N N . LEU A 1 337 ? 2.710 3.149 -21.618 1.00 90.00 337 LEU A N 1
ATOM 2710 C CA . LEU A 1 337 ? 2.735 4.253 -22.577 1.00 90.00 337 LEU A CA 1
ATOM 2711 C C . LEU A 1 337 ? 4.137 4.855 -22.707 1.00 90.00 337 LEU A C 1
ATOM 2713 O O . LEU A 1 337 ? 4.598 5.127 -23.816 1.00 90.00 337 LEU A O 1
ATOM 2717 N N . ARG A 1 338 ? 4.824 5.057 -21.578 1.00 90.81 338 ARG A N 1
ATOM 2718 C CA . ARG A 1 338 ? 6.194 5.580 -21.560 1.00 90.81 338 ARG A CA 1
ATOM 2719 C C . ARG A 1 338 ? 7.189 4.601 -22.171 1.00 90.81 338 ARG A C 1
ATOM 2721 O O . ARG A 1 338 ? 8.072 5.045 -22.902 1.00 90.81 338 ARG A O 1
ATOM 2728 N N . HIS A 1 339 ? 7.027 3.312 -21.905 1.00 94.56 339 HIS A N 1
ATOM 2729 C CA . HIS A 1 339 ? 7.838 2.257 -22.496 1.00 94.56 339 HIS A CA 1
ATOM 2730 C C . HIS A 1 339 ? 7.749 2.289 -24.027 1.00 94.56 339 HIS A C 1
ATOM 2732 O O . HIS A 1 339 ? 8.761 2.509 -24.690 1.00 94.56 339 HIS A O 1
ATOM 2738 N N . TYR A 1 340 ? 6.537 2.220 -24.594 1.00 94.00 340 TYR A N 1
ATOM 2739 C CA . TYR A 1 340 ? 6.355 2.264 -26.051 1.00 94.00 340 TYR A CA 1
ATOM 2740 C C . TYR A 1 340 ? 6.805 3.589 -26.675 1.00 94.00 340 TYR A C 1
ATOM 2742 O O . TYR A 1 340 ? 7.307 3.613 -27.798 1.00 94.00 340 TYR A O 1
ATOM 2750 N N . LEU A 1 341 ? 6.661 4.706 -25.954 1.00 92.88 341 LEU A N 1
ATOM 2751 C CA . LEU A 1 341 ? 7.208 5.985 -26.400 1.00 92.88 341 LEU A CA 1
ATOM 2752 C C . LEU A 1 341 ? 8.740 5.943 -26.470 1.00 92.88 341 LEU A C 1
ATOM 2754 O O . LEU A 1 341 ? 9.319 6.433 -27.436 1.00 92.88 341 LEU A O 1
ATOM 2758 N N . SER A 1 342 ? 9.384 5.368 -25.456 1.00 93.38 342 SER A N 1
ATOM 2759 C CA . SER A 1 342 ? 10.845 5.289 -25.367 1.00 93.38 342 SER A CA 1
ATOM 2760 C C . SER A 1 342 ? 11.416 4.349 -26.428 1.00 93.38 342 SER A C 1
ATOM 2762 O O . SER A 1 342 ? 12.388 4.719 -27.081 1.00 93.38 342 SER A O 1
ATOM 2764 N N . GLN A 1 343 ? 10.756 3.215 -26.687 1.00 94.38 343 GLN A N 1
ATOM 2765 C CA . GLN A 1 343 ? 11.084 2.307 -27.793 1.00 94.38 343 GLN A CA 1
ATOM 2766 C C . GLN A 1 343 ? 10.966 2.998 -29.149 1.00 94.38 343 GLN A C 1
ATOM 2768 O O . GLN A 1 343 ? 11.944 3.061 -29.884 1.00 94.38 343 GLN A O 1
ATOM 2773 N N . ALA A 1 344 ? 9.832 3.645 -29.439 1.00 93.25 344 ALA A N 1
ATOM 2774 C CA . ALA A 1 344 ? 9.646 4.344 -30.709 1.00 93.25 344 ALA A CA 1
ATOM 2775 C C . ALA A 1 344 ? 10.684 5.462 -30.934 1.00 93.25 344 ALA A C 1
ATOM 2777 O O . ALA A 1 344 ? 11.132 5.671 -32.062 1.00 93.25 344 ALA A O 1
ATOM 2778 N N . ILE A 1 345 ? 11.082 6.185 -29.878 1.00 92.50 345 ILE A N 1
ATOM 2779 C CA . ILE A 1 345 ? 12.162 7.183 -29.957 1.00 92.50 345 ILE A CA 1
ATOM 2780 C C . ILE A 1 345 ? 13.517 6.501 -30.182 1.00 92.50 345 ILE A C 1
ATOM 2782 O O . ILE A 1 345 ? 14.288 6.964 -31.022 1.00 92.50 345 ILE A O 1
ATOM 2786 N N . GLY A 1 346 ? 13.794 5.412 -29.464 1.00 93.44 346 GLY A N 1
ATOM 2787 C CA . GLY A 1 346 ? 14.992 4.595 -29.630 1.00 93.44 346 GLY A CA 1
ATOM 2788 C C . GLY A 1 346 ? 15.155 4.100 -31.070 1.00 93.44 346 GLY A C 1
ATOM 2789 O O . GLY A 1 346 ? 16.165 4.368 -31.719 1.00 93.44 346 GLY A O 1
ATOM 2790 N N . SER A 1 347 ? 14.116 3.478 -31.618 1.00 94.00 347 SER A N 1
ATOM 2791 C CA . SER A 1 347 ? 14.093 2.965 -32.989 1.00 94.00 347 SER A CA 1
ATOM 2792 C C . SER A 1 347 ? 14.212 4.080 -34.023 1.00 94.00 347 SER A C 1
ATOM 2794 O O . SER A 1 347 ? 14.935 3.945 -35.007 1.00 94.00 347 SER A O 1
ATOM 2796 N N . ALA A 1 348 ? 13.592 5.241 -33.780 1.00 93.81 348 ALA A N 1
ATOM 2797 C CA . ALA A 1 348 ? 13.752 6.408 -34.649 1.00 93.81 348 ALA A CA 1
ATOM 2798 C C . ALA A 1 348 ? 15.188 6.959 -34.649 1.00 93.81 348 ALA A C 1
ATOM 2800 O O . ALA A 1 348 ? 15.620 7.542 -35.644 1.00 93.81 348 ALA A O 1
ATOM 2801 N N . GLY A 1 349 ? 15.913 6.791 -33.542 1.00 91.94 349 GLY A N 1
ATOM 2802 C CA . GLY A 1 349 ? 17.328 7.128 -33.424 1.00 91.94 349 GLY A CA 1
ATOM 2803 C C . GLY A 1 349 ? 18.280 6.048 -33.949 1.00 91.94 349 GLY A C 1
ATOM 2804 O O . GLY A 1 349 ? 19.485 6.274 -33.926 1.00 91.94 349 GLY A O 1
ATOM 2805 N N . GLY A 1 350 ? 17.775 4.901 -34.421 1.00 91.44 350 GLY A N 1
ATOM 2806 C CA . GLY A 1 350 ? 18.595 3.789 -34.909 1.00 91.44 350 GLY A CA 1
ATOM 2807 C C . GLY A 1 350 ? 19.209 2.923 -33.803 1.00 91.44 350 GLY A C 1
ATOM 2808 O O . GLY A 1 350 ? 20.246 2.295 -34.037 1.00 91.44 350 GLY A O 1
ATOM 2809 N N . ALA A 1 351 ? 18.599 2.884 -32.608 1.00 91.81 351 ALA A N 1
ATOM 2810 C CA . ALA A 1 351 ? 19.011 1.990 -31.520 1.00 91.81 351 ALA A CA 1
ATOM 2811 C C . ALA A 1 351 ? 19.221 0.565 -32.040 1.00 91.81 351 ALA A C 1
ATOM 2813 O O . ALA A 1 351 ? 18.397 0.066 -32.796 1.00 91.81 351 ALA A O 1
ATOM 2814 N N . LYS A 1 352 ? 20.323 -0.090 -31.663 1.00 87.25 352 LYS A N 1
ATOM 2815 C CA . LYS A 1 352 ? 20.650 -1.471 -32.073 1.00 87.25 352 LYS A CA 1
ATOM 2816 C C . LYS A 1 352 ? 20.615 -1.740 -33.593 1.00 87.25 352 LYS A C 1
ATOM 2818 O O . LYS A 1 352 ? 20.571 -2.894 -34.007 1.00 87.25 352 LYS A O 1
ATOM 2823 N N . GLY A 1 353 ? 20.694 -0.703 -34.432 1.00 87.12 353 GLY A N 1
ATOM 2824 C CA . GLY A 1 353 ? 20.560 -0.838 -35.885 1.00 87.12 353 GLY A CA 1
ATOM 2825 C C . GLY A 1 353 ? 19.111 -0.881 -36.382 1.00 87.12 353 GLY A C 1
ATOM 2826 O O . GLY A 1 353 ? 18.881 -1.353 -37.496 1.00 87.12 353 GLY A O 1
ATOM 2827 N N . ALA A 1 354 ? 18.159 -0.388 -35.583 1.00 89.12 354 ALA A N 1
ATOM 2828 C CA . ALA A 1 354 ? 16.741 -0.366 -35.908 1.00 89.12 354 ALA A CA 1
ATOM 2829 C C . ALA A 1 354 ? 16.457 0.310 -37.254 1.00 89.12 354 ALA A C 1
ATOM 2831 O O . ALA A 1 354 ? 16.917 1.418 -37.549 1.00 89.12 354 ALA A O 1
ATOM 2832 N N . GLY A 1 355 ? 15.675 -0.389 -38.077 1.00 90.00 355 GLY A N 1
ATOM 2833 C CA . GLY A 1 355 ? 15.253 0.061 -39.399 1.00 90.00 355 GLY A CA 1
ATOM 2834 C C . GLY A 1 355 ? 13.811 0.590 -39.433 1.00 90.00 355 GLY A C 1
ATOM 2835 O O . GLY A 1 355 ? 13.112 0.607 -38.419 1.00 90.00 355 GLY A O 1
ATOM 2836 N N . PRO A 1 356 ? 13.310 0.976 -40.624 1.00 92.25 356 PRO A N 1
ATOM 2837 C CA . PRO A 1 356 ? 11.939 1.470 -40.793 1.00 92.25 356 PRO A CA 1
ATOM 2838 C C . PRO A 1 356 ? 10.848 0.479 -40.364 1.00 92.25 356 PRO A C 1
ATOM 2840 O O . PRO A 1 356 ? 9.768 0.903 -39.956 1.00 92.25 356 PRO A O 1
ATOM 2843 N N . GLU A 1 357 ? 11.113 -0.825 -40.471 1.00 92.94 357 GLU A N 1
ATOM 2844 C CA . GLU A 1 357 ? 10.170 -1.880 -40.082 1.00 92.94 357 GLU A CA 1
ATOM 2845 C C . GLU A 1 357 ? 9.974 -1.934 -38.562 1.00 92.94 357 GLU A C 1
ATOM 2847 O O . GLU A 1 357 ? 8.837 -1.908 -38.093 1.00 92.94 357 GLU A O 1
ATOM 2852 N N . GLU A 1 358 ? 11.071 -1.927 -37.801 1.00 91.50 358 GLU A N 1
ATOM 2853 C CA . GLU A 1 358 ? 11.062 -1.941 -36.332 1.00 91.50 358 GLU A CA 1
ATOM 2854 C C . GLU A 1 358 ? 10.434 -0.663 -35.770 1.00 91.50 358 GLU A C 1
ATOM 2856 O O . GLU A 1 358 ? 9.478 -0.725 -34.998 1.00 91.50 358 GLU A O 1
ATOM 2861 N N . LEU A 1 359 ? 10.834 0.503 -36.292 1.00 93.62 359 LEU A N 1
ATOM 2862 C CA . LEU A 1 359 ? 10.175 1.768 -35.967 1.00 93.62 359 LEU A CA 1
ATOM 2863 C C . LEU A 1 359 ? 8.665 1.725 -36.266 1.00 93.62 359 LEU A C 1
ATOM 2865 O O . LEU A 1 359 ? 7.855 2.256 -35.503 1.00 93.62 359 LEU A O 1
ATOM 2869 N N . GLY A 1 360 ? 8.268 1.112 -37.384 1.00 94.19 360 GLY A N 1
ATOM 2870 C CA . GLY A 1 360 ? 6.864 0.934 -37.747 1.00 94.19 360 GLY A CA 1
ATOM 2871 C C . GLY A 1 360 ? 6.091 0.095 -36.725 1.00 94.19 360 GLY A C 1
ATOM 2872 O O . GLY A 1 360 ? 4.957 0.448 -36.380 1.00 94.19 360 GLY A O 1
ATOM 2873 N N . ALA A 1 361 ? 6.704 -0.976 -36.216 1.00 94.19 361 ALA A N 1
ATOM 2874 C CA . ALA A 1 361 ? 6.133 -1.829 -35.179 1.00 94.19 361 ALA A CA 1
ATOM 2875 C C . ALA A 1 361 ? 5.973 -1.074 -33.848 1.00 94.19 361 ALA A C 1
ATOM 2877 O O . ALA A 1 361 ? 4.861 -1.016 -33.314 1.00 94.19 361 ALA A O 1
ATOM 2878 N N . ASP A 1 362 ? 7.019 -0.395 -33.373 1.00 93.19 362 ASP A N 1
ATOM 2879 C CA . ASP A 1 362 ? 6.992 0.344 -32.102 1.00 93.19 362 ASP A CA 1
ATOM 2880 C C . ASP A 1 362 ? 5.991 1.497 -32.120 1.00 93.19 362 ASP A C 1
ATOM 2882 O O . ASP A 1 362 ? 5.210 1.694 -31.185 1.00 93.19 362 ASP A O 1
ATOM 2886 N N . VAL A 1 363 ? 5.941 2.246 -33.226 1.00 93.94 363 VAL A N 1
ATOM 2887 C CA . VAL A 1 363 ? 4.950 3.315 -33.411 1.00 93.94 363 VAL A CA 1
ATOM 2888 C C . VAL A 1 363 ? 3.531 2.748 -33.437 1.00 93.94 363 VAL A C 1
ATOM 2890 O O . VAL A 1 363 ? 2.596 3.421 -32.994 1.00 93.94 363 VAL A O 1
ATOM 2893 N N . THR A 1 364 ? 3.340 1.531 -33.946 1.00 96.31 364 THR A N 1
ATOM 2894 C CA . THR A 1 364 ? 2.032 0.867 -33.932 1.00 96.31 364 THR A CA 1
ATOM 2895 C C . THR A 1 364 ? 1.624 0.505 -32.507 1.00 96.31 364 THR A C 1
ATOM 2897 O O . THR A 1 364 ? 0.515 0.860 -32.103 1.00 96.31 364 THR A O 1
ATOM 2900 N N . LEU A 1 365 ? 2.520 -0.100 -31.719 1.00 94.50 365 LEU A N 1
ATOM 2901 C CA . LEU A 1 365 ? 2.279 -0.405 -30.303 1.00 94.50 365 LEU A CA 1
ATOM 2902 C C . LEU A 1 365 ? 1.959 0.861 -29.498 1.00 94.50 365 LEU A C 1
ATOM 2904 O O . LEU A 1 365 ? 0.945 0.910 -28.796 1.00 94.50 365 LEU A O 1
ATOM 2908 N N . LEU A 1 366 ? 2.752 1.922 -29.681 1.00 91.75 366 LEU A N 1
ATOM 2909 C CA . LEU A 1 366 ? 2.519 3.224 -29.058 1.00 91.75 366 LEU A CA 1
ATOM 2910 C C . LEU A 1 366 ? 1.137 3.785 -29.408 1.00 91.75 366 LEU A C 1
ATOM 2912 O O . LEU A 1 366 ? 0.423 4.248 -28.523 1.00 91.75 366 LEU A O 1
ATOM 2916 N N . LYS A 1 367 ? 0.742 3.762 -30.686 1.00 90.94 367 LYS A N 1
ATOM 2917 C CA . LYS A 1 367 ? -0.557 4.296 -31.129 1.00 90.94 367 LYS A CA 1
ATOM 2918 C C . LYS A 1 367 ? -1.730 3.514 -30.556 1.00 90.94 367 LYS A C 1
ATOM 2920 O O . LYS A 1 367 ? -2.691 4.134 -30.107 1.00 90.94 367 LYS A O 1
ATOM 2925 N N . VAL A 1 368 ? -1.655 2.183 -30.584 1.00 95.88 368 VAL A N 1
ATOM 2926 C CA . VAL A 1 368 ? -2.709 1.310 -30.052 1.00 95.88 368 VAL A CA 1
ATOM 2927 C C . VAL A 1 368 ? -2.899 1.572 -28.561 1.00 95.88 368 VAL A C 1
ATOM 2929 O O . VAL A 1 368 ? -4.023 1.813 -28.122 1.00 95.88 368 VAL A O 1
ATOM 2932 N N . HIS A 1 369 ? -1.807 1.607 -27.794 1.00 91.88 369 HIS A N 1
ATOM 2933 C CA . HIS A 1 369 ? -1.887 1.844 -26.353 1.00 91.88 369 HIS A CA 1
ATOM 2934 C C . HIS A 1 369 ? -2.289 3.283 -26.008 1.00 91.88 369 HIS A C 1
ATOM 2936 O O . HIS A 1 369 ? -3.077 3.511 -25.096 1.00 91.88 369 HIS A O 1
ATOM 2942 N N . LEU A 1 370 ? -1.822 4.273 -26.774 1.00 87.19 370 LEU A N 1
ATOM 2943 C CA . LEU A 1 370 ? -2.249 5.663 -26.608 1.00 87.19 370 LEU A CA 1
ATOM 2944 C C . LEU A 1 370 ? -3.760 5.817 -26.816 1.00 87.19 370 LEU A C 1
ATOM 2946 O O . LEU A 1 370 ? -4.405 6.547 -26.066 1.00 87.19 370 LEU A O 1
ATOM 2950 N N . GLU A 1 371 ? -4.330 5.151 -27.819 1.00 87.94 371 GLU A N 1
ATOM 2951 C CA . GLU A 1 371 ? -5.772 5.180 -28.059 1.00 87.94 371 GLU A CA 1
ATOM 2952 C C . GLU A 1 371 ? -6.546 4.491 -26.928 1.00 87.94 371 GLU A C 1
ATOM 2954 O O . GLU A 1 371 ? -7.541 5.042 -26.459 1.00 87.94 371 GLU A O 1
ATOM 2959 N N . HIS A 1 372 ? -6.039 3.366 -26.410 1.00 88.38 372 HIS A N 1
ATOM 2960 C CA . HIS A 1 372 ? -6.580 2.739 -25.203 1.00 88.38 372 HIS A CA 1
ATOM 2961 C C . HIS A 1 372 ? -6.616 3.726 -24.026 1.00 88.38 372 HIS A C 1
ATOM 2963 O O . HIS A 1 372 ? -7.686 3.982 -23.477 1.00 88.38 372 HIS A O 1
ATOM 2969 N N . CYS A 1 373 ? -5.492 4.372 -23.697 1.00 85.25 373 CYS A N 1
ATOM 2970 C CA . CYS A 1 373 ? -5.444 5.378 -22.634 1.00 85.25 373 CYS A CA 1
ATOM 2971 C C . CYS A 1 373 ? -6.443 6.528 -22.874 1.00 85.25 373 CYS A C 1
ATOM 2973 O O . CYS A 1 373 ? -7.107 6.991 -21.950 1.00 85.25 373 CYS A O 1
ATOM 2975 N N . ARG A 1 374 ? -6.596 7.002 -24.116 1.00 81.69 374 ARG A N 1
ATOM 2976 C CA . ARG A 1 374 ? -7.551 8.080 -24.431 1.00 81.69 374 ARG A CA 1
ATOM 2977 C C . ARG A 1 374 ? -9.005 7.675 -24.205 1.00 81.69 374 ARG A C 1
ATOM 2979 O O . ARG A 1 374 ? -9.800 8.523 -23.802 1.00 81.69 374 ARG A O 1
ATOM 2986 N N . GLN A 1 375 ? -9.345 6.419 -24.474 1.00 85.38 375 GLN A N 1
ATOM 2987 C CA . GLN A 1 375 ? -10.686 5.880 -24.259 1.00 85.38 375 GLN A CA 1
ATOM 2988 C C . GLN A 1 375 ? -10.952 5.628 -22.771 1.00 85.38 375 GLN A C 1
ATOM 2990 O O . GLN A 1 375 ? -11.996 6.037 -22.266 1.00 85.38 375 GLN A O 1
ATOM 2995 N N . SER A 1 376 ? -9.987 5.034 -22.064 1.00 82.19 376 SER A N 1
ATOM 2996 C CA . SER A 1 376 ? -10.092 4.704 -20.638 1.00 82.19 376 SER A CA 1
ATOM 2997 C C . SER A 1 376 ? -10.202 5.943 -19.742 1.00 82.19 376 SER A C 1
ATOM 2999 O O . SER A 1 376 ? -10.929 5.921 -18.754 1.00 82.19 376 SER A O 1
ATOM 3001 N N . TYR A 1 377 ? -9.533 7.044 -20.099 1.00 76.69 377 TYR A N 1
ATOM 3002 C CA . TYR A 1 377 ? -9.408 8.234 -19.244 1.00 76.69 377 TYR A CA 1
ATOM 3003 C C . TYR A 1 377 ? -10.068 9.491 -19.838 1.00 76.69 377 TYR A C 1
ATOM 3005 O O . TYR A 1 377 ? -9.565 10.609 -19.693 1.00 76.69 377 TYR A O 1
ATOM 3013 N N . SER A 1 378 ? -11.196 9.321 -20.537 1.00 61.34 378 SER A N 1
ATOM 3014 C CA . SER A 1 378 ? -11.957 10.437 -21.119 1.00 61.34 378 SER A CA 1
ATOM 3015 C C . SER A 1 378 ? -12.481 11.415 -20.046 1.00 61.34 378 SER A C 1
ATOM 3017 O O . SER A 1 378 ? -12.919 11.022 -18.967 1.00 61.34 378 SER A O 1
ATOM 3019 N N . VAL A 1 379 ? -12.389 12.721 -20.320 1.00 52.75 379 VAL A N 1
ATOM 3020 C CA . VAL A 1 379 ? -12.613 13.782 -19.323 1.00 52.75 379 VAL A CA 1
ATOM 3021 C C . VAL A 1 379 ? -14.098 13.917 -18.969 1.00 52.75 379 VAL A C 1
ATOM 3023 O O . VAL A 1 379 ? -14.875 14.421 -19.775 1.00 52.75 379 VAL A O 1
ATOM 3026 N N . ASN A 1 380 ? -14.465 13.587 -17.729 1.00 43.53 380 ASN A N 1
ATOM 3027 C CA . ASN A 1 380 ? -15.624 14.173 -17.050 1.00 43.53 380 ASN A CA 1
ATOM 3028 C C . ASN A 1 380 ? -15.121 15.185 -16.007 1.00 43.53 380 ASN A C 1
ATOM 3030 O O . ASN A 1 380 ? -14.424 14.822 -15.060 1.00 43.53 380 ASN A O 1
ATOM 3034 N N . GLU A 1 381 ? -15.490 16.462 -16.161 1.00 40.03 381 GLU A N 1
ATOM 3035 C CA . GLU A 1 381 ? -15.024 17.601 -15.339 1.00 40.03 381 GLU A CA 1
ATOM 3036 C C . GLU A 1 381 ? -15.281 17.449 -13.821 1.00 40.03 381 GLU A C 1
ATOM 3038 O O . GLU A 1 381 ? -14.696 18.168 -13.015 1.00 40.03 381 GLU A O 1
ATOM 3043 N N . GLN A 1 382 ? -16.118 16.495 -13.403 1.00 36.62 382 GLN A N 1
ATOM 3044 C CA . GLN A 1 382 ? -16.500 16.277 -12.002 1.00 36.62 382 GLN A CA 1
ATOM 3045 C C . GLN A 1 382 ? -15.615 15.272 -11.238 1.00 36.62 382 GLN A C 1
ATOM 3047 O O . GLN A 1 382 ? -15.677 15.236 -10.012 1.00 36.62 382 GLN A O 1
ATOM 3052 N N . GLN A 1 383 ? -14.744 14.507 -11.908 1.00 38.16 383 GLN A N 1
ATOM 3053 C CA . GLN A 1 383 ? -13.848 13.528 -11.257 1.00 38.16 383 GLN A CA 1
ATOM 3054 C C . GLN A 1 383 ? -12.455 14.082 -10.906 1.00 38.16 383 GLN A C 1
ATOM 3056 O O . GLN A 1 383 ? -11.565 13.345 -10.495 1.00 38.16 383 GLN A O 1
ATOM 3061 N N . VAL A 1 384 ? -12.262 15.400 -10.992 1.00 37.16 384 VAL A N 1
ATOM 3062 C CA . VAL A 1 384 ? -10.958 16.070 -10.809 1.00 37.16 384 VAL A CA 1
ATOM 3063 C C . VAL A 1 384 ? -10.446 16.042 -9.351 1.00 37.16 384 VAL A C 1
ATOM 3065 O O . VAL A 1 384 ? -9.313 16.435 -9.076 1.00 37.16 384 VAL A O 1
ATOM 3068 N N . ILE A 1 385 ? -11.235 15.557 -8.385 1.00 34.50 385 ILE A N 1
ATOM 3069 C CA . ILE A 1 385 ? -10.923 15.722 -6.953 1.00 34.50 385 ILE A CA 1
ATOM 3070 C C . ILE A 1 385 ? -10.326 14.470 -6.290 1.00 34.50 385 ILE A C 1
ATOM 3072 O O . ILE A 1 385 ? -9.566 14.620 -5.330 1.00 34.50 385 ILE A O 1
ATOM 3076 N N . SER A 1 386 ? -10.504 13.257 -6.815 1.00 32.94 386 SER A N 1
ATOM 3077 C CA . SER A 1 386 ? -9.925 12.058 -6.189 1.00 32.94 386 SER A CA 1
ATOM 3078 C C . SER A 1 386 ? -8.700 11.567 -6.957 1.00 32.94 386 SER A C 1
ATOM 3080 O O . SER A 1 386 ? -8.763 11.392 -8.164 1.00 32.94 386 SER A O 1
ATOM 3082 N N . ILE A 1 387 ? -7.598 11.347 -6.230 1.00 35.19 387 ILE A N 1
ATOM 3083 C CA . ILE A 1 387 ? -6.391 10.623 -6.667 1.00 35.19 387 ILE A CA 1
ATOM 3084 C C . ILE A 1 387 ? -5.447 11.431 -7.582 1.00 35.19 387 ILE A C 1
ATOM 3086 O O . ILE A 1 387 ? -5.650 11.614 -8.775 1.00 35.19 387 ILE A O 1
ATOM 3090 N N . MET A 1 388 ? -4.330 11.904 -7.019 1.00 37.16 388 MET A N 1
ATOM 3091 C CA . MET A 1 388 ? -3.182 12.424 -7.780 1.00 37.16 388 MET A CA 1
ATOM 3092 C C . MET A 1 388 ? -2.373 11.266 -8.404 1.00 37.16 388 MET A C 1
ATOM 3094 O O . MET A 1 388 ? -1.205 11.066 -8.103 1.00 37.16 388 MET A O 1
ATOM 3098 N N . LEU A 1 389 ? -3.020 10.515 -9.288 1.00 41.19 389 L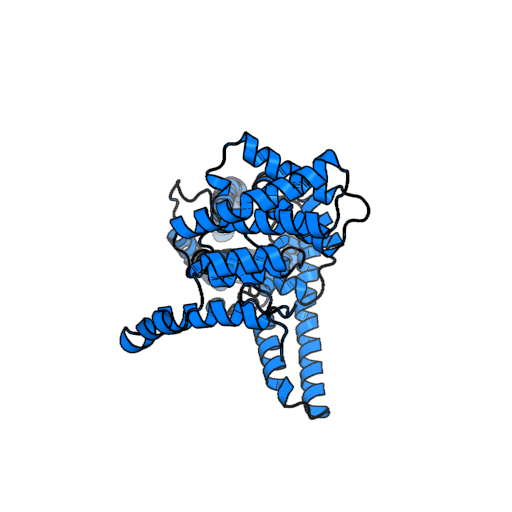EU A N 1
ATOM 3099 C CA . LEU A 1 389 ? -2.396 9.804 -10.406 1.00 41.19 389 LEU A CA 1
ATOM 3100 C C . LEU A 1 389 ? -3.038 10.324 -11.710 1.00 41.19 389 LEU A C 1
ATOM 3102 O O . LEU A 1 389 ? -2.299 10.741 -12.602 1.00 41.19 389 LEU A O 1
ATOM 3106 N N . LEU A 1 390 ? -4.352 10.611 -11.682 1.00 35.56 390 LEU A N 1
ATOM 3107 C CA . LEU A 1 390 ? -5.163 11.243 -12.747 1.00 35.56 390 LEU A CA 1
ATOM 3108 C C . LEU A 1 390 ? -4.669 12.596 -13.294 1.00 35.56 390 LEU A C 1
ATOM 3110 O O . LEU A 1 390 ? -5.172 13.086 -14.306 1.00 35.56 390 LEU A O 1
ATOM 3114 N N . SER A 1 391 ? -3.659 13.225 -12.683 1.00 37.72 391 SER A N 1
ATOM 3115 C CA . SER A 1 391 ? -3.046 14.438 -13.249 1.00 37.72 391 SER A CA 1
ATOM 3116 C C . SER A 1 391 ? -1.950 14.159 -14.288 1.00 37.72 391 SER A C 1
ATOM 3118 O O . SER A 1 391 ? -1.506 15.102 -14.951 1.00 37.72 391 SER A O 1
ATOM 3120 N N . LEU A 1 392 ? -1.528 12.899 -14.477 1.00 43.72 392 LEU A N 1
ATOM 3121 C CA . LEU A 1 392 ? -0.495 12.554 -15.458 1.00 43.72 392 LEU A CA 1
ATOM 3122 C C . LEU A 1 392 ? -1.020 12.465 -16.891 1.00 43.72 392 LEU A C 1
ATOM 3124 O O . LEU A 1 392 ? -0.336 12.961 -17.783 1.00 43.72 392 LEU A O 1
ATOM 3128 N N . LEU A 1 393 ? -2.223 11.943 -17.140 1.00 35.59 393 LEU A N 1
ATOM 3129 C CA . LEU A 1 393 ? -2.756 11.892 -18.507 1.00 35.59 393 LEU A CA 1
ATOM 3130 C C . LEU A 1 393 ? -3.019 13.288 -19.068 1.00 35.59 393 LEU A C 1
ATOM 3132 O O . LEU A 1 393 ? -2.611 13.596 -20.183 1.00 35.59 393 LEU A O 1
ATOM 3136 N N . LEU A 1 394 ? -3.613 14.179 -18.272 1.00 31.67 394 LEU A N 1
ATOM 3137 C CA . LEU A 1 394 ? -3.916 15.538 -18.719 1.00 31.67 394 LEU A CA 1
ATOM 3138 C C . LEU A 1 394 ? -2.658 16.392 -18.889 1.00 31.67 394 LEU A C 1
ATOM 3140 O O . LEU A 1 394 ? -2.597 17.181 -19.830 1.00 31.67 394 LEU A O 1
ATOM 3144 N N . ARG A 1 395 ? -1.625 16.215 -18.050 1.00 32.34 395 ARG A N 1
ATOM 3145 C CA . ARG A 1 395 ? -0.353 16.934 -18.218 1.00 32.34 395 ARG A CA 1
ATOM 3146 C C . ARG A 1 395 ? 0.522 16.335 -19.303 1.00 32.34 395 ARG A C 1
ATOM 3148 O O . ARG A 1 395 ? 1.113 17.121 -20.023 1.00 32.34 395 ARG A O 1
ATOM 3155 N N . VAL A 1 396 ? 0.578 15.016 -19.488 1.00 33.09 396 VAL A N 1
ATOM 3156 C CA . VAL A 1 396 ? 1.283 14.418 -20.631 1.00 33.09 396 VAL A CA 1
ATOM 3157 C C . VAL A 1 396 ? 0.555 14.758 -21.927 1.00 33.09 396 VAL A C 1
ATOM 3159 O O . VAL A 1 396 ? 1.225 15.165 -22.851 1.00 33.09 396 VAL A O 1
ATOM 3162 N N . ILE A 1 397 ? -0.780 14.781 -21.997 1.00 31.20 397 ILE A N 1
ATOM 3163 C CA . ILE A 1 397 ? -1.498 15.262 -23.193 1.00 31.20 397 ILE A CA 1
ATOM 3164 C C . ILE A 1 397 ? -1.232 16.760 -23.452 1.00 31.20 397 ILE A C 1
ATOM 3166 O O . ILE A 1 397 ? -0.999 17.140 -24.599 1.00 31.20 397 ILE A O 1
ATOM 3170 N N . PHE A 1 398 ? -1.183 17.623 -22.426 1.00 26.09 398 PHE A N 1
ATOM 3171 C CA . PHE A 1 398 ? -0.878 19.057 -22.609 1.00 26.09 398 PHE A CA 1
ATOM 3172 C C . PHE A 1 398 ? 0.603 19.345 -22.901 1.00 26.09 398 PHE A C 1
ATOM 3174 O O . PHE A 1 398 ? 0.917 20.236 -23.692 1.00 26.09 398 PHE A O 1
ATOM 3181 N N . ILE A 1 399 ? 1.515 18.582 -22.297 1.00 30.12 399 ILE A N 1
ATOM 3182 C CA . ILE A 1 399 ? 2.954 18.614 -22.566 1.00 30.12 399 ILE A CA 1
ATOM 3183 C C . ILE A 1 399 ? 3.183 18.052 -23.965 1.00 30.12 399 ILE A C 1
ATOM 3185 O O . ILE A 1 399 ? 3.807 18.727 -24.760 1.00 30.12 399 ILE A O 1
ATOM 3189 N N . SER A 1 400 ? 2.570 16.943 -24.365 1.00 28.36 400 SER A N 1
ATOM 3190 C CA . SER A 1 400 ? 2.587 16.453 -25.744 1.00 28.36 400 SER A CA 1
ATOM 3191 C C . SER A 1 400 ? 2.003 17.472 -26.724 1.00 28.36 400 SER A C 1
ATOM 3193 O O . SER A 1 400 ? 2.545 17.592 -27.809 1.00 28.36 400 SER A O 1
ATOM 3195 N N . TYR A 1 401 ? 0.995 18.281 -26.369 1.00 26.50 401 TYR A N 1
ATOM 3196 C CA . TYR A 1 401 ? 0.447 19.319 -27.261 1.00 26.50 401 TYR A CA 1
ATOM 3197 C C . TYR A 1 401 ? 1.322 20.590 -27.350 1.00 26.50 401 TYR A C 1
ATOM 3199 O O . TYR A 1 401 ? 1.434 21.195 -28.421 1.00 26.50 401 TYR A O 1
ATOM 3207 N N . GLN A 1 402 ? 2.003 20.992 -26.267 1.00 25.61 402 GLN A N 1
ATOM 3208 C CA . GLN A 1 402 ? 2.993 22.081 -26.301 1.00 25.61 402 GLN A CA 1
ATOM 3209 C C . GLN A 1 402 ? 4.334 21.643 -26.906 1.00 25.61 402 GLN A C 1
ATOM 3211 O O . GLN A 1 402 ? 4.916 22.375 -27.709 1.00 25.61 402 GLN A O 1
ATOM 3216 N N . TYR A 1 403 ? 4.783 20.424 -26.622 1.00 29.03 403 TYR A N 1
ATOM 3217 C CA . TYR A 1 403 ? 5.944 19.807 -27.247 1.00 29.03 403 TYR A CA 1
ATOM 3218 C C . TYR A 1 403 ? 5.660 19.417 -28.698 1.00 29.03 403 TYR A C 1
ATOM 3220 O O . TYR A 1 403 ? 6.581 19.504 -29.488 1.00 29.03 403 TYR A O 1
ATOM 3228 N N . TYR A 1 404 ? 4.422 19.157 -29.136 1.00 28.53 404 TYR A N 1
ATOM 3229 C CA . TYR A 1 404 ? 4.092 19.022 -30.568 1.00 28.53 404 TYR A CA 1
ATOM 3230 C C . TYR A 1 404 ? 4.352 20.319 -31.356 1.00 28.53 404 TYR A C 1
ATOM 3232 O O . TYR A 1 404 ? 4.645 20.269 -32.549 1.00 28.53 404 TYR A O 1
ATOM 3240 N N . ARG A 1 405 ? 4.321 21.498 -30.708 1.00 27.64 405 ARG A N 1
ATOM 3241 C CA . ARG A 1 405 ? 4.742 22.770 -31.335 1.00 27.64 405 ARG A CA 1
ATOM 3242 C C . ARG A 1 405 ? 6.263 22.966 -31.330 1.00 27.64 405 ARG A C 1
ATOM 3244 O O . ARG A 1 405 ? 6.762 23.599 -32.256 1.00 27.64 405 ARG A O 1
ATOM 3251 N N . ILE A 1 406 ? 6.986 22.400 -30.360 1.00 29.61 406 ILE A N 1
ATOM 3252 C CA . ILE A 1 406 ? 8.459 22.476 -30.250 1.00 29.61 406 ILE A CA 1
ATOM 3253 C C . ILE A 1 406 ? 9.137 21.393 -31.121 1.00 29.61 406 ILE A C 1
ATOM 3255 O O . ILE A 1 406 ? 10.013 21.693 -31.928 1.00 29.61 406 ILE A O 1
ATOM 3259 N N . PHE A 1 407 ? 8.647 20.154 -31.079 1.00 28.28 407 PHE A N 1
ATOM 3260 C CA . PHE A 1 407 ? 9.028 19.031 -31.942 1.00 28.28 407 PHE A CA 1
ATOM 3261 C C . PHE A 1 407 ? 8.520 19.162 -33.378 1.00 28.28 407 PHE A C 1
ATOM 3263 O O . PHE A 1 407 ? 8.980 18.413 -34.237 1.00 28.28 407 PHE A O 1
ATOM 3270 N N . LYS A 1 408 ? 7.664 20.143 -33.702 1.00 26.83 408 LYS A N 1
ATOM 3271 C CA . LYS A 1 408 ? 7.328 20.459 -35.101 1.00 26.83 408 LYS A CA 1
ATOM 3272 C C . LYS A 1 408 ? 8.575 20.797 -35.925 1.00 26.83 408 LYS A C 1
ATOM 3274 O O . LYS A 1 408 ? 8.573 20.543 -37.120 1.00 26.83 408 LYS A O 1
ATOM 3279 N N . GLY A 1 409 ? 9.643 21.306 -35.298 1.00 27.67 409 GLY A N 1
ATOM 3280 C CA . GLY A 1 409 ? 10.948 21.509 -35.939 1.00 27.67 409 GLY A CA 1
ATOM 3281 C C . GLY A 1 409 ? 11.807 20.240 -36.059 1.00 27.67 409 GLY A C 1
ATOM 3282 O O . GLY A 1 409 ? 12.613 20.136 -36.981 1.00 27.67 409 GLY A O 1
ATOM 3283 N N . PHE A 1 410 ? 11.614 19.260 -35.172 1.00 29.84 410 PHE A N 1
ATOM 3284 C CA . PHE A 1 410 ? 12.361 17.996 -35.150 1.00 29.84 410 PHE A CA 1
ATOM 3285 C C . PHE A 1 410 ? 11.727 16.946 -36.082 1.00 29.84 410 PHE A C 1
ATOM 3287 O O . PHE A 1 410 ? 12.415 16.340 -36.898 1.00 29.84 410 PHE A O 1
ATOM 3294 N N . PHE A 1 411 ? 10.394 16.834 -36.088 1.00 28.03 411 PHE A N 1
ATOM 3295 C CA . PHE A 1 411 ? 9.646 16.006 -37.040 1.00 28.03 411 PHE A CA 1
ATOM 3296 C C . PHE A 1 411 ? 9.699 16.545 -38.477 1.00 28.03 411 PHE A C 1
ATOM 3298 O O . PHE A 1 411 ? 9.688 15.744 -39.407 1.00 28.03 411 PHE A O 1
ATOM 3305 N N . LEU A 1 412 ? 9.833 17.867 -38.696 1.00 29.42 412 LEU A N 1
ATOM 3306 C CA . LEU A 1 412 ? 10.095 18.396 -40.046 1.00 29.42 412 LEU A CA 1
ATOM 3307 C C . LEU A 1 412 ? 11.446 17.913 -40.590 1.00 29.42 412 LEU A C 1
ATOM 3309 O O . LEU A 1 412 ? 11.550 17.659 -41.785 1.00 29.42 412 LEU A O 1
ATOM 3313 N N . LYS A 1 413 ? 12.461 17.758 -39.728 1.00 28.19 413 LYS A N 1
ATOM 3314 C CA . LYS A 1 413 ? 13.768 17.209 -40.114 1.00 28.19 413 LYS A CA 1
ATOM 3315 C C . LYS A 1 413 ? 13.695 15.710 -40.409 1.00 28.19 413 LYS A C 1
ATOM 3317 O O . LYS A 1 413 ? 14.243 15.289 -41.418 1.00 28.19 413 LYS A O 1
ATOM 3322 N N . ILE A 1 414 ? 12.949 14.930 -39.625 1.00 32.59 414 ILE A N 1
ATOM 3323 C CA . ILE A 1 414 ? 12.739 13.492 -39.888 1.00 32.59 414 ILE A CA 1
ATOM 3324 C C . ILE A 1 414 ? 11.934 13.271 -41.185 1.00 32.59 414 ILE A C 1
ATOM 3326 O O . ILE A 1 414 ? 12.266 12.399 -41.981 1.00 32.59 414 ILE A O 1
ATOM 3330 N N . HIS A 1 415 ? 10.936 14.113 -41.474 1.00 26.80 415 HIS A N 1
ATOM 3331 C CA . HIS A 1 415 ? 10.180 14.046 -42.733 1.00 26.80 415 HIS A CA 1
ATOM 3332 C C . HIS A 1 415 ? 10.991 14.506 -43.965 1.00 26.80 415 HIS A C 1
ATOM 3334 O O . HIS A 1 415 ? 10.655 14.144 -45.091 1.00 26.80 415 HIS A O 1
ATOM 3340 N N . LEU A 1 416 ? 12.057 15.291 -43.760 1.00 29.19 416 LEU A N 1
ATOM 3341 C CA . LEU A 1 416 ? 13.031 15.675 -44.791 1.00 29.19 416 LEU A CA 1
ATOM 3342 C C . LEU A 1 416 ? 14.095 14.592 -45.028 1.00 29.19 416 LEU A C 1
ATOM 3344 O O . LEU A 1 416 ? 14.544 14.445 -46.158 1.00 29.19 416 LEU A O 1
ATOM 3348 N N . VAL A 1 417 ? 14.449 13.813 -44.001 1.00 32.31 417 VAL A N 1
ATOM 3349 C CA . VAL A 1 417 ? 15.341 12.646 -44.128 1.00 32.31 417 VAL A CA 1
ATOM 3350 C C . VAL A 1 417 ? 14.621 11.458 -44.776 1.00 32.31 417 VAL A C 1
ATOM 3352 O O . VAL A 1 417 ? 15.233 10.743 -45.547 1.00 32.31 417 VAL A O 1
ATOM 3355 N N . ALA A 1 418 ? 13.307 11.299 -44.579 1.00 28.28 418 ALA A N 1
ATOM 3356 C CA . ALA A 1 418 ? 12.502 10.262 -45.242 1.00 28.28 418 ALA A CA 1
ATOM 3357 C C . ALA A 1 418 ? 12.112 10.579 -46.709 1.00 28.28 418 ALA A C 1
ATOM 3359 O O . ALA A 1 418 ? 11.287 9.879 -47.297 1.00 28.28 418 ALA A O 1
ATOM 3360 N N . LYS A 1 419 ? 12.647 11.661 -47.294 1.00 28.00 419 LYS A N 1
ATOM 3361 C CA . LYS A 1 419 ? 12.430 12.068 -48.698 1.00 28.00 419 LYS A CA 1
ATOM 3362 C C . LYS A 1 419 ? 13.718 12.132 -49.534 1.00 28.00 419 LYS A C 1
ATOM 3364 O O . LYS A 1 419 ? 13.669 12.614 -50.666 1.00 28.00 419 LYS A O 1
ATOM 3369 N N . VAL A 1 420 ? 14.828 11.631 -48.996 1.00 32.34 420 VAL A N 1
ATOM 3370 C CA . VAL A 1 420 ? 16.060 11.270 -49.717 1.00 32.34 420 VAL A CA 1
ATOM 3371 C C . VAL A 1 420 ? 16.259 9.779 -49.511 1.00 32.34 420 VAL A C 1
ATOM 3373 O O . VAL A 1 420 ? 16.641 9.112 -50.495 1.00 32.34 420 VAL A O 1
#

Secondary structure (DSSP, 8-state):
-PPBPTTS-B----HHHHHHHHHHHHHHHTS-HHHHTTGGGS----HHHHHHHHHHHHTTSTTHHHHHHTTGGGS-HHHHHHHHHHTHHHHHHHHHHHHHS----HHHHHHHHHHHHHHHHHTHHHHS-HHHHHHHHHHHHHHHT-TT--HHHHHHHHHHHHHHHHHHHHHHT-HHHHHHHHHHHT--TTHHHHHGGGTTTHHHHTT-HHHHHHHHHHHHHHHHHHHHHHHHHHHHHHHTT-GGGHHHHHHHHHHHHTBHHHHHHHHHHHHHHHHHT---HHHHHHHHH--SPPP-GGG-B----TTSS----TTHHHHHHHHHHHHHHHHHHHHHHHHHHHHHHHHHTTGGG--HHHHHHHHHHHHHHHHHHHHHT---TT-TTS-TTTHHHHHHHHHHHHHHHHTHHHHHHHHHHTT-

Radius of gyration: 27.91 Å; chains: 1; bounding box: 60×56×91 Å

Foldseek 3Di:
DFDQPPVRHGPDPDLVVLLVLLVVLVVLVPDDDVSVVCVVVPPSDQNLVSLLVLCVSCLLPLCNLVSSLVRCVSDDLVSLVVSLVSCVVVLVVLVCCVPPVVPPDSSSLSNLLSSLLSCQASVVLVVDDPVVVVVSLVSLVVQLPDPPHDPSSNVSSVLSVCLVCVLVCVVPLPLVVLVVVCVVVVQDQVSCLAPVCSPPPSCVVVVNLVVLLVSLVRSLVSLVVLLVVLVVVLVVCVVVVVVVCNVVSVVVNLLSVQALSNLLSQLSNLQSCLVPPDPDVQVSLLSLQDDPDDRPLVSHDRNYDPPPSPRSHYPCDVVVVVVSVVLSVLSSLVSQLSSLVSNLSSLLSCHVNRDPVSNVVSVVSNVVSLVVCCVVLPDDPPVVSDDVSNVVVVVVVVVCVVVCVVCVVVVVVSVVVVVD

pLDDT: mean 79.97, std 19.7, range [25.61, 97.75]

InterPro domains:
  IPR019183 N-alpha-acetyltransferase 25, NatB auxiliary subunit [PF09797] (12-170)
  IPR019183 N-alpha-acetyltransferase 25, NatB auxiliary subunit [PF09797] (173-306)

Organism: NCBI:txid53326

Sequence (420 aa):
MEAVNADGLSTSRLRGPHLARLELIGRFTKEDEPVRSLLDKMSLGTAIDLMINYVLRFYAKPCCYNDIVQYLWLLNDANKEELIDGLKEFIDSVIHQREQAGEDSDANCWAVIMNERLRRTIGNIDRMPREDRRKHVQLIIRGILQPNREQLAGTALAQLAAAILWNEWRVHGCMYRMVALTRALDIKSVQRDTLGYIMFPMPELCGRFNVGIVHYTEMVEVYEQAEKEISEALIGAYRNGAFMQVPNLVELADKMKRSAMSVGANELHRYLSALFAIDNIDEAVNTLHGSDDTIEWDLLTDNRDLSVIPSFERNIKQELDDIRRDTQQEFVDMTRLRHYLSQAIGSAGGAKGAGPEELGADVTLLKVHLEHCRQSYSVNEQQVISIMLLSLLLRVIFISYQYYRIFKGFFLKIHLVAKV